Protein AF-A0A382A7J9-F1 (afdb_monomer_lite)

Organism: NCBI:txid408172

InterPro domains:
  IPR011042 Six-bladed beta-propeller, TolB-like [G3DSA:2.120.10.30] (11-165)
  IPR013078 Histidine phosphatase superfamily, clade-1 [PF00300] (293-360)
  IPR013078 Histidine phosphatase superfamily, clade-1 [SM00855] (292-394)
  IPR013078 Histidine phosphatase superfamily, clade-1 [cd07067] (293-408)
  IPR029033 Histidine phosphatase superfamily [G3DSA:3.40.50.1240] (292-417)
  IPR029033 Histidine phosphatase superfamily [SSF53254] (292-426)

Radius of gyration: 27.03 Å; chains: 1; bounding box: 68×44×75 Å

Foldseek 3Di:
DDDPPPPPPPPPPVPVPQDFWKFKWKWFWDADPNAIATDDIDGLQPATGDWDQWEAQQVLQKIWIWHDDPNEIFIWIAGNVVSDIDTQADDAFHWGNWADQDNDQKIWIWGQHPVRDIFIWIARSPPNDIDGQARPFRFDAWDDLHNFWIFTFTDDVWTFTWIAGRPVNDIDTLGTQFDREKADQAPDSWIWTWHPPDPPIFIWIANNVPSDIGTQGGDDPPWGAWEAANVRKIWTWFFQWIWIDRSVDDPDTDTNDGRVVVQFGGWHYKYAGNNRGMMITMGRHPQQAEQKEKEFEQFAFDDDPPDPAGAHDPVSLVLLLLVLVVCLPPQDDAAEEEPGNRRCSSPVNNCVSNVHDYDYDHLVCLVVVLVCRRPPRRHHYYYYYHHQVRVQVNCVVLVDPDRDGGDNPHHFWIWMWHDDPNRIDTDIDGGDD

pLDDT: mean 90.73, std 14.67, range [25.94, 98.81]

Sequence (433 aa):
MRSKFLLVLTLFLTAASAQSATDVYLFDLKAVDNLFTVSNPVNISDNRGYDNQPSFMKNGQEVLFTSTRNGQTDIVRYNIRRNRKTWLTDTEGSEYSPLQIGSTQTFSAILLEEDGTQLLYKYNMRSGKGEVLVPDLKIGYHSWVDRNRLLSFVLGDPPTLQLSYLKDGANRVLDSTIGRSLHPIPGKSLMSYVSKQKEPWSINSIHPETGEIDFIMNTLEGSEDYAWTPSGTIIMGQKTKLYKFDPDRDSKWVEIGDLSNSGLSSITRLAVSPKGDKIAVVAAEEACRPAAVYLFRHAEKMIIPGEDDPDLTSEGFKRAEALALAMSDIEAGAVYSSQYKRTRQTIAPLSKAWSVEAVIIPADDPEKQIDVLFKNHCGENVVIAGHSNTLPGLIDLLAIPEKITIEDNQYGDLYVVLWKDGIPTLRVDHVGN

Structure (mmCIF, N/CA/C/O backbone):
data_AF-A0A382A7J9-F1
#
_entry.id   AF-A0A382A7J9-F1
#
loop_
_atom_site.group_PDB
_atom_site.id
_atom_site.type_symbol
_atom_site.label_atom_id
_atom_site.label_alt_id
_atom_site.label_comp_id
_atom_site.label_asym_id
_atom_site.label_entity_id
_atom_site.label_seq_id
_atom_site.pdbx_PDB_ins_code
_atom_site.Cartn_x
_atom_site.Cartn_y
_atom_site.Cartn_z
_atom_site.occupancy
_atom_site.B_iso_or_equiv
_atom_site.auth_seq_id
_atom_site.auth_comp_id
_atom_site.auth_asym_id
_atom_site.auth_atom_id
_atom_site.pdbx_PDB_model_num
ATOM 1 N N . MET A 1 1 ? 44.133 6.140 31.727 1.00 37.47 1 MET A N 1
ATOM 2 C CA . MET A 1 1 ? 43.493 6.607 30.478 1.00 37.47 1 MET A CA 1
ATOM 3 C C . MET A 1 1 ? 42.196 5.835 30.291 1.00 37.47 1 MET A C 1
ATOM 5 O O . MET A 1 1 ? 42.243 4.647 30.014 1.00 37.47 1 MET A O 1
ATOM 9 N N . ARG A 1 2 ? 41.048 6.465 30.569 1.00 30.39 2 ARG A N 1
ATOM 10 C CA . ARG A 1 2 ? 39.722 5.864 30.358 1.00 30.39 2 ARG A CA 1
ATOM 11 C C . ARG A 1 2 ? 39.310 6.157 28.917 1.00 30.39 2 ARG A C 1
ATOM 13 O O . ARG A 1 2 ? 39.064 7.314 28.590 1.00 30.39 2 ARG A O 1
ATOM 20 N N . SER A 1 3 ? 39.302 5.131 28.070 1.00 29.88 3 SER A N 1
ATOM 21 C CA . SER A 1 3 ? 38.783 5.229 26.706 1.00 29.88 3 SER A CA 1
ATOM 22 C C . SER A 1 3 ? 37.266 5.399 26.777 1.00 29.88 3 SER A C 1
ATOM 24 O O . SER A 1 3 ? 36.562 4.516 27.266 1.00 29.88 3 SER A O 1
ATOM 26 N N . LYS A 1 4 ? 36.773 6.570 26.368 1.00 30.41 4 LYS A N 1
ATOM 27 C CA . LYS A 1 4 ? 35.351 6.807 26.124 1.00 30.41 4 LYS A CA 1
ATOM 28 C C . LYS A 1 4 ? 35.032 6.180 24.770 1.00 30.41 4 LYS A C 1
ATOM 30 O O . LYS A 1 4 ? 35.411 6.735 23.744 1.00 30.41 4 LYS A O 1
ATOM 35 N N . PHE A 1 5 ? 34.360 5.033 24.772 1.00 30.84 5 PHE A N 1
ATOM 36 C CA . PHE A 1 5 ? 33.685 4.542 23.577 1.00 30.84 5 PHE A CA 1
ATOM 37 C C . PHE A 1 5 ? 32.535 5.506 23.277 1.00 30.84 5 PHE A C 1
ATOM 39 O O . PHE A 1 5 ? 31.555 5.578 24.017 1.00 30.84 5 PHE A O 1
ATOM 46 N N . LEU A 1 6 ? 32.716 6.313 22.235 1.00 27.73 6 LEU A N 1
ATOM 47 C CA . LEU A 1 6 ? 31.672 7.139 21.655 1.00 27.73 6 LEU A CA 1
ATOM 48 C C . LEU A 1 6 ? 30.733 6.180 20.915 1.00 27.73 6 LEU A C 1
ATOM 50 O O . LEU A 1 6 ? 31.040 5.727 19.815 1.00 27.73 6 LEU A O 1
ATOM 54 N N . LEU A 1 7 ? 29.637 5.795 21.568 1.00 26.16 7 LEU A N 1
ATOM 55 C CA . LEU A 1 7 ? 28.551 5.063 20.931 1.00 26.16 7 LEU A CA 1
ATOM 56 C C . LEU A 1 7 ? 27.893 6.038 19.945 1.00 26.16 7 LEU A C 1
ATOM 58 O O . LEU A 1 7 ? 27.114 6.903 20.342 1.00 26.16 7 LEU A O 1
ATOM 62 N N . VAL A 1 8 ? 28.285 5.962 18.674 1.00 28.08 8 VAL A N 1
ATOM 63 C CA . VAL A 1 8 ? 27.578 6.642 17.589 1.00 28.08 8 VAL A CA 1
ATOM 64 C C . VAL A 1 8 ? 26.225 5.951 17.483 1.00 28.08 8 VAL A C 1
ATOM 66 O O . VAL A 1 8 ? 26.118 4.844 16.966 1.00 28.08 8 VAL A O 1
ATOM 69 N N . LEU A 1 9 ? 25.212 6.582 18.074 1.00 27.20 9 LEU A N 1
ATOM 70 C CA . LEU A 1 9 ? 23.815 6.213 17.933 1.00 27.20 9 LEU A CA 1
ATOM 71 C C . LEU A 1 9 ? 23.435 6.505 16.477 1.00 27.20 9 LEU A C 1
ATOM 73 O O . LEU A 1 9 ? 23.106 7.637 16.125 1.00 27.20 9 LEU 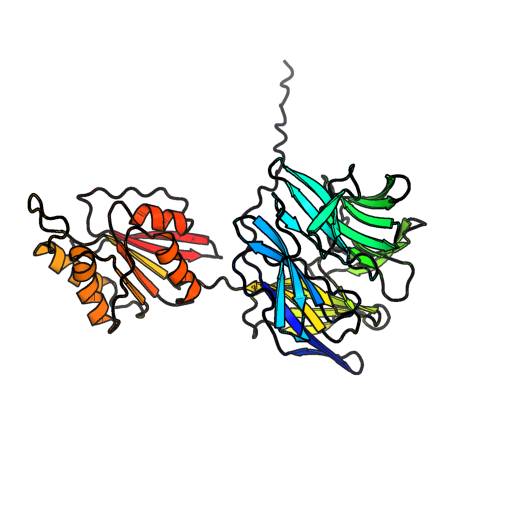A O 1
ATOM 77 N N . THR A 1 10 ? 23.561 5.505 15.608 1.00 28.58 10 THR A N 1
ATOM 78 C CA . THR A 1 10 ? 22.934 5.525 14.291 1.00 28.58 10 THR A CA 1
ATOM 79 C C . THR A 1 10 ? 21.433 5.604 14.521 1.00 28.58 10 THR A C 1
ATOM 81 O O . THR A 1 10 ? 20.786 4.608 14.835 1.00 28.58 10 THR A O 1
ATOM 84 N N . LEU A 1 11 ? 20.890 6.819 14.411 1.00 25.94 11 LEU A N 1
ATOM 85 C CA . LEU A 1 11 ? 19.471 7.027 14.185 1.00 25.94 11 LEU A CA 1
ATOM 86 C C . LEU A 1 11 ? 19.123 6.175 12.960 1.00 25.94 11 LEU A C 1
ATOM 88 O O . LEU A 1 11 ? 19.530 6.500 11.843 1.00 25.94 11 LEU A O 1
ATOM 92 N N . PHE A 1 12 ? 18.393 5.081 13.164 1.00 28.55 12 PHE A N 1
ATOM 93 C CA . PHE A 1 12 ? 17.582 4.511 12.102 1.00 28.55 12 PHE A CA 1
ATOM 94 C C . PHE A 1 12 ? 16.498 5.550 11.801 1.00 28.55 12 PHE A C 1
ATOM 96 O O . PHE A 1 12 ? 15.365 5.457 12.261 1.00 28.55 12 PHE A O 1
ATOM 103 N N . LEU A 1 13 ? 16.861 6.581 11.032 1.00 27.47 13 LEU A N 1
ATOM 104 C CA . LEU A 1 13 ? 15.936 7.084 10.040 1.00 27.47 13 LEU A CA 1
ATOM 105 C C . LEU A 1 13 ? 15.610 5.855 9.207 1.00 27.47 13 LEU A C 1
ATOM 107 O O . LEU A 1 13 ? 16.455 5.348 8.468 1.00 27.47 13 LEU A O 1
ATOM 111 N N . THR A 1 14 ? 14.402 5.337 9.375 1.00 30.11 14 THR A N 1
ATOM 112 C CA . THR A 1 14 ? 13.740 4.605 8.312 1.00 30.11 14 THR A CA 1
ATOM 113 C C . THR A 1 14 ? 13.632 5.582 7.148 1.00 30.11 14 THR A C 1
ATOM 115 O O . THR A 1 14 ? 12.604 6.208 6.918 1.00 30.11 14 THR A O 1
ATOM 118 N N . ALA A 1 15 ? 14.744 5.746 6.419 1.00 27.34 15 ALA A N 1
ATOM 119 C CA . ALA A 1 15 ? 14.700 6.092 5.020 1.00 27.34 15 ALA A CA 1
ATOM 120 C C . ALA A 1 15 ? 13.585 5.225 4.457 1.00 27.34 15 ALA A C 1
ATOM 122 O O . ALA A 1 15 ? 13.580 4.010 4.705 1.00 27.34 15 ALA A O 1
ATOM 123 N N . ALA A 1 16 ? 12.611 5.879 3.829 1.00 30.39 16 ALA A N 1
ATOM 124 C CA . ALA A 1 16 ? 11.555 5.264 3.059 1.00 30.39 16 ALA A CA 1
ATOM 125 C C . ALA A 1 16 ? 12.217 4.342 2.028 1.00 30.39 16 ALA A C 1
ATOM 127 O O . ALA A 1 16 ? 12.475 4.714 0.891 1.00 30.39 16 ALA A O 1
ATOM 128 N N . SER A 1 17 ? 12.596 3.149 2.479 1.00 26.73 17 SER A N 1
ATOM 129 C CA . SER A 1 17 ? 13.065 2.063 1.648 1.00 26.73 17 SER A CA 1
ATOM 130 C C . SER A 1 17 ? 11.884 1.796 0.758 1.00 26.73 17 SER A C 1
ATOM 132 O O . SER A 1 17 ? 10.824 1.493 1.305 1.00 26.73 17 SER A O 1
ATOM 134 N N . ALA A 1 18 ? 12.069 2.044 -0.543 1.00 34.03 18 ALA A N 1
ATOM 135 C CA . ALA A 1 18 ? 11.101 1.876 -1.615 1.00 34.03 18 ALA A CA 1
ATOM 136 C C . ALA A 1 18 ? 9.988 0.919 -1.179 1.00 34.03 18 ALA A C 1
ATOM 138 O O . ALA A 1 18 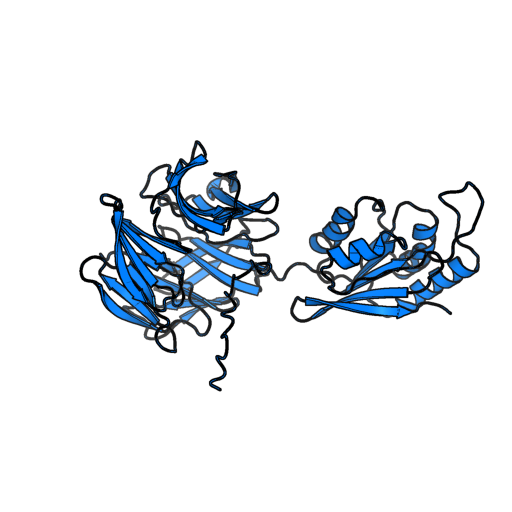? 10.168 -0.301 -1.196 1.00 34.03 18 ALA A O 1
ATOM 139 N N . GLN A 1 19 ? 8.896 1.482 -0.645 1.00 50.12 19 GLN A N 1
ATOM 140 C CA . GLN A 1 19 ? 7.795 0.659 -0.170 1.00 50.12 19 GLN A CA 1
ATOM 141 C C . GLN A 1 19 ? 7.293 -0.062 -1.415 1.00 50.12 19 GLN A C 1
ATOM 143 O O . GLN A 1 19 ? 7.082 0.577 -2.447 1.00 50.12 19 GLN A O 1
ATOM 148 N N . SER A 1 20 ? 7.230 -1.394 -1.348 1.00 59.12 20 SER A N 1
ATOM 149 C CA . SER A 1 20 ? 6.828 -2.232 -2.476 1.00 59.12 20 SER A CA 1
ATOM 150 C C . SER A 1 20 ? 5.561 -1.668 -3.101 1.00 59.12 20 SER A C 1
ATOM 152 O O . SER A 1 20 ? 4.671 -1.257 -2.355 1.00 59.12 20 SER A O 1
ATOM 154 N N . ALA A 1 21 ? 5.476 -1.662 -4.432 1.00 75.94 21 ALA A N 1
ATOM 155 C CA . ALA A 1 21 ? 4.247 -1.263 -5.093 1.00 75.94 21 ALA A CA 1
ATOM 156 C C . ALA A 1 21 ? 3.085 -2.112 -4.551 1.00 75.94 21 ALA A C 1
ATOM 158 O O . ALA A 1 21 ? 3.183 -3.342 -4.484 1.00 75.94 21 ALA A O 1
ATOM 159 N N . THR A 1 22 ? 2.034 -1.450 -4.087 1.00 87.25 22 THR A N 1
ATOM 160 C CA . THR A 1 22 ? 0.849 -2.092 -3.521 1.00 87.25 22 THR A CA 1
ATOM 161 C C . THR A 1 22 ? -0.380 -1.482 -4.136 1.00 87.25 22 THR A C 1
ATOM 163 O O . THR A 1 22 ? -0.414 -0.278 -4.347 1.00 87.25 22 THR A O 1
ATOM 166 N N . ASP A 1 23 ? -1.400 -2.310 -4.308 1.00 90.75 23 ASP A N 1
ATOM 167 C CA . ASP A 1 23 ? -2.712 -1.888 -4.760 1.00 90.75 23 ASP A CA 1
ATOM 168 C C . ASP A 1 23 ? -3.778 -2.182 -3.702 1.00 90.75 23 ASP A C 1
ATOM 170 O O . ASP A 1 23 ? -3.660 -3.081 -2.858 1.00 90.75 23 ASP A O 1
ATOM 174 N N . VAL A 1 24 ? -4.859 -1.411 -3.767 1.00 94.69 24 VAL A N 1
ATOM 175 C CA . VAL A 1 24 ? -6.064 -1.560 -2.965 1.00 94.69 24 VAL A CA 1
ATOM 176 C C . VAL A 1 24 ? -7.111 -2.291 -3.795 1.00 94.69 24 VAL A C 1
ATOM 178 O O . VAL A 1 24 ? -7.682 -1.754 -4.744 1.00 94.69 24 VAL A O 1
ATOM 181 N N . TYR A 1 25 ? -7.435 -3.503 -3.368 1.00 95.00 25 TYR A N 1
ATOM 182 C CA . TYR A 1 25 ? -8.469 -4.335 -3.963 1.00 95.00 25 TYR A CA 1
ATOM 183 C C . TYR A 1 25 ? -9.737 -4.315 -3.116 1.00 95.00 25 TYR A C 1
ATOM 185 O O . TYR A 1 25 ? -9.695 -4.461 -1.895 1.00 95.00 25 TYR A O 1
ATOM 193 N N . LEU A 1 26 ? -10.887 -4.161 -3.762 1.00 96.94 26 LEU A N 1
ATOM 194 C CA . LEU A 1 26 ? -12.204 -4.255 -3.148 1.00 96.94 26 LEU A CA 1
ATOM 195 C C . LEU A 1 26 ? -12.848 -5.592 -3.511 1.00 96.94 26 LEU A C 1
ATOM 197 O O . LEU A 1 26 ? -12.904 -5.958 -4.680 1.00 96.94 26 LEU A O 1
ATOM 201 N N . PHE A 1 27 ? -13.387 -6.278 -2.510 1.00 96.12 27 PHE A N 1
ATOM 202 C CA . PHE A 1 27 ? -14.099 -7.539 -2.672 1.00 96.12 27 PHE A CA 1
ATOM 203 C C . PHE A 1 27 ? -15.488 -7.463 -2.047 1.00 96.12 27 PHE A C 1
ATOM 205 O O . PHE A 1 27 ? -15.717 -6.738 -1.071 1.00 96.12 27 PHE A O 1
ATOM 212 N N . ASP A 1 28 ? -16.398 -8.283 -2.560 1.00 96.31 28 ASP A N 1
ATOM 213 C CA . ASP A 1 28 ? -17.619 -8.646 -1.853 1.00 96.31 28 ASP A CA 1
ATOM 214 C C . ASP A 1 28 ? -17.282 -9.573 -0.683 1.00 96.31 28 ASP A C 1
ATOM 216 O O . ASP A 1 28 ? -16.551 -10.551 -0.842 1.00 96.31 28 ASP A O 1
ATOM 220 N N . LEU A 1 29 ? -17.847 -9.272 0.486 1.00 96.25 29 LEU A N 1
ATOM 221 C CA . LEU A 1 29 ? -17.750 -10.100 1.683 1.00 96.25 29 LEU A CA 1
ATOM 222 C C . LEU A 1 29 ? -19.147 -10.612 2.021 1.00 96.25 29 LEU A C 1
ATOM 224 O O . LEU A 1 29 ? -20.063 -9.827 2.248 1.00 96.25 29 LEU A O 1
ATOM 228 N N . LYS A 1 30 ? -19.332 -11.928 2.064 1.00 94.69 30 LYS A N 1
ATOM 229 C CA . LYS A 1 30 ? -20.607 -12.529 2.468 1.00 94.69 30 LYS A CA 1
ATOM 230 C C . LYS A 1 30 ? -20.389 -13.386 3.700 1.00 94.69 30 LYS A C 1
ATOM 232 O O . LYS A 1 30 ? -19.483 -14.208 3.710 1.00 94.69 30 LYS A O 1
ATOM 237 N N . ALA A 1 31 ? -21.243 -13.204 4.702 1.00 91.50 31 ALA A N 1
ATOM 238 C CA . ALA A 1 31 ? -21.274 -14.015 5.910 1.00 91.50 31 ALA A CA 1
ATOM 239 C C . ALA A 1 31 ? -22.649 -14.686 6.041 1.00 91.50 31 ALA A C 1
ATOM 241 O O . ALA A 1 31 ? -23.672 -14.000 6.064 1.00 91.50 31 ALA A O 1
ATOM 242 N N . VAL A 1 32 ? -22.682 -16.017 6.107 1.00 86.19 32 VAL A N 1
ATOM 243 C CA . VAL A 1 32 ? -23.892 -16.815 6.371 1.00 86.19 32 VAL A CA 1
ATOM 244 C C . VAL A 1 32 ? -23.537 -17.846 7.430 1.00 86.19 32 VAL A C 1
ATOM 246 O O . VAL A 1 32 ? -22.576 -18.582 7.249 1.00 86.19 32 VAL A O 1
ATOM 249 N N . ASP A 1 33 ? -24.267 -17.880 8.545 1.00 83.25 33 ASP A N 1
ATOM 250 C CA . ASP A 1 33 ? -24.038 -18.836 9.640 1.00 83.25 33 ASP A CA 1
ATOM 251 C C . ASP A 1 33 ? -22.566 -18.928 10.101 1.00 83.25 33 ASP A C 1
ATOM 253 O O . ASP A 1 33 ? -22.039 -20.009 10.344 1.00 83.25 33 ASP A O 1
ATOM 257 N N . ASN A 1 34 ? -21.886 -17.775 10.228 1.00 78.19 34 ASN A N 1
ATOM 258 C CA . ASN A 1 34 ? -20.458 -17.652 10.587 1.00 78.19 34 ASN A CA 1
ATOM 259 C C . ASN A 1 34 ? -19.466 -18.196 9.530 1.00 78.19 34 ASN A C 1
ATOM 261 O O . ASN A 1 34 ? -18.257 -18.207 9.766 1.00 78.19 34 ASN A O 1
ATOM 265 N N . LEU A 1 35 ? -19.946 -18.610 8.357 1.00 84.06 35 LEU A N 1
ATOM 266 C CA . LEU A 1 35 ? -19.122 -18.926 7.194 1.00 84.06 35 LEU A CA 1
ATOM 267 C C . LEU A 1 35 ? -18.965 -17.679 6.331 1.00 84.06 35 LEU A C 1
ATOM 269 O O . LEU A 1 35 ? -19.952 -17.058 5.932 1.00 84.06 35 LEU A O 1
ATOM 273 N N . PHE A 1 36 ? -17.716 -17.329 6.047 1.00 92.06 36 PHE A N 1
ATOM 274 C CA . PHE A 1 36 ? -17.367 -16.177 5.229 1.00 92.06 36 PHE A CA 1
ATOM 275 C C . PHE A 1 36 ? -16.919 -16.627 3.843 1.00 92.06 36 PHE A C 1
ATOM 277 O O . PHE A 1 36 ? -16.248 -17.645 3.698 1.00 92.06 36 PHE A O 1
ATOM 284 N N . THR A 1 37 ? -17.270 -15.839 2.834 1.00 90.69 37 THR A N 1
ATOM 285 C CA . THR A 1 37 ? -16.752 -15.977 1.473 1.00 90.69 37 THR A CA 1
ATOM 286 C C . THR A 1 37 ? -16.365 -14.610 0.935 1.00 90.69 37 THR A C 1
ATOM 288 O O . THR A 1 37 ? -17.092 -13.634 1.154 1.00 90.69 37 THR A O 1
ATOM 291 N N . VAL A 1 38 ? -15.261 -14.566 0.195 1.00 92.75 38 VAL A N 1
ATOM 292 C CA . VAL A 1 38 ? -14.745 -13.368 -0.471 1.00 92.75 38 VAL A CA 1
ATOM 293 C C . VAL A 1 38 ? -14.778 -13.592 -1.979 1.00 92.75 38 VAL A C 1
ATOM 295 O O . VAL A 1 38 ? -14.386 -14.657 -2.452 1.00 92.75 38 VAL A O 1
ATOM 298 N N . SER A 1 39 ? -15.291 -12.625 -2.737 1.00 92.50 39 SER A N 1
ATOM 299 C CA . SER A 1 39 ? -15.476 -12.756 -4.189 1.00 92.50 39 SER A CA 1
ATOM 300 C C . SER A 1 39 ? -15.431 -11.406 -4.904 1.00 92.50 39 SER A C 1
ATOM 302 O O . SER A 1 39 ? -15.465 -10.363 -4.259 1.00 92.50 39 SER A O 1
ATOM 304 N N . ASN A 1 40 ? -15.431 -11.432 -6.240 1.00 92.19 40 ASN A N 1
ATOM 305 C CA . ASN A 1 40 ? -15.527 -10.249 -7.106 1.00 92.19 40 ASN A CA 1
ATOM 306 C C . ASN A 1 40 ? -14.422 -9.204 -6.840 1.00 92.19 40 ASN A C 1
ATOM 308 O O . ASN A 1 40 ? -14.745 -8.084 -6.440 1.00 92.19 40 ASN A O 1
ATOM 312 N N . PRO A 1 41 ? -13.134 -9.561 -7.034 1.00 92.00 41 PRO A N 1
ATOM 313 C CA . PRO A 1 41 ? -12.035 -8.609 -6.903 1.00 92.00 41 PRO A CA 1
ATOM 314 C C . PRO A 1 41 ? -12.190 -7.444 -7.882 1.00 92.00 41 PRO A C 1
ATOM 316 O O . PRO A 1 41 ? -12.423 -7.646 -9.074 1.00 92.00 41 PRO A O 1
ATOM 319 N N . VAL A 1 42 ? -12.003 -6.226 -7.382 1.00 92.56 42 VAL A N 1
ATOM 320 C CA . VAL A 1 42 ? -11.876 -5.004 -8.181 1.00 92.56 42 VAL A CA 1
ATOM 321 C C . VAL A 1 42 ? -10.652 -4.242 -7.684 1.00 92.56 42 VAL A C 1
ATOM 323 O O . VAL A 1 42 ? -10.639 -3.827 -6.527 1.00 92.56 42 VAL A O 1
ATOM 326 N N . ASN A 1 43 ? -9.644 -4.033 -8.534 1.00 92.75 43 ASN A N 1
ATOM 327 C CA . ASN A 1 43 ? -8.544 -3.118 -8.220 1.00 92.75 43 ASN A CA 1
ATOM 328 C C . ASN A 1 43 ? -9.094 -1.677 -8.252 1.00 92.75 43 ASN A C 1
ATOM 330 O O . ASN A 1 43 ? -9.519 -1.194 -9.303 1.00 92.75 43 ASN A O 1
ATOM 334 N N . ILE A 1 44 ? -9.199 -1.031 -7.085 1.00 95.31 44 ILE A N 1
ATOM 335 C CA . ILE A 1 44 ? -9.795 0.310 -6.952 1.00 95.31 44 ILE A CA 1
ATOM 336 C C . ILE A 1 44 ? -8.749 1.424 -6.909 1.00 95.31 44 ILE A C 1
ATOM 338 O O . ILE A 1 44 ? -9.117 2.587 -7.107 1.00 95.31 44 ILE A O 1
ATOM 342 N N . SER A 1 45 ? -7.482 1.091 -6.647 1.00 92.31 45 SER A N 1
ATOM 343 C CA . SER A 1 45 ? -6.363 2.020 -6.793 1.00 92.31 45 SER A CA 1
ATOM 344 C C . SER A 1 45 ? -5.903 2.080 -8.234 1.00 92.31 45 SER A C 1
ATOM 346 O O . SER A 1 45 ? -5.834 3.200 -8.723 1.00 92.31 45 SER A O 1
ATOM 348 N N . ASP A 1 46 ? -5.700 0.945 -8.916 1.00 87.00 46 ASP A N 1
ATOM 349 C CA . ASP A 1 46 ? -5.235 0.833 -10.311 1.00 87.00 46 ASP A CA 1
ATOM 350 C C . ASP A 1 46 ? -4.209 1.927 -10.627 1.00 87.00 46 ASP A C 1
ATOM 352 O O . ASP A 1 46 ? -4.480 2.897 -11.356 1.00 87.00 46 ASP A O 1
ATOM 356 N N . ASN A 1 47 ? -3.107 1.882 -9.881 1.00 82.19 47 ASN A N 1
ATOM 357 C CA . ASN A 1 47 ? -2.102 2.923 -9.864 1.00 82.19 47 ASN A CA 1
ATOM 358 C C . ASN A 1 47 ? -0.726 2.328 -9.557 1.00 82.19 47 ASN A C 1
ATOM 360 O O . ASN A 1 47 ? -0.580 1.333 -8.862 1.00 82.19 47 ASN A O 1
ATOM 364 N N . ARG A 1 48 ? 0.316 2.931 -10.131 1.00 76.69 48 ARG A N 1
ATOM 365 C CA . ARG A 1 48 ? 1.684 2.502 -9.853 1.00 76.69 48 ARG A CA 1
ATOM 366 C C . ARG A 1 48 ? 2.195 3.203 -8.609 1.00 76.69 48 ARG A C 1
ATOM 368 O O . ARG A 1 48 ? 2.217 4.430 -8.551 1.00 76.69 48 ARG A O 1
ATOM 375 N N . GLY A 1 49 ? 2.727 2.415 -7.685 1.00 81.62 49 GLY A N 1
ATOM 376 C CA . GLY A 1 49 ? 3.415 2.912 -6.506 1.00 81.62 49 GLY A CA 1
ATOM 377 C C . GLY A 1 49 ? 2.757 2.412 -5.234 1.00 81.62 49 GLY A C 1
ATOM 378 O O . GLY A 1 49 ? 2.342 1.262 -5.143 1.00 81.62 49 GLY A O 1
ATOM 379 N N . TYR A 1 50 ? 2.746 3.266 -4.225 1.00 86.94 50 TYR A N 1
ATOM 380 C CA . TYR A 1 50 ? 2.256 2.944 -2.902 1.00 86.94 50 TYR A CA 1
ATOM 381 C C . TYR A 1 50 ? 0.781 3.327 -2.765 1.00 86.94 50 TYR A C 1
ATOM 383 O O . TYR A 1 50 ? 0.454 4.465 -2.418 1.00 86.94 50 TYR A O 1
ATOM 391 N N . ASP A 1 51 ? -0.112 2.364 -2.991 1.00 92.75 51 ASP A N 1
ATOM 392 C CA . ASP A 1 51 ? -1.532 2.512 -2.687 1.00 92.75 51 ASP A CA 1
ATOM 393 C C . ASP A 1 51 ? -1.900 1.676 -1.459 1.00 92.75 51 ASP A C 1
ATOM 395 O O . ASP A 1 51 ? -1.703 0.458 -1.417 1.00 92.75 51 ASP A O 1
ATOM 399 N N . ASN A 1 52 ? -2.358 2.335 -0.390 1.00 94.31 52 ASN A N 1
ATOM 400 C CA . ASN A 1 52 ? -2.391 1.713 0.934 1.00 94.31 52 ASN A CA 1
ATOM 401 C C . ASN A 1 52 ? -3.427 2.329 1.895 1.00 94.31 52 ASN A C 1
ATOM 403 O O . ASN A 1 52 ? -4.149 3.271 1.578 1.00 94.31 52 ASN A O 1
ATOM 407 N N . GLN A 1 53 ? -3.486 1.762 3.103 1.00 96.12 53 GLN A N 1
ATOM 408 C CA . GLN A 1 53 ? -4.288 2.180 4.257 1.00 96.12 53 GLN A CA 1
ATOM 409 C C . GLN A 1 53 ? -5.759 2.503 3.925 1.00 96.12 53 GLN A C 1
ATOM 411 O O . GLN A 1 53 ? -6.237 3.598 4.239 1.00 96.12 53 GLN A O 1
ATOM 416 N N . PRO A 1 54 ? -6.505 1.568 3.307 1.00 98.19 54 PRO A N 1
ATOM 417 C CA . PRO A 1 54 ? -7.893 1.802 2.967 1.00 98.19 54 PRO A CA 1
ATOM 418 C C . PRO A 1 54 ? -8.753 1.943 4.221 1.00 98.19 54 PRO A C 1
ATOM 420 O O . PRO A 1 54 ? -8.591 1.217 5.202 1.00 98.19 54 PRO A O 1
ATOM 423 N N . SER A 1 55 ? -9.745 2.823 4.158 1.00 98.56 55 SER A N 1
ATOM 424 C CA . SER A 1 55 ? -10.802 2.922 5.154 1.00 98.56 55 SER A CA 1
ATOM 425 C C . SER A 1 55 ? -12.145 3.202 4.494 1.00 98.56 55 SER A C 1
ATOM 427 O O . SER A 1 55 ? -12.263 3.977 3.546 1.00 98.56 55 SER A O 1
ATOM 429 N N . PHE A 1 56 ? -13.203 2.565 4.988 1.00 98.56 56 PHE A N 1
ATOM 430 C CA . PHE A 1 56 ? -14.546 2.860 4.504 1.00 98.56 56 PHE A CA 1
ATOM 431 C C . PHE A 1 56 ? -15.092 4.121 5.169 1.00 98.56 56 PHE A C 1
ATOM 433 O O . PHE A 1 56 ? -15.046 4.282 6.393 1.00 98.56 56 PHE A O 1
ATOM 440 N N . MET A 1 57 ? -15.713 4.982 4.366 1.00 97.88 57 MET A N 1
ATOM 441 C CA . MET A 1 57 ? -16.559 6.049 4.889 1.00 97.88 57 MET A CA 1
ATOM 442 C C . MET A 1 57 ? -17.791 5.453 5.584 1.00 97.88 57 MET A C 1
ATOM 444 O O . MET A 1 57 ? -18.274 4.376 5.233 1.00 97.88 57 MET A O 1
ATOM 448 N N . LYS A 1 58 ? -18.357 6.176 6.556 1.00 95.62 58 LYS A N 1
ATOM 449 C CA . LYS A 1 58 ? -19.492 5.719 7.380 1.00 95.62 58 LYS A CA 1
ATOM 450 C C . LYS A 1 58 ? -20.747 5.377 6.577 1.00 95.62 58 LYS A C 1
ATOM 452 O O . LYS A 1 58 ? -21.573 4.610 7.054 1.00 95.62 58 LYS A O 1
ATOM 457 N N . ASN A 1 59 ? -20.897 5.930 5.372 1.00 95.19 59 ASN A N 1
ATOM 458 C CA . ASN A 1 59 ? -22.004 5.606 4.468 1.00 95.19 59 ASN A CA 1
ATOM 459 C C . ASN A 1 59 ? -21.853 4.230 3.782 1.00 95.19 59 ASN A C 1
ATOM 461 O O . ASN A 1 59 ? -22.806 3.774 3.154 1.00 95.19 59 ASN A O 1
ATOM 465 N N . GLY A 1 60 ? -20.673 3.601 3.862 1.00 96.50 60 GLY A N 1
ATOM 466 C CA . GLY A 1 60 ? -20.341 2.325 3.223 1.00 96.50 60 GLY A CA 1
ATOM 467 C C . GLY A 1 60 ? -20.279 2.355 1.692 1.00 96.50 60 GLY A C 1
ATOM 468 O O . GLY A 1 60 ? -20.148 1.306 1.075 1.00 96.50 60 GLY A O 1
ATOM 469 N N . GLN A 1 61 ? -20.388 3.529 1.067 1.00 97.06 61 GLN A N 1
ATOM 470 C CA . GLN A 1 61 ? -20.432 3.696 -0.393 1.00 97.06 61 GLN A CA 1
ATOM 471 C C . GLN A 1 61 ? -19.108 4.192 -0.976 1.00 97.06 61 GLN A C 1
ATOM 473 O O . GLN A 1 61 ? -18.960 4.268 -2.200 1.00 97.06 61 GLN A O 1
ATOM 478 N N . GLU A 1 62 ? -18.179 4.587 -0.112 1.00 98.19 62 GLU A N 1
ATOM 479 C CA . GLU A 1 62 ? -16.934 5.237 -0.485 1.00 98.19 62 GLU A CA 1
ATOM 480 C C . GLU A 1 62 ? -15.779 4.681 0.350 1.00 98.19 62 GLU A C 1
ATOM 482 O O . GLU A 1 62 ? -15.946 4.392 1.539 1.00 98.19 62 GLU A O 1
ATOM 487 N N . VAL A 1 63 ? -14.617 4.549 -0.285 1.00 98.69 63 VAL A N 1
ATOM 488 C CA . VAL A 1 63 ? -13.357 4.127 0.335 1.00 98.69 63 VAL A CA 1
ATOM 489 C C . VAL A 1 63 ? -12.382 5.295 0.249 1.00 98.69 63 VAL A C 1
ATOM 491 O O . VAL A 1 63 ? -12.248 5.902 -0.813 1.00 98.69 63 VAL A O 1
ATOM 494 N N . LEU A 1 64 ? -11.741 5.636 1.361 1.00 98.81 64 LEU A N 1
ATOM 495 C CA . LEU A 1 64 ? -10.575 6.511 1.393 1.00 98.81 64 LEU A CA 1
ATOM 496 C C . LEU A 1 64 ? -9.323 5.639 1.377 1.00 98.81 64 LEU A C 1
ATOM 498 O O . LEU A 1 64 ? -9.318 4.600 2.029 1.00 98.81 64 LEU A O 1
ATOM 502 N N . PHE A 1 65 ? -8.282 6.048 0.669 1.00 98.62 65 PHE A N 1
ATOM 503 C CA . PHE A 1 65 ? -6.978 5.388 0.716 1.00 98.62 65 PHE A CA 1
ATOM 504 C C . PHE A 1 65 ? -5.870 6.366 0.333 1.00 98.62 65 PHE A C 1
ATOM 506 O O . PHE A 1 65 ? -6.128 7.410 -0.269 1.00 98.62 65 PHE A O 1
ATOM 513 N N . THR A 1 66 ? -4.651 6.024 0.718 1.00 97.75 66 THR A N 1
ATOM 514 C CA . THR A 1 66 ? -3.425 6.697 0.289 1.00 97.75 66 THR A CA 1
ATOM 515 C C . THR A 1 66 ? -3.057 6.216 -1.103 1.00 97.75 66 THR A C 1
ATOM 517 O O . THR A 1 66 ? -3.129 5.011 -1.333 1.00 97.75 66 THR A O 1
ATOM 520 N N . SER A 1 67 ? -2.651 7.109 -2.004 1.00 95.62 67 SER A N 1
ATOM 521 C CA . SER A 1 67 ? -2.265 6.736 -3.365 1.00 95.62 67 SER A CA 1
ATOM 522 C C . SER A 1 67 ? -1.103 7.567 -3.892 1.00 95.62 67 SER A C 1
ATOM 524 O O . SER A 1 67 ? -1.023 8.765 -3.617 1.00 95.62 67 SER A O 1
ATOM 526 N N . THR A 1 68 ? -0.200 6.944 -4.652 1.00 91.00 68 THR A N 1
ATOM 527 C CA . THR A 1 68 ? 0.970 7.627 -5.223 1.00 91.00 68 THR A CA 1
ATOM 528 C C . THR A 1 68 ? 0.612 8.441 -6.461 1.00 91.00 68 THR A C 1
ATOM 530 O O . THR A 1 68 ? -0.027 7.943 -7.383 1.00 91.00 68 THR A O 1
ATOM 533 N N . ARG A 1 69 ? 1.112 9.675 -6.534 1.00 89.00 69 ARG A N 1
ATOM 534 C CA . ARG A 1 69 ? 1.219 10.452 -7.776 1.00 89.00 69 ARG A CA 1
ATOM 535 C C . ARG A 1 69 ? 2.296 11.524 -7.628 1.00 89.00 69 ARG A C 1
ATOM 537 O O . ARG A 1 69 ? 2.584 11.958 -6.521 1.00 89.00 69 ARG A O 1
ATOM 544 N N . ASN A 1 70 ? 2.875 11.971 -8.740 1.00 85.06 70 ASN A N 1
ATOM 545 C CA . ASN A 1 70 ? 3.839 13.083 -8.765 1.00 85.06 70 ASN A CA 1
ATOM 546 C C . ASN A 1 70 ? 5.025 12.929 -7.784 1.00 85.06 70 ASN A C 1
ATOM 548 O O . ASN A 1 70 ? 5.524 13.917 -7.264 1.00 85.06 70 ASN A O 1
ATOM 552 N N . GLY A 1 71 ? 5.467 11.695 -7.512 1.00 82.19 71 GLY A N 1
ATOM 553 C CA . GLY A 1 71 ? 6.580 11.426 -6.591 1.00 82.19 71 GLY A CA 1
ATOM 554 C C . GLY A 1 71 ? 6.233 11.472 -5.094 1.00 82.19 71 GLY A C 1
ATOM 555 O O . GLY A 1 71 ? 7.122 11.253 -4.279 1.00 82.19 71 GLY A O 1
ATOM 556 N N . GLN A 1 72 ? 4.965 11.689 -4.730 1.00 87.62 72 GLN A N 1
ATOM 557 C CA . GLN A 1 72 ? 4.467 11.708 -3.348 1.00 87.62 72 GLN A CA 1
ATOM 558 C C . GLN A 1 72 ? 3.199 10.853 -3.190 1.00 87.62 72 GLN A C 1
ATOM 560 O O . GLN A 1 72 ? 2.716 10.251 -4.155 1.00 87.62 72 GLN A O 1
ATOM 565 N N . THR A 1 73 ? 2.650 10.779 -1.975 1.00 94.56 73 THR A N 1
ATOM 566 C CA . THR A 1 73 ? 1.330 10.182 -1.729 1.00 94.56 73 THR A CA 1
ATOM 567 C C . THR A 1 73 ? 0.296 11.228 -1.336 1.00 94.56 73 THR A C 1
ATOM 569 O O . THR A 1 73 ? 0.554 12.078 -0.493 1.00 94.56 73 THR A O 1
ATOM 572 N N . ASP A 1 74 ? -0.903 11.117 -1.900 1.00 96.88 74 ASP A N 1
ATOM 573 C CA . ASP A 1 74 ? -2.061 11.952 -1.574 1.00 96.88 74 ASP A CA 1
ATOM 574 C C . ASP A 1 74 ? -3.264 11.072 -1.205 1.00 96.88 74 ASP A C 1
ATOM 576 O O . ASP A 1 74 ? -3.303 9.866 -1.478 1.00 96.88 74 ASP A O 1
ATOM 580 N N . ILE A 1 75 ? -4.294 11.674 -0.609 1.00 98.38 75 ILE A N 1
ATOM 581 C CA . ILE A 1 75 ? -5.513 10.961 -0.230 1.00 98.38 75 ILE A CA 1
ATOM 582 C C . ILE A 1 75 ? -6.509 10.913 -1.388 1.00 98.38 75 ILE A C 1
ATOM 584 O O . ILE A 1 75 ? -6.983 11.929 -1.904 1.00 98.38 75 ILE A O 1
ATOM 588 N N . VAL A 1 76 ? -6.921 9.697 -1.738 1.00 98.12 76 VAL A N 1
ATOM 589 C CA . VAL A 1 76 ? -7.956 9.408 -2.731 1.00 98.12 76 VAL A CA 1
ATOM 590 C C . VAL A 1 76 ? -9.251 9.010 -2.042 1.00 98.12 76 VAL A C 1
ATOM 592 O O . VAL A 1 76 ? -9.277 8.260 -1.070 1.00 98.12 76 VAL A O 1
ATOM 595 N N . ARG A 1 77 ? -10.367 9.474 -2.605 1.00 98.31 77 ARG A N 1
ATOM 596 C CA . ARG A 1 77 ? -11.705 8.936 -2.361 1.00 98.31 77 ARG A CA 1
ATOM 597 C C . ARG A 1 77 ? -12.192 8.179 -3.584 1.00 98.31 77 ARG A C 1
ATOM 599 O O . ARG A 1 77 ? -12.326 8.758 -4.662 1.00 98.31 77 ARG A O 1
ATOM 606 N N . TYR A 1 78 ? -12.569 6.926 -3.394 1.00 98.56 78 TYR A N 1
ATOM 607 C CA . TYR A 1 78 ? -13.202 6.094 -4.407 1.00 98.56 78 TYR A CA 1
ATOM 608 C C . TYR A 1 78 ? -14.686 5.892 -4.111 1.00 98.56 78 TYR A C 1
ATOM 610 O O . TYR A 1 78 ? -15.064 5.490 -3.013 1.00 98.56 78 TYR A O 1
ATOM 618 N N . ASN A 1 79 ? -15.541 6.166 -5.096 1.00 98.38 79 ASN A N 1
ATOM 619 C CA . ASN A 1 79 ? -16.975 5.905 -5.018 1.00 98.38 79 ASN A CA 1
ATOM 620 C C . ASN A 1 79 ? -17.305 4.546 -5.644 1.00 98.38 79 ASN A C 1
ATOM 622 O O . ASN A 1 79 ? -17.219 4.399 -6.864 1.00 98.38 79 ASN A O 1
ATOM 626 N N . ILE A 1 80 ? -17.765 3.603 -4.818 1.00 97.88 80 ILE A N 1
ATOM 627 C CA . ILE A 1 80 ? -17.973 2.199 -5.200 1.00 97.88 80 ILE A CA 1
ATOM 628 C C . ILE A 1 80 ? -19.020 2.077 -6.310 1.00 97.88 80 ILE A C 1
ATOM 630 O O . ILE A 1 80 ? -18.791 1.438 -7.329 1.00 97.88 80 ILE A O 1
ATOM 634 N N . ARG A 1 81 ? -20.173 2.740 -6.157 1.00 96.25 81 ARG A N 1
ATOM 635 C CA . ARG A 1 81 ? -21.279 2.627 -7.124 1.00 96.25 81 ARG A CA 1
ATOM 636 C C . ARG A 1 81 ? -20.944 3.251 -8.479 1.00 96.25 81 ARG A C 1
ATOM 638 O O . ARG A 1 81 ? -21.439 2.795 -9.502 1.00 96.25 81 ARG A O 1
ATOM 645 N N . ARG A 1 82 ? -20.196 4.357 -8.479 1.00 96.56 82 ARG A N 1
ATOM 646 C CA . ARG A 1 82 ? -19.859 5.106 -9.700 1.00 96.56 82 ARG A CA 1
ATOM 647 C C . ARG A 1 82 ? -18.554 4.650 -10.348 1.00 96.56 82 ARG A C 1
ATOM 649 O O . ARG A 1 82 ? -18.233 5.196 -11.395 1.00 96.56 82 ARG A O 1
ATOM 656 N N . ASN A 1 83 ? -17.816 3.732 -9.721 1.00 95.44 83 ASN A N 1
ATOM 657 C CA . ASN A 1 83 ? -16.465 3.342 -10.114 1.00 95.44 83 ASN A CA 1
ATOM 658 C C . ASN A 1 83 ? -15.569 4.560 -10.417 1.00 95.44 83 ASN A C 1
ATOM 660 O O . ASN A 1 83 ? -15.090 4.739 -11.534 1.00 95.44 83 ASN A O 1
ATOM 664 N N . ARG A 1 84 ? -15.431 5.476 -9.447 1.00 96.62 84 ARG A N 1
ATOM 665 C CA . ARG A 1 84 ? -14.753 6.764 -9.677 1.00 96.62 84 ARG A CA 1
ATOM 666 C C . ARG A 1 84 ? -13.825 7.155 -8.535 1.00 96.62 84 ARG A C 1
ATOM 668 O O . ARG A 1 84 ? -14.302 7.349 -7.416 1.00 96.62 84 ARG A O 1
ATOM 675 N N . LYS A 1 85 ? -12.545 7.373 -8.861 1.00 96.06 85 LYS A N 1
ATOM 676 C CA . LYS A 1 85 ? -11.525 7.993 -7.998 1.00 96.06 85 LYS A CA 1
ATOM 677 C C . LYS A 1 85 ? -11.647 9.523 -7.997 1.00 96.06 85 LYS A C 1
ATOM 679 O O . LYS A 1 85 ? -12.051 10.143 -8.982 1.00 96.06 85 LYS A O 1
ATOM 684 N N . THR A 1 86 ? -11.333 10.156 -6.877 1.00 97.12 86 THR A N 1
ATOM 685 C CA . THR A 1 86 ? -11.233 11.612 -6.733 1.00 97.12 86 THR A CA 1
ATOM 686 C C . THR A 1 86 ? -10.154 11.914 -5.706 1.00 97.12 86 THR A C 1
ATOM 688 O O . THR A 1 86 ? -10.301 11.525 -4.550 1.00 97.12 86 THR A O 1
ATOM 691 N N . TRP A 1 87 ? -9.102 12.609 -6.122 1.00 97.12 87 TRP A N 1
ATOM 692 C CA . TRP A 1 87 ? -8.070 13.127 -5.227 1.00 97.12 87 TRP A CA 1
ATOM 693 C C . TRP A 1 87 ? -8.671 14.191 -4.304 1.00 97.12 87 TRP A C 1
ATOM 695 O O . TRP A 1 87 ? -9.408 15.065 -4.768 1.00 97.12 87 TRP A O 1
ATOM 705 N N . LEU A 1 88 ? -8.434 14.066 -3.000 1.00 97.94 88 LEU A N 1
ATOM 706 C CA . LEU A 1 88 ? -8.941 14.990 -1.981 1.00 97.94 88 LEU A CA 1
ATOM 707 C C . LEU A 1 88 ? -7.907 16.038 -1.571 1.00 97.94 88 LEU A C 1
ATOM 709 O O . LEU A 1 88 ? -8.290 17.109 -1.099 1.00 97.94 88 LEU A O 1
ATOM 713 N N . THR A 1 89 ? -6.635 15.718 -1.748 1.00 97.06 89 THR A N 1
ATOM 714 C CA . THR A 1 89 ? -5.476 16.528 -1.375 1.00 97.06 89 THR A CA 1
ATOM 715 C C . THR A 1 89 ? -4.499 16.607 -2.536 1.00 97.06 89 THR A C 1
ATOM 717 O O . THR A 1 89 ? -4.661 15.891 -3.527 1.00 97.06 89 THR A O 1
ATOM 720 N N . ASP A 1 90 ? -3.603 17.584 -2.446 1.00 93.94 90 ASP A N 1
ATOM 721 C CA . ASP A 1 90 ? -2.488 17.894 -3.352 1.00 93.94 90 ASP A CA 1
ATOM 722 C C . ASP A 1 90 ? -1.519 18.805 -2.580 1.00 93.94 90 ASP A C 1
ATOM 724 O O . ASP A 1 90 ? -1.273 19.956 -2.941 1.00 93.94 90 ASP A O 1
ATOM 728 N N . THR A 1 91 ? -1.158 18.368 -1.374 1.00 91.19 91 THR A N 1
ATOM 729 C CA . THR A 1 91 ? -0.323 19.143 -0.449 1.00 91.19 91 THR A CA 1
ATOM 730 C C . THR A 1 91 ? 1.125 18.741 -0.625 1.00 91.19 91 THR A C 1
ATOM 732 O O . THR A 1 91 ? 1.398 17.566 -0.813 1.00 91.19 91 THR A O 1
ATOM 735 N N . GLU A 1 92 ? 2.056 19.681 -0.511 1.00 93.31 92 GLU A N 1
ATOM 736 C CA . GLU A 1 92 ? 3.482 19.352 -0.479 1.00 93.31 92 GLU A CA 1
ATOM 737 C C . GLU A 1 92 ? 3.783 18.402 0.694 1.00 93.31 92 GLU A C 1
ATOM 739 O O . GLU A 1 92 ? 3.394 18.672 1.834 1.00 93.31 92 GLU A O 1
ATOM 744 N N . GLY A 1 93 ? 4.429 17.272 0.398 1.00 92.56 93 GLY A N 1
ATOM 745 C CA . GLY A 1 93 ? 4.630 16.170 1.339 1.00 92.56 93 GLY A CA 1
ATOM 746 C C . GLY A 1 93 ? 3.776 14.940 1.019 1.00 92.56 93 GLY A C 1
ATOM 747 O O . GLY A 1 93 ? 3.004 14.908 0.068 1.00 92.56 93 GLY A O 1
ATOM 748 N N . SER A 1 94 ? 3.958 13.878 1.801 1.00 96.12 94 SER A N 1
ATOM 749 C CA . SER A 1 94 ? 3.266 12.600 1.604 1.00 96.12 94 SER A CA 1
ATOM 750 C C . SER A 1 94 ? 2.251 12.340 2.707 1.00 96.12 94 SER A C 1
ATOM 752 O O . SER A 1 94 ? 2.577 12.403 3.894 1.00 96.12 94 SER A O 1
ATOM 754 N N . GLU A 1 95 ? 1.023 12.018 2.320 1.00 97.19 95 GLU A N 1
ATOM 755 C CA . GLU A 1 95 ? -0.085 11.790 3.239 1.00 97.19 95 GLU A CA 1
ATOM 756 C C . GLU A 1 95 ? -0.432 10.310 3.406 1.00 97.19 95 GLU A C 1
ATOM 758 O O . GLU A 1 95 ? -0.324 9.534 2.458 1.00 97.19 95 GLU A O 1
ATOM 763 N N . TYR A 1 96 ? -0.881 9.919 4.606 1.00 97.75 96 TYR A N 1
ATOM 764 C CA . TYR A 1 96 ? -1.112 8.521 4.981 1.00 97.75 96 TYR A CA 1
ATOM 765 C C . TYR A 1 96 ? -2.328 8.309 5.897 1.00 97.75 96 TYR A C 1
ATOM 767 O O . TYR A 1 96 ? -2.756 9.201 6.636 1.00 97.75 96 TYR A O 1
ATOM 775 N N . SER A 1 97 ? -2.823 7.067 5.926 1.00 97.56 97 SER A N 1
ATOM 776 C CA . SER A 1 97 ? -3.806 6.557 6.901 1.00 97.56 97 SER A CA 1
ATOM 777 C C . SER A 1 97 ? -5.102 7.386 7.016 1.00 97.56 97 SER A C 1
ATOM 779 O O . SER A 1 97 ? -5.480 7.788 8.121 1.00 97.56 97 SER A O 1
ATOM 781 N N . PRO A 1 98 ? -5.818 7.661 5.908 1.00 98.50 98 PRO A N 1
ATOM 782 C CA . PRO A 1 98 ? -6.996 8.520 5.940 1.00 98.50 98 PRO A CA 1
ATOM 783 C C . PRO A 1 98 ? -8.168 7.876 6.693 1.00 98.50 98 PRO A C 1
ATOM 785 O O . PRO A 1 98 ? -8.557 6.747 6.401 1.00 98.50 98 PRO A O 1
ATOM 788 N N . LEU A 1 99 ? -8.811 8.616 7.602 1.00 98.38 99 LEU A N 1
ATOM 789 C CA . LEU A 1 99 ? -10.023 8.197 8.319 1.00 98.38 99 LEU A CA 1
ATOM 790 C C . LEU A 1 99 ? -11.095 9.289 8.310 1.00 98.38 99 LEU A C 1
ATOM 792 O O . LEU A 1 99 ? -10.837 10.434 8.679 1.00 98.38 99 LEU A O 1
ATOM 796 N N . GLN A 1 100 ? -12.340 8.942 7.968 1.00 97.62 100 GLN A N 1
ATOM 797 C CA . GLN A 1 100 ? -13.451 9.890 8.088 1.00 97.62 100 GLN A CA 1
ATOM 798 C C . GLN A 1 100 ? -13.688 10.278 9.556 1.00 97.62 100 GLN A C 1
ATOM 800 O O . GLN A 1 100 ? -13.836 9.417 10.427 1.00 97.62 100 GLN A O 1
ATOM 805 N N . ILE A 1 101 ? -13.817 11.581 9.812 1.00 96.31 101 ILE A N 1
ATOM 806 C CA . ILE A 1 101 ? -14.153 12.106 11.139 1.00 96.31 101 ILE A CA 1
ATOM 807 C C . ILE A 1 101 ? -15.676 12.107 11.284 1.00 96.31 101 ILE A C 1
ATOM 809 O O . ILE A 1 101 ? -16.379 12.824 10.574 1.00 96.31 101 ILE A O 1
ATOM 813 N N . GLY A 1 102 ? -16.219 11.298 12.197 1.00 90.69 102 GLY A N 1
ATOM 814 C CA . GLY A 1 102 ? -17.671 11.180 12.373 1.00 90.69 102 GLY A CA 1
ATOM 815 C C . GLY A 1 102 ? -18.395 10.858 11.056 1.00 90.69 102 GLY A C 1
ATOM 816 O O . GLY A 1 102 ? -17.990 9.955 10.331 1.00 90.69 102 GLY A O 1
ATOM 817 N N . SER A 1 103 ? -19.462 11.599 10.743 1.00 89.50 103 SER A N 1
ATOM 818 C CA . SER A 1 103 ? -20.207 11.497 9.471 1.00 89.50 103 SER A CA 1
ATOM 819 C C . SER A 1 103 ? -20.136 12.788 8.642 1.00 89.50 103 SER A C 1
ATOM 821 O O . SER A 1 103 ? -21.017 13.061 7.827 1.00 89.50 103 SER A O 1
ATOM 823 N N . THR A 1 104 ? -19.121 13.622 8.878 1.00 89.50 104 THR A N 1
ATOM 824 C CA . THR A 1 104 ? -18.958 14.928 8.223 1.00 89.50 104 THR A CA 1
ATOM 825 C C . THR A 1 104 ? -18.191 14.804 6.902 1.00 89.50 104 THR A C 1
ATOM 827 O O . THR A 1 104 ? -17.664 13.747 6.555 1.00 89.50 104 THR A O 1
ATOM 830 N N . GLN A 1 105 ? -18.116 15.905 6.146 1.00 94.62 105 GLN A N 1
ATOM 831 C CA . GLN A 1 105 ? -17.268 16.038 4.950 1.00 94.62 105 GLN A CA 1
ATOM 832 C C . GLN A 1 105 ? -15.824 16.401 5.334 1.00 94.62 105 GLN A C 1
ATOM 834 O O . GLN A 1 105 ? -15.231 17.327 4.781 1.00 94.62 105 GLN A O 1
ATOM 839 N N . THR A 1 106 ? -15.281 15.707 6.332 1.00 97.44 106 THR A N 1
ATOM 840 C CA . THR A 1 106 ? -13.910 15.891 6.813 1.00 97.44 106 THR A CA 1
ATOM 841 C C . THR A 1 106 ? -13.272 14.542 7.098 1.00 97.44 106 THR A C 1
ATOM 843 O O . THR A 1 106 ? -13.948 13.617 7.556 1.00 97.44 106 THR A O 1
ATOM 846 N N . PHE A 1 107 ? -11.972 14.441 6.869 1.00 98.44 107 PHE A N 1
ATOM 847 C CA . PHE A 1 107 ? -11.172 13.269 7.211 1.00 98.44 107 PHE A CA 1
ATOM 848 C C . PHE A 1 107 ? -9.921 13.707 7.963 1.00 98.44 107 PHE A C 1
ATOM 850 O O . PHE A 1 107 ? -9.555 14.879 7.912 1.00 98.44 107 PHE A O 1
ATOM 857 N N . SER A 1 108 ? -9.302 12.788 8.689 1.00 98.56 108 SER A N 1
ATOM 858 C CA . SER A 1 108 ? -7.957 12.969 9.212 1.00 98.56 108 SER A CA 1
ATOM 859 C C . SER A 1 108 ? -6.974 12.100 8.449 1.00 98.56 108 SER A C 1
ATOM 861 O O . SER A 1 108 ? -7.327 10.989 8.065 1.00 98.56 108 SER A O 1
ATOM 863 N N . ALA A 1 109 ? -5.771 12.612 8.232 1.00 98.62 109 ALA A N 1
ATOM 864 C CA . ALA A 1 109 ? -4.657 11.906 7.611 1.00 98.62 109 ALA A CA 1
ATOM 865 C C . ALA A 1 109 ? -3.351 12.431 8.212 1.00 98.62 109 ALA A C 1
ATOM 867 O O . ALA A 1 109 ? -3.306 13.541 8.748 1.00 98.62 109 ALA A O 1
ATOM 868 N N . ILE A 1 110 ? -2.315 11.608 8.175 1.00 98.56 110 ILE A N 1
ATOM 869 C CA . ILE A 1 110 ? -0.971 11.985 8.609 1.00 98.56 110 ILE A CA 1
ATOM 870 C C . ILE A 1 110 ? -0.285 12.641 7.425 1.00 98.56 110 ILE A C 1
ATOM 872 O O . ILE A 1 110 ? -0.319 12.052 6.355 1.00 98.56 110 ILE A O 1
ATOM 876 N N . LEU A 1 111 ? 0.340 13.796 7.619 1.00 97.94 111 LEU A N 1
ATOM 877 C CA . LEU A 1 111 ? 1.199 14.432 6.622 1.00 97.94 111 LEU A CA 1
ATOM 878 C C . LEU A 1 111 ? 2.651 14.297 7.077 1.00 97.94 111 LEU A C 1
ATOM 880 O O . LEU A 1 111 ? 2.965 14.636 8.220 1.00 97.94 111 LEU A O 1
ATOM 884 N N . LEU A 1 112 ? 3.498 13.780 6.190 1.00 96.12 112 LEU A N 1
ATOM 885 C CA . LEU A 1 112 ? 4.952 13.775 6.302 1.00 96.12 112 LEU A CA 1
ATOM 886 C C . LEU A 1 112 ? 5.513 14.815 5.331 1.00 96.12 112 LEU A C 1
ATOM 888 O O . LEU A 1 112 ? 5.459 14.628 4.115 1.00 96.12 112 LEU A O 1
ATOM 892 N N . GLU A 1 113 ? 6.041 15.895 5.882 1.00 93.69 113 GLU A N 1
ATOM 893 C CA . GLU A 1 113 ? 6.661 16.992 5.144 1.00 93.69 113 GLU A CA 1
ATOM 894 C C . GLU A 1 113 ? 8.106 16.630 4.754 1.00 93.69 113 GLU A C 1
ATOM 896 O O . GLU A 1 113 ? 8.725 15.736 5.343 1.00 93.69 113 GLU A O 1
ATOM 901 N N . GLU A 1 114 ? 8.665 17.321 3.755 1.00 89.94 114 GLU A N 1
ATOM 902 C CA . GLU A 1 114 ? 10.016 17.037 3.242 1.00 89.94 114 GLU A CA 1
ATOM 903 C C . GLU A 1 114 ? 11.120 17.226 4.294 1.00 89.94 114 GLU A C 1
ATOM 905 O O . GLU A 1 114 ? 12.149 16.551 4.254 1.00 89.94 114 GLU A O 1
ATOM 910 N N . ASP A 1 115 ? 10.899 18.110 5.270 1.00 91.44 115 ASP A N 1
ATOM 911 C CA . ASP A 1 115 ? 11.826 18.346 6.379 1.00 91.44 115 ASP A CA 1
ATOM 912 C C . ASP A 1 115 ? 11.787 17.237 7.457 1.00 91.44 115 ASP A C 1
ATOM 914 O O . ASP A 1 115 ? 12.549 17.271 8.429 1.00 91.44 115 ASP A O 1
ATOM 918 N N . GLY A 1 116 ? 10.920 16.233 7.278 1.00 90.19 116 GLY A N 1
ATOM 919 C CA . GLY A 1 116 ? 10.710 15.119 8.197 1.00 90.19 116 GLY A CA 1
ATOM 920 C C . GLY A 1 116 ? 9.703 15.403 9.315 1.00 90.19 116 GLY A C 1
ATOM 921 O O . GLY A 1 116 ? 9.534 14.563 10.212 1.00 90.19 116 GLY A O 1
ATOM 922 N N . THR A 1 117 ? 9.033 16.557 9.301 1.00 93.69 117 THR A N 1
ATOM 923 C CA . THR A 1 117 ? 7.902 16.847 10.184 1.00 93.69 117 THR A CA 1
ATOM 924 C C . THR A 1 117 ? 6.751 15.907 9.851 1.00 93.69 117 THR A C 1
ATOM 926 O O . THR A 1 117 ? 6.338 15.779 8.704 1.00 93.69 117 THR A O 1
ATOM 929 N N . GLN A 1 118 ? 6.227 15.222 10.869 1.00 96.38 118 GLN A N 1
ATOM 930 C CA . GLN A 1 118 ? 5.123 14.281 10.715 1.00 96.38 118 GLN A CA 1
ATOM 931 C C . GLN A 1 118 ? 4.047 14.574 11.750 1.00 96.38 118 GLN A C 1
ATOM 933 O O . GLN A 1 118 ? 4.272 14.370 12.946 1.00 96.38 118 GLN A O 1
ATOM 938 N N . LEU A 1 119 ? 2.880 15.017 11.290 1.00 96.94 119 LEU A N 1
ATOM 939 C CA . LEU A 1 119 ? 1.767 15.411 12.152 1.00 96.94 119 LEU A CA 1
ATOM 940 C C . LEU A 1 119 ? 0.444 14.844 11.644 1.00 96.94 119 LEU A C 1
ATOM 942 O O . LEU A 1 119 ? 0.277 14.521 10.469 1.00 96.94 119 LEU A O 1
ATOM 946 N N . LEU A 1 120 ? -0.523 14.736 12.555 1.00 98.44 120 LEU A N 1
ATOM 947 C CA . LEU A 1 120 ? -1.890 14.372 12.210 1.00 98.44 120 LEU A CA 1
ATOM 948 C C . LEU A 1 120 ? -2.694 15.628 11.869 1.00 98.44 120 LEU A C 1
ATOM 950 O O . LEU A 1 120 ? -2.832 16.526 12.701 1.00 98.44 120 LEU A O 1
ATOM 954 N N . TYR A 1 121 ? -3.294 15.645 10.685 1.00 98.19 121 TYR A N 1
ATOM 955 C CA . TYR A 1 121 ? -4.110 16.743 10.183 1.00 98.19 121 TYR A CA 1
ATOM 956 C C . TYR A 1 121 ? -5.583 16.347 10.069 1.00 98.19 121 TYR A C 1
ATOM 958 O O . TYR A 1 121 ? -5.942 15.174 9.941 1.00 98.19 121 TYR A O 1
ATOM 966 N N . LYS A 1 122 ? -6.455 17.355 10.093 1.00 97.88 122 LYS A N 1
ATOM 967 C CA . LYS A 1 122 ? -7.864 17.295 9.705 1.00 97.88 122 LYS A CA 1
ATOM 968 C C . LYS A 1 122 ? -8.054 18.094 8.430 1.00 97.88 122 LYS A C 1
ATOM 970 O O . LYS A 1 122 ? -7.759 19.281 8.394 1.00 97.88 122 LYS A O 1
ATOM 975 N N . TYR A 1 123 ? -8.662 17.469 7.436 1.00 98.31 123 TYR A N 1
ATOM 976 C CA . TYR A 1 123 ? -8.910 18.051 6.128 1.00 98.31 123 TYR A CA 1
ATOM 977 C C . TYR A 1 123 ? -10.396 18.222 5.852 1.00 98.31 123 TYR A C 1
ATOM 979 O O . TYR A 1 123 ? -11.232 17.380 6.204 1.00 98.31 123 TYR A O 1
ATOM 987 N N . ASN A 1 124 ? -10.735 19.298 5.148 1.00 97.38 124 ASN A N 1
ATOM 988 C CA . ASN A 1 124 ? -12.034 19.450 4.509 1.00 97.38 124 ASN A CA 1
ATOM 989 C C . ASN A 1 124 ? -12.059 18.714 3.158 1.00 97.38 124 ASN A C 1
ATOM 991 O O . ASN A 1 124 ? -11.318 19.071 2.249 1.00 97.38 124 ASN A O 1
ATOM 995 N N . MET A 1 125 ? -12.973 17.753 2.980 1.00 96.06 125 MET A N 1
ATOM 996 C CA . MET A 1 125 ? -13.062 16.932 1.757 1.00 96.06 125 MET A CA 1
ATOM 997 C C . MET A 1 125 ? -13.408 17.716 0.482 1.00 96.06 125 MET A C 1
ATOM 999 O O . MET A 1 125 ? -13.307 17.166 -0.611 1.00 96.06 125 MET A O 1
ATOM 1003 N N . ARG A 1 126 ? -13.917 18.950 0.597 1.00 92.69 126 ARG A N 1
ATOM 1004 C CA . ARG A 1 126 ? -14.279 19.782 -0.561 1.00 92.69 126 ARG A CA 1
ATOM 1005 C C . ARG A 1 126 ? -13.181 20.762 -0.931 1.00 92.69 126 ARG A C 1
ATOM 1007 O O . ARG A 1 126 ? -12.958 20.975 -2.113 1.00 92.69 126 ARG A O 1
ATOM 1014 N N . SER A 1 127 ? -12.572 21.405 0.063 1.00 93.75 127 SER A N 1
ATOM 1015 C CA . SER A 1 127 ? -11.580 22.453 -0.182 1.00 93.75 127 SER A CA 1
ATOM 1016 C C . SER A 1 127 ? -10.135 21.972 -0.101 1.00 93.75 127 SER A C 1
ATOM 1018 O O . SER A 1 127 ? -9.256 22.778 -0.373 1.00 93.75 127 SER A O 1
ATOM 1020 N N . GLY A 1 128 ? -9.880 20.744 0.367 1.00 92.50 128 GLY A N 1
ATOM 1021 C CA . GLY A 1 128 ? -8.530 20.205 0.585 1.00 92.50 128 GLY A CA 1
ATOM 1022 C C . GLY A 1 128 ? -7.743 20.894 1.707 1.00 92.50 128 GLY A C 1
ATOM 1023 O O . GLY A 1 128 ? -6.595 20.561 1.953 1.00 92.50 128 GLY A O 1
ATOM 1024 N N . LYS A 1 129 ? -8.346 21.860 2.413 1.00 95.06 129 LYS A N 1
ATOM 1025 C CA . LYS A 1 129 ? -7.659 22.630 3.461 1.00 95.06 129 LYS A CA 1
ATOM 1026 C C . LYS A 1 129 ? -7.476 21.774 4.710 1.00 95.06 129 LYS A C 1
ATOM 1028 O O . LYS A 1 129 ? -8.479 21.274 5.232 1.00 95.06 129 LYS A O 1
ATOM 1033 N N . GLY A 1 130 ? -6.228 21.658 5.158 1.00 96.19 130 GLY A N 1
ATOM 1034 C CA . GLY A 1 130 ? -5.812 20.964 6.373 1.00 96.19 130 GLY A CA 1
ATOM 1035 C C . GLY A 1 130 ? -5.620 21.903 7.568 1.00 96.19 130 GLY A C 1
ATOM 1036 O O . GLY A 1 130 ? -5.246 23.063 7.404 1.00 96.19 130 GLY A O 1
ATOM 1037 N N . GLU A 1 131 ? -5.866 21.393 8.772 1.00 96.81 131 GLU A N 1
ATOM 1038 C CA . GLU A 1 131 ? -5.459 21.987 10.050 1.00 96.81 131 GLU A CA 1
ATOM 1039 C C . GLU A 1 131 ? -4.854 20.900 10.949 1.00 96.81 131 GLU A C 1
ATOM 1041 O O . GLU A 1 131 ? -5.329 19.761 10.946 1.00 96.81 131 GLU A O 1
ATOM 1046 N N . VAL A 1 132 ? -3.810 21.228 11.710 1.00 97.38 132 VAL A N 1
ATOM 1047 C CA . VAL A 1 132 ? -3.157 20.275 12.622 1.00 97.38 132 VAL A CA 1
ATOM 1048 C C . VAL A 1 132 ? -4.124 19.883 13.744 1.00 97.38 132 VAL A C 1
ATOM 1050 O O . VAL A 1 132 ? -4.724 20.746 14.383 1.00 97.38 132 VAL A O 1
ATOM 1053 N N . LEU A 1 133 ? -4.273 18.579 13.995 1.00 96.12 133 LEU A N 1
ATOM 1054 C CA . LEU A 1 133 ? -5.099 18.043 15.085 1.00 96.12 133 LEU A CA 1
ATOM 1055 C C . LEU A 1 133 ? -4.317 17.855 16.383 1.00 96.12 133 LEU A C 1
ATOM 1057 O O . LEU A 1 133 ? -4.859 18.100 17.458 1.00 96.12 133 LEU A O 1
ATOM 1061 N N . VAL A 1 134 ? -3.079 17.365 16.289 1.00 95.56 134 VAL A N 1
ATOM 1062 C CA . VAL A 1 134 ? -2.250 17.018 17.450 1.00 95.56 134 VAL A CA 1
ATOM 1063 C C . VAL A 1 134 ? -0.818 17.501 17.188 1.00 95.56 134 VAL A C 1
ATOM 1065 O O . VAL A 1 134 ? -0.040 16.764 16.587 1.00 95.56 134 VAL A O 1
ATOM 1068 N N . PRO A 1 135 ? -0.473 18.744 17.572 1.00 93.94 135 PRO A N 1
ATOM 1069 C CA . PRO A 1 135 ? 0.791 19.375 17.177 1.00 93.94 135 PRO A CA 1
ATOM 1070 C C . PRO A 1 135 ? 2.032 18.780 17.856 1.00 93.94 135 PRO A C 1
ATOM 1072 O O . PRO A 1 135 ? 3.127 18.881 17.316 1.00 93.94 135 PRO A O 1
ATOM 1075 N N . ASP A 1 136 ? 1.873 18.140 19.015 1.00 90.81 136 ASP A N 1
ATOM 1076 C CA . ASP A 1 136 ? 3.008 17.725 19.851 1.00 90.81 136 ASP A CA 1
ATOM 1077 C C . ASP A 1 136 ? 3.441 16.265 19.642 1.00 90.81 136 ASP A C 1
ATOM 1079 O O . ASP A 1 136 ? 4.379 15.799 20.291 1.00 90.81 136 ASP A O 1
ATOM 1083 N N . LEU A 1 137 ? 2.758 15.511 18.770 1.00 96.00 137 LEU A N 1
ATOM 1084 C CA . LEU A 1 137 ? 2.982 14.073 18.610 1.00 96.00 137 LEU A CA 1
ATOM 1085 C C . LEU A 1 137 ? 3.284 13.682 17.164 1.00 96.00 137 LEU A C 1
ATOM 1087 O O . LEU A 1 137 ? 2.496 13.928 16.252 1.00 96.00 137 LEU A O 1
ATOM 1091 N N . LYS A 1 138 ? 4.378 12.932 16.989 1.00 97.31 138 LYS A N 1
ATOM 1092 C CA . LYS A 1 138 ? 4.692 12.219 15.746 1.00 97.31 138 LYS A CA 1
ATOM 1093 C C . LYS A 1 138 ? 3.822 10.966 15.641 1.00 97.31 138 LYS A C 1
ATOM 1095 O O . LYS A 1 138 ? 4.187 9.901 16.138 1.00 97.31 138 LYS A O 1
ATOM 1100 N N . ILE A 1 139 ? 2.639 11.102 15.051 1.00 97.69 139 ILE A N 1
ATOM 1101 C CA . ILE A 1 139 ? 1.643 10.025 14.946 1.00 97.69 139 ILE A CA 1
ATOM 1102 C C . ILE A 1 139 ? 1.849 9.241 13.650 1.00 97.69 139 ILE A C 1
ATOM 1104 O O . ILE A 1 139 ? 1.892 9.833 12.577 1.00 97.69 139 ILE A O 1
ATOM 1108 N N . GLY A 1 140 ? 1.950 7.913 13.747 1.00 95.12 140 GLY A N 1
ATOM 1109 C CA . GLY A 1 140 ? 2.077 7.010 12.594 1.00 95.12 140 GLY A CA 1
ATOM 1110 C C . GLY A 1 140 ? 0.771 6.338 12.180 1.00 95.12 140 GLY A C 1
ATOM 1111 O O . GLY A 1 140 ? 0.577 6.055 11.001 1.00 95.12 140 GLY A O 1
ATOM 1112 N N . TYR A 1 141 ? -0.125 6.095 13.138 1.00 98.12 141 TYR A N 1
ATOM 1113 C CA . TYR A 1 141 ? -1.473 5.565 12.916 1.00 98.12 141 TYR A CA 1
ATOM 1114 C C . TYR A 1 141 ? -2.402 6.097 14.005 1.00 98.12 141 TYR A C 1
ATOM 1116 O O . TYR A 1 141 ? -1.969 6.334 15.133 1.00 98.12 141 TYR A O 1
ATOM 1124 N N . HIS A 1 142 ? -3.683 6.267 13.695 1.00 98.44 142 HIS A N 1
ATOM 1125 C CA . HIS A 1 142 ? -4.680 6.770 14.638 1.00 98.44 142 HIS A CA 1
ATOM 1126 C C . HIS A 1 142 ? -6.017 6.070 14.450 1.00 98.44 142 HIS A C 1
ATOM 1128 O O . HIS A 1 142 ? -6.342 5.585 13.373 1.00 98.44 142 HIS A O 1
ATOM 1134 N N . SER A 1 143 ? -6.822 6.065 15.507 1.00 98.25 143 SER A N 1
ATOM 1135 C CA . SER A 1 143 ? -8.221 5.673 15.470 1.00 98.25 143 SER A CA 1
ATOM 1136 C C . SER A 1 143 ? -9.046 6.586 16.369 1.00 98.25 143 SER A C 1
ATOM 1138 O O . SER A 1 143 ? -8.672 6.905 17.499 1.00 98.25 143 SER A O 1
ATOM 1140 N N . TRP A 1 144 ? -10.210 6.995 15.875 1.00 97.81 144 TRP A N 1
ATOM 1141 C CA . TRP A 1 144 ? -11.149 7.825 16.624 1.00 97.81 144 TRP A CA 1
ATOM 1142 C C . TRP A 1 144 ? -11.824 7.012 17.727 1.00 97.81 144 TRP A C 1
ATOM 1144 O O . TRP A 1 144 ? -12.476 6.008 17.441 1.00 97.81 144 TRP A O 1
ATOM 1154 N N . VAL A 1 145 ? -11.693 7.474 18.973 1.00 97.25 145 VAL A N 1
ATOM 1155 C CA . VAL A 1 145 ? -12.479 6.970 20.111 1.00 97.25 145 VAL A CA 1
ATOM 1156 C C . VAL A 1 145 ? -13.860 7.624 20.084 1.00 97.25 145 VAL A C 1
ATOM 1158 O O . VAL A 1 145 ? -14.886 6.955 20.153 1.00 97.25 145 VAL A O 1
ATOM 1161 N N . ASP A 1 146 ? -13.887 8.949 19.926 1.00 94.81 146 ASP A N 1
ATOM 1162 C CA . ASP A 1 146 ? -15.093 9.757 19.742 1.00 94.81 146 ASP A CA 1
ATOM 1163 C C . ASP A 1 146 ? -14.738 11.113 19.104 1.00 94.81 146 ASP A C 1
ATOM 1165 O O . ASP A 1 146 ? -13.635 11.300 18.610 1.00 94.81 146 ASP A O 1
ATOM 1169 N N . ARG A 1 147 ? -15.659 12.087 19.094 1.00 92.62 147 ARG A N 1
ATOM 1170 C CA . ARG A 1 147 ? -15.444 13.401 18.453 1.00 92.62 147 ARG A CA 1
ATOM 1171 C C . ARG A 1 147 ? -14.307 14.240 19.054 1.00 92.62 147 ARG A C 1
ATOM 1173 O O . ARG A 1 147 ? -13.887 15.189 18.404 1.00 92.62 147 ARG A O 1
ATOM 1180 N N . ASN A 1 148 ? -13.863 13.946 20.274 1.00 94.62 148 ASN A N 1
ATOM 1181 C CA . ASN A 1 148 ? -12.875 14.740 21.007 1.00 94.62 148 ASN A CA 1
ATOM 1182 C C . ASN A 1 148 ? -11.631 13.939 21.400 1.00 94.62 148 ASN A C 1
ATOM 1184 O O . ASN A 1 148 ? -10.752 14.506 22.047 1.00 94.62 148 ASN A O 1
ATOM 1188 N N . ARG A 1 149 ? -11.564 12.643 21.077 1.00 97.06 149 ARG A N 1
ATOM 1189 C CA . ARG A 1 149 ? -10.481 11.767 21.528 1.00 97.06 149 ARG A CA 1
ATOM 1190 C C . ARG A 1 149 ? -9.983 10.831 20.441 1.00 97.06 149 ARG A C 1
ATOM 1192 O O . ARG A 1 149 ? -10.773 10.234 19.703 1.00 97.06 149 ARG A O 1
ATOM 1199 N N . LEU A 1 150 ? -8.667 10.666 20.408 1.00 97.44 150 LEU A N 1
ATOM 1200 C CA . LEU A 1 150 ? -7.943 9.819 19.466 1.00 97.44 150 LEU A CA 1
ATOM 1201 C C . LEU A 1 150 ? -7.048 8.846 20.217 1.00 97.44 150 LEU A C 1
ATOM 1203 O O . LEU A 1 150 ? -6.332 9.249 21.127 1.00 97.44 150 LEU A O 1
ATOM 1207 N N . LEU A 1 151 ? -7.073 7.588 19.797 1.00 98.38 151 LEU A N 1
ATOM 1208 C CA . LEU A 1 151 ? -6.075 6.600 20.173 1.00 98.38 151 LEU A CA 1
ATOM 1209 C C . LEU A 1 151 ? -5.035 6.530 19.052 1.00 98.38 151 LEU A C 1
ATOM 1211 O O . LEU A 1 151 ? -5.408 6.351 17.893 1.00 98.38 151 LEU A O 1
ATOM 1215 N N . SER A 1 152 ? -3.758 6.667 19.386 1.00 98.62 152 SER A N 1
ATOM 1216 C CA . SER A 1 152 ? -2.689 6.868 18.408 1.00 98.62 152 SER A CA 1
ATOM 1217 C C . SER A 1 152 ? -1.497 5.953 18.661 1.00 98.62 152 SER A C 1
ATOM 1219 O O . SER A 1 152 ? -1.084 5.751 19.802 1.00 98.62 152 SER A O 1
ATOM 1221 N N . PHE A 1 153 ? -0.919 5.455 17.570 1.00 98.50 153 PHE A N 1
ATOM 1222 C CA . PHE A 1 153 ? 0.429 4.911 17.508 1.00 98.50 153 PHE A CA 1
ATOM 1223 C C . PHE A 1 153 ? 1.372 6.096 17.348 1.00 98.50 153 PHE A C 1
ATOM 1225 O O . PHE A 1 153 ? 1.382 6.757 16.305 1.00 98.50 153 PHE A O 1
ATOM 1232 N N . VAL A 1 154 ? 2.135 6.387 18.394 1.00 98.50 154 VAL A N 1
ATOM 1233 C CA . VAL A 1 154 ? 3.103 7.483 18.403 1.00 98.50 154 VAL A CA 1
ATOM 1234 C C . VAL A 1 154 ? 4.495 6.908 18.192 1.00 98.50 154 VAL A C 1
ATOM 1236 O O . VAL A 1 154 ? 4.910 5.992 18.910 1.00 98.50 154 VAL A O 1
ATOM 1239 N N . LEU A 1 155 ? 5.200 7.445 17.194 1.00 95.81 155 LEU A N 1
ATOM 1240 C CA . LEU A 1 155 ? 6.558 7.043 16.847 1.00 95.81 155 LEU A CA 1
ATOM 1241 C C . LEU A 1 155 ? 7.519 7.339 18.002 1.00 95.81 155 LEU A C 1
ATOM 1243 O O . LEU A 1 155 ? 7.426 8.360 18.681 1.00 95.81 155 LEU A O 1
ATOM 1247 N N . GLY A 1 156 ? 8.473 6.436 18.178 1.00 93.56 156 GLY A N 1
ATOM 1248 C CA . GLY A 1 156 ? 9.493 6.461 19.214 1.00 93.56 156 GLY A CA 1
ATOM 1249 C C . GLY A 1 156 ? 10.209 5.116 19.245 1.00 93.56 156 GLY A C 1
ATOM 1250 O O . GLY A 1 156 ? 9.834 4.197 18.515 1.00 93.56 156 GLY A O 1
ATOM 1251 N N . ASP A 1 157 ? 11.220 5.001 20.097 1.00 93.56 157 ASP A N 1
ATOM 1252 C CA . ASP A 1 157 ? 11.909 3.739 20.357 1.00 93.56 157 ASP A CA 1
ATOM 1253 C C . ASP A 1 157 ? 11.849 3.435 21.868 1.00 93.56 157 ASP A C 1
ATOM 1255 O O . ASP A 1 157 ? 12.616 4.028 22.635 1.00 93.56 157 ASP A O 1
ATOM 1259 N N . PRO A 1 158 ? 10.893 2.598 22.332 1.00 95.69 158 PRO A N 1
ATOM 1260 C CA . PRO A 1 158 ? 9.839 1.923 21.559 1.00 95.69 158 PRO A CA 1
ATOM 1261 C C . PRO A 1 158 ? 8.652 2.850 21.205 1.00 95.69 158 PRO A C 1
ATOM 1263 O O . PRO A 1 158 ? 8.457 3.887 21.847 1.00 95.69 158 PRO A O 1
ATOM 1266 N N . PRO A 1 159 ? 7.796 2.478 20.230 1.00 97.69 159 PRO A N 1
ATOM 1267 C CA . PRO A 1 159 ? 6.562 3.211 19.952 1.00 97.69 159 PRO A CA 1
ATOM 1268 C C . PRO A 1 159 ? 5.560 3.079 21.105 1.00 97.69 159 PRO A C 1
ATOM 1270 O O . PRO A 1 159 ? 5.574 2.098 21.855 1.00 97.69 159 PRO A O 1
ATOM 1273 N N . THR A 1 160 ? 4.652 4.049 21.231 1.00 98.62 160 THR A N 1
ATOM 1274 C CA . THR A 1 160 ? 3.680 4.106 22.337 1.00 98.62 160 THR A CA 1
ATOM 1275 C C . THR A 1 160 ? 2.237 4.190 21.857 1.00 98.62 160 THR A C 1
ATOM 1277 O O . THR A 1 160 ? 1.945 4.783 20.818 1.00 98.62 160 THR A O 1
ATOM 1280 N N . LEU A 1 161 ? 1.332 3.607 22.646 1.00 98.69 161 LEU A N 1
ATOM 1281 C CA . LEU A 1 161 ? -0.106 3.812 22.537 1.00 98.69 161 LEU A CA 1
ATOM 1282 C C . LEU A 1 161 ? -0.469 5.056 23.342 1.00 98.69 161 LEU A C 1
ATOM 1284 O O . LEU A 1 161 ? -0.290 5.062 24.561 1.00 98.69 161 LEU A O 1
ATOM 1288 N N . GLN A 1 162 ? -0.986 6.095 22.696 1.00 98.44 162 GLN A N 1
ATOM 1289 C CA . GLN A 1 162 ? -1.373 7.324 23.388 1.00 98.44 162 GLN A CA 1
ATOM 1290 C C . GLN A 1 162 ? -2.824 7.700 23.121 1.00 98.44 162 GLN A C 1
ATOM 1292 O O . GLN A 1 162 ? -3.323 7.555 22.009 1.00 98.44 162 GLN A O 1
ATOM 1297 N N . LEU A 1 163 ? -3.491 8.201 24.156 1.00 98.12 163 LEU A N 1
ATOM 1298 C CA . LEU A 1 163 ? -4.802 8.824 24.071 1.00 98.12 163 LEU A CA 1
ATOM 1299 C C . LEU A 1 163 ? -4.639 10.342 24.077 1.00 98.12 163 LEU A C 1
ATOM 1301 O O . LEU A 1 163 ? -4.159 10.906 25.061 1.00 98.12 163 LEU A O 1
ATOM 1305 N N . SER A 1 164 ? -5.073 10.988 23.002 1.00 98.00 164 SER A N 1
ATOM 1306 C CA . SER A 1 164 ? -5.078 12.443 22.854 1.00 98.00 164 SER A CA 1
ATOM 1307 C C . SER A 1 164 ? -6.472 13.009 23.105 1.00 98.00 164 SER A C 1
ATOM 1309 O O . SER A 1 164 ? -7.460 12.499 22.567 1.00 98.00 164 SER A O 1
ATOM 1311 N N . TYR A 1 165 ? -6.547 14.091 23.876 1.00 96.94 165 TYR A N 1
ATOM 1312 C CA . TYR A 1 165 ? -7.752 14.869 24.153 1.00 96.94 165 TYR A CA 1
ATOM 1313 C C . TYR A 1 165 ? -7.704 16.171 23.344 1.00 96.94 165 TYR A C 1
ATOM 1315 O O . TYR A 1 165 ? -6.944 17.088 23.628 1.00 96.94 165 TYR A O 1
ATOM 1323 N N . LEU A 1 166 ? -8.536 16.269 22.306 1.00 95.19 166 LEU A N 1
ATOM 1324 C CA . LEU A 1 166 ? -8.457 17.356 21.320 1.00 95.19 166 LEU A CA 1
ATOM 1325 C C . LEU A 1 166 ? -8.914 18.722 21.844 1.00 95.19 166 LEU A C 1
ATOM 1327 O O . LEU A 1 166 ? -8.635 19.742 21.224 1.00 95.19 166 LEU A O 1
ATOM 1331 N N . LYS A 1 167 ? -9.675 18.756 22.942 1.00 93.25 167 LYS A N 1
ATOM 1332 C CA . LYS A 1 167 ? -10.227 20.007 23.481 1.00 93.25 167 LYS A CA 1
ATOM 1333 C C . LYS A 1 167 ? -9.207 20.818 24.273 1.00 93.25 167 LYS A C 1
ATOM 1335 O O . LYS A 1 167 ? -9.256 22.040 24.221 1.00 93.25 167 LYS A O 1
ATOM 1340 N N . ASP A 1 168 ? -8.357 20.145 25.037 1.00 93.12 168 ASP A N 1
ATOM 1341 C CA . ASP A 1 168 ? -7.367 20.759 25.925 1.00 93.12 168 ASP A CA 1
ATOM 1342 C C . ASP A 1 168 ? -5.920 20.459 25.501 1.00 93.12 168 ASP A C 1
ATOM 1344 O O . ASP A 1 168 ? -4.999 21.063 26.044 1.00 93.12 168 ASP A O 1
ATOM 1348 N N . GLY A 1 169 ? -5.717 19.577 24.515 1.00 94.06 169 GLY A N 1
ATOM 1349 C CA . GLY A 1 169 ? -4.403 19.212 23.986 1.00 94.06 169 GLY A CA 1
ATOM 1350 C C . GLY A 1 169 ? -3.654 18.186 24.839 1.00 94.06 169 GLY A C 1
ATOM 1351 O O . GLY A 1 169 ? -2.489 17.907 24.566 1.00 94.06 169 GLY A O 1
ATOM 1352 N N . ALA A 1 170 ? -4.285 17.613 25.871 1.00 95.69 170 ALA A N 1
ATOM 1353 C CA . ALA A 1 170 ? -3.624 16.650 26.742 1.00 95.69 170 ALA A CA 1
ATOM 1354 C C . ALA A 1 170 ? -3.377 15.309 26.031 1.00 95.69 170 ALA A C 1
ATOM 1356 O O . ALA A 1 170 ? -4.228 14.807 25.296 1.00 95.69 170 ALA A O 1
ATOM 1357 N N . ASN A 1 171 ? -2.230 14.683 26.310 1.00 97.00 171 ASN A N 1
ATOM 1358 C CA . ASN A 1 171 ? -1.866 13.360 25.802 1.00 97.00 171 ASN A CA 1
ATOM 1359 C C . ASN A 1 171 ? -1.512 12.434 26.967 1.00 97.00 171 ASN A C 1
ATOM 1361 O O . ASN A 1 171 ? -0.770 12.818 27.872 1.00 97.00 171 ASN A O 1
ATOM 1365 N N . ARG A 1 172 ? -2.034 11.206 26.949 1.00 97.19 172 ARG A N 1
ATOM 1366 C CA . ARG A 1 172 ? -1.771 10.187 27.971 1.00 97.19 172 ARG A CA 1
ATOM 1367 C C . ARG A 1 172 ? -1.241 8.915 27.326 1.00 97.19 172 ARG A C 1
ATOM 1369 O O . ARG A 1 172 ? -1.925 8.321 26.499 1.00 97.19 172 ARG A O 1
ATOM 1376 N N . VAL A 1 173 ? -0.065 8.464 27.753 1.00 98.06 173 VAL A N 1
ATOM 1377 C CA . VAL A 1 173 ? 0.472 7.149 27.376 1.00 98.06 173 VAL A CA 1
ATOM 1378 C C . VAL A 1 173 ? -0.332 6.059 28.084 1.00 98.06 173 VAL A C 1
ATOM 1380 O O . VAL A 1 173 ? -0.536 6.128 29.294 1.00 98.06 173 VAL A O 1
ATOM 1383 N N . LEU A 1 174 ? -0.807 5.079 27.319 1.00 98.06 174 LEU A N 1
ATOM 1384 C CA . LEU A 1 174 ? -1.590 3.941 27.801 1.00 98.06 174 LEU A CA 1
ATOM 1385 C C . LEU A 1 174 ? -0.804 2.631 27.759 1.00 98.06 174 LEU A C 1
ATOM 1387 O O . LEU A 1 174 ? -0.986 1.788 28.628 1.00 98.06 174 LEU A O 1
ATOM 1391 N N . ASP A 1 175 ? 0.058 2.467 26.756 1.00 97.81 175 ASP A N 1
ATOM 1392 C CA . ASP A 1 175 ? 0.919 1.295 26.614 1.00 97.81 175 ASP A CA 1
ATOM 1393 C C . ASP A 1 175 ? 2.168 1.625 25.773 1.00 97.81 175 ASP A C 1
ATOM 1395 O O . ASP A 1 175 ? 2.270 2.700 25.173 1.00 97.81 175 ASP A O 1
ATOM 1399 N N . SER A 1 176 ? 3.125 0.701 25.709 1.00 97.69 176 SER A N 1
ATOM 1400 C CA . SER A 1 176 ? 4.348 0.803 24.907 1.00 97.69 176 SER A CA 1
ATOM 1401 C C . SER A 1 176 ? 4.627 -0.483 24.131 1.00 97.69 176 SER A C 1
ATOM 1403 O O . SER A 1 176 ? 4.076 -1.537 24.439 1.00 97.69 176 SER A O 1
ATOM 1405 N N . THR A 1 177 ? 5.509 -0.405 23.132 1.00 97.69 177 THR A N 1
ATOM 1406 C CA . THR A 1 177 ? 5.894 -1.545 22.282 1.00 97.69 177 THR A CA 1
ATOM 1407 C C . THR A 1 177 ? 4.672 -2.157 21.595 1.00 97.69 177 THR A C 1
ATOM 1409 O O . THR A 1 177 ? 4.332 -3.328 21.767 1.00 97.69 177 THR A O 1
ATOM 1412 N N . ILE A 1 178 ? 3.961 -1.321 20.842 1.00 98.00 178 ILE A N 1
ATOM 1413 C CA . ILE A 1 178 ? 2.714 -1.686 20.165 1.00 98.00 178 ILE A CA 1
ATOM 1414 C C . ILE A 1 178 ? 2.907 -1.866 18.656 1.00 98.00 178 ILE A C 1
ATOM 1416 O O . ILE A 1 178 ? 3.866 -1.367 18.069 1.00 98.00 178 ILE A O 1
ATOM 1420 N N . GLY A 1 179 ? 1.976 -2.575 18.023 1.00 96.81 179 GLY A N 1
ATOM 1421 C CA . GLY A 1 179 ? 1.789 -2.569 16.576 1.00 96.81 179 GLY A CA 1
ATOM 1422 C C . GLY A 1 179 ? 0.916 -1.402 16.116 1.00 96.81 179 GLY A C 1
ATOM 1423 O O . GLY A 1 179 ? 0.338 -0.667 16.916 1.00 96.81 179 GLY A O 1
ATOM 1424 N N . ARG A 1 180 ? 0.809 -1.239 14.799 1.00 95.06 180 ARG A N 1
ATOM 1425 C CA . ARG A 1 180 ? 0.124 -0.096 14.165 1.00 95.06 180 ARG A CA 1
ATOM 1426 C C . ARG A 1 180 ? -1.396 -0.212 14.042 1.00 95.06 180 ARG A C 1
ATOM 1428 O O . ARG A 1 180 ? -2.052 0.782 13.747 1.00 95.06 180 ARG A O 1
ATOM 1435 N N . SER A 1 181 ? -1.959 -1.398 14.246 1.00 96.38 181 SER A N 1
ATOM 1436 C CA . SER A 1 181 ? -3.398 -1.611 14.081 1.00 96.38 181 SER A CA 1
ATOM 1437 C C . SER A 1 181 ? -4.175 -1.254 15.338 1.00 96.38 181 SER A C 1
ATOM 1439 O O . SER A 1 181 ? -4.003 -1.890 16.379 1.00 96.38 181 SER A O 1
ATOM 1441 N N . LEU A 1 182 ? -5.033 -0.238 15.214 1.00 97.88 182 LEU A N 1
ATOM 1442 C CA . LEU A 1 182 ? -5.842 0.368 16.272 1.00 97.88 182 LEU A CA 1
ATOM 1443 C C . LEU A 1 182 ? -7.288 0.480 15.786 1.00 97.88 182 LEU A C 1
ATOM 1445 O O . LEU A 1 182 ? -7.538 1.103 14.755 1.00 97.88 182 LEU A O 1
ATOM 1449 N N . HIS A 1 183 ? -8.250 -0.081 16.518 1.00 98.25 183 HIS A N 1
ATOM 1450 C CA . HIS A 1 183 ? -9.642 -0.112 16.061 1.00 98.25 183 HIS A CA 1
ATOM 1451 C C . HIS A 1 183 ? -10.636 0.055 17.213 1.00 98.25 183 HIS A C 1
ATOM 1453 O O . HIS A 1 183 ? -10.369 -0.404 18.319 1.00 98.25 183 HIS A O 1
ATOM 1459 N N . PRO A 1 184 ? -11.807 0.674 16.995 1.00 97.81 184 PRO A N 1
ATOM 1460 C CA . PRO A 1 184 ? -12.919 0.542 17.929 1.00 97.81 184 PRO A CA 1
ATOM 1461 C C . PRO A 1 184 ? -13.473 -0.887 17.881 1.00 97.81 184 PRO A C 1
ATOM 1463 O O . PRO A 1 184 ? -13.595 -1.464 16.798 1.00 97.81 184 PRO A O 1
ATOM 1466 N N . ILE A 1 185 ? -13.859 -1.438 19.034 1.00 98.38 185 ILE A N 1
ATOM 1467 C CA . ILE A 1 185 ? -14.534 -2.739 19.090 1.00 98.38 185 ILE A CA 1
ATOM 1468 C C . ILE A 1 185 ? -16.038 -2.526 18.838 1.00 98.38 185 ILE A C 1
ATOM 1470 O O . ILE A 1 185 ? -16.679 -1.779 19.587 1.00 98.38 185 ILE A O 1
ATOM 1474 N N . PRO A 1 186 ? -16.634 -3.158 17.808 1.00 97.25 186 PRO A N 1
ATOM 1475 C CA . PRO A 1 186 ? -18.046 -2.987 17.474 1.00 97.25 186 PRO A CA 1
ATOM 1476 C C . PRO A 1 186 ? -18.972 -3.229 18.669 1.00 97.25 186 PRO A C 1
ATOM 1478 O O . PRO A 1 186 ? -18.860 -4.230 19.373 1.00 97.25 186 PRO A O 1
ATOM 1481 N N . GLY A 1 187 ? -19.901 -2.298 18.897 1.00 95.75 187 GLY A N 1
ATOM 1482 C CA . GLY A 1 187 ? -20.905 -2.405 19.959 1.00 95.75 187 GLY A CA 1
ATOM 1483 C C . GLY A 1 187 ? -20.382 -2.220 21.389 1.00 95.75 187 GLY A C 1
ATOM 1484 O O . GLY A 1 187 ? -21.175 -2.329 22.321 1.00 95.75 187 GLY A O 1
ATOM 1485 N N . LYS A 1 188 ? -19.091 -1.920 21.588 1.00 96.19 188 LYS A N 1
ATOM 1486 C CA . LYS A 1 188 ? -18.480 -1.734 22.914 1.00 96.19 188 LYS A CA 1
ATOM 1487 C C . LYS A 1 188 ? -17.870 -0.335 23.052 1.00 96.19 188 LYS A C 1
ATOM 1489 O O . LYS A 1 188 ? -17.512 0.303 22.068 1.00 96.19 188 LYS A O 1
ATOM 1494 N N . SER A 1 189 ? -17.704 0.135 24.288 1.00 96.38 189 SER A N 1
ATOM 1495 C CA . SER A 1 189 ? -16.950 1.357 24.621 1.00 96.38 189 SER A CA 1
ATOM 1496 C C . SER A 1 189 ? -15.440 1.102 24.743 1.00 96.38 189 SER A C 1
ATOM 1498 O O . SER A 1 189 ? -14.753 1.769 25.514 1.00 96.38 189 SER A O 1
ATOM 1500 N N . LEU A 1 190 ? -14.934 0.106 24.014 1.00 98.38 190 LEU A N 1
ATOM 1501 C CA . LEU A 1 190 ? -13.557 -0.371 24.067 1.00 98.38 190 LEU A CA 1
ATOM 1502 C C . LEU A 1 190 ? -12.880 -0.153 22.716 1.00 98.38 190 LEU A C 1
ATOM 1504 O O . LEU A 1 190 ? -13.519 -0.219 21.663 1.00 98.38 190 LEU A O 1
ATOM 1508 N N . MET A 1 191 ? -11.571 0.051 22.762 1.00 98.69 191 MET A N 1
ATOM 1509 C CA . MET A 1 191 ? -10.700 -0.004 21.593 1.00 98.69 191 MET A CA 1
ATOM 1510 C C . MET A 1 191 ? -9.937 -1.327 21.607 1.00 98.69 191 MET A C 1
ATOM 1512 O O . MET A 1 191 ? -9.869 -1.991 22.637 1.00 98.69 191 MET A O 1
ATOM 1516 N N . SER A 1 192 ? -9.343 -1.707 20.488 1.00 98.75 192 SER A N 1
ATOM 1517 C CA . SER A 1 192 ? -8.403 -2.812 20.391 1.00 98.75 192 SER A CA 1
ATOM 1518 C C . SER A 1 192 ? -7.126 -2.371 19.691 1.00 98.75 192 SER A C 1
ATOM 1520 O O . SER A 1 192 ? -7.150 -1.487 18.831 1.00 98.75 192 SER A O 1
ATOM 1522 N N . TYR A 1 193 ? -6.011 -3.000 20.047 1.00 98.81 193 TYR A N 1
ATOM 1523 C CA . TYR A 1 193 ? -4.705 -2.746 19.449 1.00 98.81 193 TYR A CA 1
ATOM 1524 C C . TYR A 1 193 ? -3.829 -4.000 19.463 1.00 98.81 193 TYR A C 1
ATOM 1526 O O . TYR A 1 193 ? -4.113 -4.944 20.198 1.00 98.81 193 TYR A O 1
ATOM 1534 N N . VAL A 1 194 ? -2.763 -4.008 18.657 1.00 98.62 194 VAL A N 1
ATOM 1535 C CA . VAL A 1 194 ? -1.725 -5.045 18.756 1.00 98.62 194 VAL A CA 1
ATOM 1536 C C . VAL A 1 194 ? -0.686 -4.652 19.802 1.00 98.62 194 VAL A C 1
ATOM 1538 O O . VAL A 1 194 ? -0.040 -3.614 19.670 1.00 98.62 194 VAL A O 1
ATOM 1541 N N . SER A 1 195 ? -0.469 -5.500 20.803 1.00 98.19 195 SER A N 1
ATOM 1542 C CA . SER A 1 195 ? 0.669 -5.420 21.716 1.00 98.19 195 SER A CA 1
ATOM 1543 C C . SER A 1 195 ? 1.793 -6.341 21.243 1.00 98.19 195 SER A C 1
ATOM 1545 O O . SER A 1 195 ? 1.569 -7.525 20.973 1.00 98.19 195 SER A O 1
ATOM 1547 N N . LYS A 1 196 ? 3.010 -5.792 21.172 1.00 97.94 196 LYS A N 1
ATOM 1548 C CA . LYS A 1 196 ? 4.253 -6.501 20.823 1.00 97.94 196 LYS A CA 1
ATOM 1549 C C . LYS A 1 196 ? 5.202 -6.628 22.013 1.00 97.94 196 LYS A C 1
ATOM 1551 O O . LYS A 1 196 ? 6.384 -6.905 21.848 1.00 97.94 196 LYS A O 1
ATOM 1556 N N . GLN A 1 197 ? 4.698 -6.426 23.229 1.00 96.88 197 GLN A N 1
ATOM 1557 C CA . GLN A 1 197 ? 5.495 -6.579 24.448 1.00 96.88 197 GLN A CA 1
ATOM 1558 C C . GLN A 1 197 ? 5.960 -8.023 24.683 1.00 96.88 197 GLN A C 1
ATOM 1560 O O . GLN A 1 197 ? 6.908 -8.258 25.431 1.00 96.88 197 GLN A O 1
ATOM 1565 N N . LYS A 1 198 ? 5.261 -8.999 24.094 1.00 96.44 198 LYS A N 1
ATOM 1566 C CA . LYS A 1 198 ? 5.555 -10.428 24.197 1.00 96.44 198 LYS A CA 1
ATOM 1567 C C . LYS A 1 198 ? 5.390 -11.088 22.835 1.00 96.44 198 LYS A C 1
ATOM 1569 O O . LYS A 1 198 ? 4.617 -10.609 22.009 1.00 96.44 198 LYS A O 1
ATOM 1574 N N . GLU A 1 199 ? 6.091 -12.203 22.661 1.00 95.25 199 GLU A N 1
ATOM 1575 C CA . GLU A 1 199 ? 5.891 -13.129 21.550 1.00 95.25 199 GLU A CA 1
ATOM 1576 C C . GLU A 1 199 ? 5.111 -14.368 22.030 1.00 95.25 199 GLU A C 1
ATOM 1578 O O . GLU A 1 199 ? 5.433 -14.901 23.101 1.00 95.25 199 GLU A O 1
ATOM 1583 N N . PRO A 1 200 ? 4.114 -14.851 21.266 1.00 96.50 200 PRO A N 1
ATOM 1584 C CA . PRO A 1 200 ? 3.576 -14.228 20.049 1.00 96.50 200 PRO A CA 1
ATOM 1585 C C . PRO A 1 200 ? 2.867 -12.891 20.344 1.00 96.50 200 PRO A C 1
ATOM 1587 O O . PRO A 1 200 ? 2.354 -12.696 21.449 1.00 96.50 200 PRO A O 1
ATOM 1590 N N . TRP A 1 201 ? 2.824 -11.981 19.361 1.00 98.38 201 TRP A N 1
ATOM 1591 C CA . TRP A 1 201 ? 2.063 -10.728 19.474 1.00 98.38 201 TRP A CA 1
ATOM 1592 C C . TRP A 1 201 ? 0.584 -10.992 19.765 1.00 98.38 201 TRP A C 1
ATOM 1594 O O . TRP A 1 201 ? 0.020 -12.020 19.383 1.00 98.38 201 TRP A O 1
ATOM 1604 N N . SER A 1 202 ? -0.065 -10.032 20.419 1.00 98.50 202 SER A N 1
ATOM 1605 C CA . SER A 1 202 ? -1.448 -10.167 20.886 1.00 98.50 202 SER A CA 1
ATOM 1606 C C . SER A 1 202 ? -2.319 -9.006 20.440 1.00 98.50 202 SER A C 1
ATOM 1608 O O . SER A 1 202 ? -1.872 -7.866 20.391 1.00 98.50 202 SER A O 1
ATOM 1610 N N . ILE A 1 203 ? -3.577 -9.298 20.127 1.00 98.75 203 ILE A N 1
ATOM 1611 C CA . ILE A 1 203 ? -4.647 -8.313 20.040 1.00 98.75 203 ILE A CA 1
ATOM 1612 C C . ILE A 1 203 ? -5.228 -8.177 21.444 1.00 98.75 203 ILE A C 1
ATOM 1614 O O . ILE A 1 203 ? -5.731 -9.151 22.008 1.00 98.75 203 ILE A O 1
ATOM 1618 N N . ASN A 1 204 ? -5.186 -6.964 21.983 1.00 98.69 204 ASN A N 1
ATOM 1619 C CA . ASN A 1 204 ? -5.739 -6.637 23.290 1.00 98.69 204 ASN A CA 1
ATOM 1620 C C . ASN A 1 204 ? -6.877 -5.630 23.137 1.00 98.69 204 ASN A C 1
ATOM 1622 O O . ASN A 1 204 ? -6.813 -4.753 22.271 1.00 98.69 204 ASN A O 1
ATOM 1626 N N . SER A 1 205 ? -7.898 -5.721 23.988 1.00 98.69 205 SER A N 1
ATOM 1627 C CA . SER A 1 205 ? -8.832 -4.620 24.210 1.00 98.69 205 SER A CA 1
ATOM 1628 C C . SER A 1 205 ? -8.264 -3.638 25.220 1.00 98.69 205 SER A C 1
ATOM 1630 O O . SER A 1 205 ? -7.512 -4.021 26.109 1.00 98.69 205 SER A O 1
ATOM 1632 N N . ILE A 1 206 ? -8.664 -2.377 25.103 1.00 98.69 206 ILE A N 1
ATOM 1633 C CA . ILE A 1 206 ? -8.352 -1.329 26.063 1.00 98.69 206 ILE A CA 1
ATOM 1634 C C . ILE A 1 206 ? -9.559 -0.425 26.297 1.00 98.69 206 ILE A C 1
ATOM 1636 O O . ILE A 1 206 ? -10.209 0.038 25.351 1.00 98.69 206 ILE A O 1
ATOM 1640 N N . HIS A 1 207 ? -9.852 -0.144 27.563 1.00 98.31 207 HIS A N 1
ATOM 1641 C CA . HIS A 1 207 ? -10.848 0.849 27.930 1.00 98.31 207 HIS A CA 1
ATOM 1642 C C . HIS A 1 207 ? -10.215 2.251 27.893 1.00 98.31 207 HIS A C 1
ATOM 1644 O O . HIS A 1 207 ? -9.345 2.553 28.712 1.00 98.31 207 HIS A O 1
ATOM 1650 N N . PRO A 1 208 ? -10.657 3.163 27.004 1.00 95.81 208 PRO A N 1
ATOM 1651 C CA . PRO A 1 208 ? -9.971 4.434 26.781 1.00 95.81 208 PRO A CA 1
ATOM 1652 C C . PRO A 1 208 ? -9.939 5.335 28.023 1.00 95.81 208 PRO A C 1
ATOM 1654 O O . PRO A 1 208 ? -8.966 6.051 28.210 1.00 95.81 208 PRO A O 1
ATOM 1657 N N . GLU A 1 209 ? -10.949 5.294 28.903 1.00 92.62 209 GLU A N 1
ATOM 1658 C CA . GLU A 1 209 ? -10.925 6.085 30.151 1.00 92.62 209 GLU A CA 1
ATOM 1659 C C . GLU A 1 209 ? -10.027 5.497 31.246 1.00 92.62 209 GLU A C 1
ATOM 1661 O O . GLU A 1 209 ? -9.156 6.198 31.765 1.00 92.62 209 GLU A O 1
ATOM 1666 N N . THR A 1 210 ? -10.227 4.227 31.611 1.00 96.69 210 THR A N 1
ATOM 1667 C CA . THR A 1 210 ? -9.545 3.597 32.751 1.00 96.69 210 THR A CA 1
ATOM 1668 C C . THR A 1 210 ? -8.138 3.113 32.409 1.00 96.69 210 THR A C 1
ATOM 1670 O O . THR A 1 210 ? -7.312 3.006 33.308 1.00 96.69 210 THR A O 1
ATOM 1673 N N . GLY A 1 211 ? -7.849 2.851 31.129 1.00 96.62 211 GLY A N 1
ATOM 1674 C CA . GLY A 1 211 ? -6.605 2.213 30.694 1.00 96.62 211 GLY A CA 1
ATOM 1675 C C . GLY A 1 211 ? -6.551 0.712 30.993 1.00 96.62 211 GLY A C 1
ATOM 1676 O O . GLY A 1 211 ? -5.487 0.120 30.871 1.00 96.62 211 GLY A O 1
ATOM 1677 N N . GLU A 1 212 ? -7.669 0.100 31.396 1.00 98.31 212 GLU A N 1
ATOM 1678 C CA . GLU A 1 212 ? -7.768 -1.347 31.611 1.00 98.31 212 GLU A CA 1
ATOM 1679 C C . GLU A 1 212 ? -7.561 -2.092 30.290 1.00 98.31 212 GLU A C 1
ATOM 1681 O O . GLU A 1 212 ? -8.169 -1.724 29.282 1.00 98.31 212 GLU A O 1
ATOM 1686 N N . ILE A 1 213 ? -6.684 -3.100 30.304 1.00 98.50 213 ILE A N 1
ATOM 1687 C CA . ILE A 1 213 ? -6.262 -3.868 29.130 1.00 98.50 213 ILE A CA 1
ATOM 1688 C C . ILE A 1 213 ? -6.579 -5.342 29.363 1.00 98.50 213 ILE A C 1
ATOM 1690 O O . ILE A 1 213 ? -6.107 -5.920 30.340 1.00 98.50 213 ILE A O 1
ATOM 1694 N N . ASP A 1 214 ? -7.280 -5.952 28.410 1.00 98.44 214 ASP A N 1
ATOM 1695 C CA . ASP A 1 214 ? -7.579 -7.385 28.410 1.00 98.44 214 ASP A CA 1
ATOM 1696 C C . ASP A 1 214 ? -7.077 -8.048 27.129 1.00 98.44 214 ASP A C 1
ATOM 1698 O O . ASP A 1 214 ? -7.113 -7.470 26.041 1.00 98.44 214 ASP A O 1
ATOM 1702 N N . PHE A 1 215 ? -6.626 -9.292 27.256 1.00 98.44 215 PHE A N 1
ATOM 1703 C CA . PHE A 1 215 ? -6.217 -10.116 26.125 1.00 98.44 215 PHE A CA 1
ATOM 1704 C C . PHE A 1 215 ? -7.434 -10.606 25.324 1.00 98.44 215 PHE A C 1
ATOM 1706 O O . PHE A 1 215 ? -8.399 -11.090 25.914 1.00 98.44 215 PHE A O 1
ATOM 1713 N N . ILE A 1 216 ? -7.365 -10.544 23.988 1.00 98.44 216 ILE A N 1
ATOM 1714 C CA . ILE A 1 216 ? -8.382 -11.122 23.091 1.00 98.44 216 ILE A CA 1
ATOM 1715 C C . ILE A 1 216 ? -7.855 -12.404 22.437 1.00 98.44 216 ILE A C 1
ATOM 1717 O O . ILE A 1 216 ? -8.446 -13.468 22.602 1.00 98.44 216 ILE A O 1
ATOM 1721 N N . MET A 1 217 ? -6.769 -12.306 21.664 1.00 98.31 217 MET A N 1
ATOM 1722 C CA . MET A 1 217 ? -6.201 -13.419 20.891 1.00 98.31 217 MET A CA 1
ATOM 1723 C C . MET A 1 217 ? -4.786 -13.071 20.414 1.00 98.31 217 MET A C 1
ATOM 1725 O O . MET A 1 217 ? -4.481 -11.908 20.167 1.00 98.31 217 MET A O 1
ATOM 1729 N N . ASN A 1 218 ? -3.928 -14.071 20.218 1.00 98.56 218 ASN A N 1
ATOM 1730 C CA . ASN A 1 218 ? -2.639 -13.892 19.547 1.00 98.56 218 ASN A CA 1
ATOM 1731 C C . ASN A 1 218 ? -2.839 -13.599 18.056 1.00 98.56 218 ASN A C 1
ATOM 1733 O O . ASN A 1 218 ? -3.726 -14.176 17.422 1.00 98.56 218 ASN A O 1
ATOM 1737 N N . THR A 1 219 ? -2.003 -12.742 17.478 1.00 98.50 219 THR A N 1
ATOM 1738 C CA . THR A 1 219 ? -2.030 -12.494 16.034 1.00 98.50 219 THR A CA 1
ATOM 1739 C C . THR A 1 219 ? -1.575 -13.734 15.259 1.00 98.50 219 THR A C 1
ATOM 1741 O O . THR A 1 219 ? -0.992 -14.670 15.816 1.00 98.50 219 THR A O 1
ATOM 1744 N N . LEU A 1 220 ? -1.845 -13.759 13.952 1.00 97.38 220 LEU A N 1
ATOM 1745 C CA . LEU A 1 220 ? -1.143 -14.679 13.060 1.00 97.38 220 LEU A CA 1
ATOM 1746 C C . LEU A 1 220 ? 0.347 -14.308 13.033 1.00 97.38 220 LEU A C 1
ATOM 1748 O O . LEU A 1 220 ? 0.702 -13.129 13.088 1.00 97.38 220 LEU A O 1
ATOM 1752 N N . GLU A 1 221 ? 1.218 -15.311 12.943 1.00 93.25 221 GLU A N 1
ATOM 1753 C CA . GLU A 1 221 ? 2.670 -15.107 12.927 1.00 93.25 221 GLU A CA 1
ATOM 1754 C C . GLU A 1 221 ? 3.080 -14.141 11.803 1.00 93.25 221 GLU A C 1
ATOM 1756 O O . GLU A 1 221 ? 2.686 -14.317 10.646 1.00 93.25 221 GLU A O 1
ATOM 1761 N N . GLY A 1 222 ? 3.847 -13.104 12.154 1.00 89.00 222 GLY A N 1
ATOM 1762 C CA . GLY A 1 222 ? 4.308 -12.071 11.219 1.00 89.00 222 GLY A CA 1
ATOM 1763 C C . GLY A 1 222 ? 3.236 -11.074 10.755 1.00 89.00 222 GLY A C 1
ATOM 1764 O O . GLY A 1 222 ? 3.563 -10.152 10.011 1.00 89.00 222 GLY A O 1
ATOM 1765 N N . SER A 1 223 ? 1.984 -11.214 11.202 1.00 93.75 223 SER A N 1
ATOM 1766 C CA . SER A 1 223 ? 0.872 -10.327 10.849 1.00 93.75 223 SER A CA 1
ATOM 1767 C C . SER A 1 223 ? 0.450 -9.478 12.047 1.00 93.75 223 SER A C 1
ATOM 1769 O O . SER A 1 223 ? 0.342 -9.964 13.170 1.00 93.75 223 SER A O 1
ATOM 1771 N N . GLU A 1 224 ? 0.156 -8.202 11.807 1.00 94.62 224 GLU A N 1
ATOM 1772 C CA . GLU A 1 224 ? -0.372 -7.293 12.836 1.00 94.62 224 GLU A CA 1
ATOM 1773 C C . GLU A 1 224 ? -1.650 -6.567 12.407 1.00 94.62 224 GLU A C 1
ATOM 1775 O O . GLU A 1 224 ? -2.340 -6.008 13.254 1.00 94.62 224 GLU A O 1
ATOM 1780 N N . ASP A 1 225 ? -1.977 -6.565 11.113 1.00 95.56 225 ASP A N 1
ATOM 1781 C CA . ASP A 1 225 ? -3.089 -5.783 10.594 1.00 95.56 225 ASP A CA 1
ATOM 1782 C C . ASP A 1 225 ? -4.386 -6.576 10.529 1.00 95.56 225 ASP A C 1
ATOM 1784 O O . ASP A 1 225 ? -4.435 -7.674 9.976 1.00 95.56 225 ASP A O 1
ATOM 1788 N N . TYR A 1 226 ? -5.446 -6.013 11.106 1.00 98.25 226 TYR A N 1
ATOM 1789 C CA . TYR A 1 226 ? -6.751 -6.656 11.205 1.00 98.25 226 TYR A CA 1
ATOM 1790 C C . TYR A 1 226 ? -7.888 -5.653 11.029 1.00 98.25 226 TYR A C 1
ATOM 1792 O O . TYR A 1 226 ? -7.698 -4.443 11.072 1.00 98.25 226 TYR A O 1
ATOM 1800 N N . ALA A 1 227 ? -9.097 -6.165 10.836 1.00 98.38 227 ALA A N 1
ATOM 1801 C CA . ALA A 1 227 ? -10.308 -5.363 10.790 1.00 98.38 227 ALA A CA 1
ATOM 1802 C C . ALA A 1 227 ? -11.428 -6.051 11.566 1.00 98.38 227 ALA A C 1
ATOM 1804 O O . ALA A 1 227 ? -11.550 -7.274 11.548 1.00 98.38 227 ALA A O 1
ATOM 1805 N N . TRP A 1 228 ? -12.282 -5.260 12.210 1.00 98.38 228 TRP A N 1
ATOM 1806 C CA . TRP A 1 228 ? -13.519 -5.765 12.795 1.00 98.38 228 TRP A CA 1
ATOM 1807 C C . TRP A 1 228 ? -14.655 -5.731 11.776 1.00 98.38 228 TRP A C 1
ATOM 1809 O O . TRP A 1 228 ? -14.885 -4.714 11.117 1.00 98.38 228 TRP A O 1
ATOM 1819 N N . THR A 1 229 ? -15.423 -6.812 11.699 1.00 97.81 229 THR A N 1
ATOM 1820 C CA . THR A 1 229 ? -16.748 -6.804 11.081 1.00 97.81 229 THR A CA 1
ATOM 1821 C C . THR A 1 229 ? -17.755 -6.125 12.014 1.00 97.81 229 THR A C 1
ATOM 1823 O O . THR A 1 229 ? -17.570 -6.128 13.231 1.00 97.81 229 THR A O 1
ATOM 1826 N N . PRO A 1 230 ? -18.889 -5.611 11.504 1.00 96.69 230 PRO A N 1
ATOM 1827 C CA . PRO A 1 230 ? -19.942 -5.054 12.359 1.00 96.69 230 PRO A CA 1
ATOM 1828 C C . PRO A 1 230 ? -20.531 -6.052 13.368 1.00 96.69 230 PRO A C 1
ATOM 1830 O O . PRO A 1 230 ? -21.107 -5.631 14.367 1.00 96.69 230 PRO A O 1
ATOM 1833 N N . SER A 1 231 ? -20.392 -7.359 13.114 1.00 94.75 231 SER A N 1
ATOM 1834 C CA . SER A 1 231 ? -20.848 -8.428 14.008 1.00 94.75 231 SER A CA 1
ATOM 1835 C C . SER A 1 231 ? -19.888 -8.725 15.162 1.00 94.75 231 SER A C 1
ATOM 1837 O O . SER A 1 231 ? -20.210 -9.577 15.979 1.00 94.75 231 SER A O 1
ATOM 1839 N N . GLY A 1 232 ? -18.728 -8.063 15.233 1.00 96.75 232 GLY A N 1
ATOM 1840 C CA . GLY A 1 232 ? -17.721 -8.346 16.258 1.00 96.75 232 GLY A CA 1
ATOM 1841 C C . GLY A 1 232 ? -16.799 -9.517 15.912 1.00 96.75 232 GLY A C 1
ATOM 1842 O O . GLY A 1 232 ? -16.201 -10.102 16.803 1.00 96.75 232 GLY A O 1
ATOM 1843 N N . THR A 1 233 ? -16.652 -9.863 14.633 1.00 97.56 233 THR A N 1
ATOM 1844 C CA . THR A 1 233 ? -15.657 -10.843 14.173 1.00 97.56 233 THR A CA 1
ATOM 1845 C C . THR A 1 233 ? -14.402 -10.105 13.714 1.00 97.56 233 THR A C 1
ATOM 1847 O O . THR A 1 233 ? -14.494 -9.102 13.010 1.00 97.56 233 THR A O 1
ATOM 1850 N N . ILE A 1 234 ? -13.223 -10.593 14.082 1.00 98.44 234 ILE A N 1
ATOM 1851 C CA . ILE A 1 234 ? -11.939 -10.080 13.600 1.00 98.44 234 ILE A CA 1
ATOM 1852 C C . ILE A 1 234 ? -11.591 -10.788 12.293 1.00 98.44 234 ILE A C 1
ATOM 1854 O O . ILE A 1 234 ? -11.698 -12.008 12.216 1.00 98.44 234 ILE A O 1
ATOM 1858 N N . ILE A 1 235 ? -11.147 -10.044 11.282 1.00 98.44 235 ILE A N 1
ATOM 1859 C CA . ILE A 1 235 ? -10.533 -10.578 10.062 1.00 98.44 235 ILE A CA 1
ATOM 1860 C C . ILE A 1 235 ? -9.065 -10.147 10.035 1.00 98.44 235 ILE A C 1
ATOM 1862 O O . ILE A 1 235 ? -8.765 -8.993 10.333 1.00 98.44 235 ILE A O 1
ATOM 1866 N N . MET A 1 236 ? -8.162 -11.055 9.668 1.00 97.69 236 MET A N 1
ATOM 1867 C CA . MET A 1 236 ? -6.727 -10.803 9.501 1.00 97.69 236 MET A CA 1
ATOM 1868 C C . MET A 1 236 ? -6.217 -11.475 8.221 1.00 97.69 236 MET A C 1
ATOM 1870 O O . MET A 1 236 ? -6.702 -12.541 7.838 1.00 97.69 236 MET A O 1
ATOM 1874 N N . GLY A 1 237 ? -5.244 -10.851 7.556 1.00 95.31 237 GLY A N 1
ATOM 1875 C CA . GLY A 1 237 ? -4.549 -11.428 6.405 1.00 95.31 237 GLY A CA 1
ATOM 1876 C C . GLY A 1 237 ? -3.181 -12.002 6.775 1.00 95.31 237 GLY A C 1
ATOM 1877 O O . GLY A 1 237 ? -2.463 -11.442 7.606 1.00 95.31 237 GLY A O 1
ATOM 1878 N N . GLN A 1 238 ? -2.802 -13.111 6.145 1.00 92.44 238 GLN A N 1
ATOM 1879 C CA . GLN A 1 238 ? -1.444 -13.652 6.195 1.00 92.44 238 GLN A CA 1
ATOM 1880 C C . GLN A 1 238 ? -1.092 -14.255 4.835 1.00 92.44 238 GLN A C 1
ATOM 1882 O O . GLN A 1 238 ? -1.776 -15.164 4.355 1.00 92.44 238 GLN A O 1
ATOM 1887 N N . LYS A 1 239 ? -0.008 -13.762 4.219 1.00 89.56 239 LYS A N 1
ATOM 1888 C CA . LYS A 1 239 ? 0.328 -14.059 2.814 1.00 89.56 239 LYS A CA 1
ATOM 1889 C C . LYS A 1 239 ? -0.889 -13.750 1.933 1.00 89.56 239 LYS A C 1
ATOM 1891 O O . LYS A 1 239 ? -1.406 -12.646 2.021 1.00 89.56 239 LYS A O 1
ATOM 1896 N N . THR A 1 240 ? -1.387 -14.693 1.145 1.00 90.31 240 THR A N 1
ATOM 1897 C CA . THR A 1 240 ? -2.566 -14.511 0.284 1.00 90.31 240 THR A CA 1
ATOM 1898 C C . THR A 1 240 ? -3.886 -14.867 0.965 1.00 90.31 240 THR A C 1
ATOM 1900 O O . THR A 1 240 ? -4.945 -14.728 0.359 1.00 90.31 240 THR A O 1
ATOM 1903 N N . LYS A 1 241 ? -3.856 -15.345 2.213 1.00 94.06 241 LYS A N 1
ATOM 1904 C CA . LYS A 1 241 ? -5.021 -15.926 2.882 1.00 94.06 241 LYS A CA 1
ATOM 1905 C C . LYS A 1 241 ? -5.652 -14.973 3.882 1.00 94.06 241 LYS A C 1
ATOM 1907 O O . LYS A 1 241 ? -4.962 -14.237 4.587 1.00 94.06 241 LYS A O 1
ATOM 1912 N N . LEU A 1 242 ? -6.973 -15.046 3.976 1.00 96.38 242 LEU A N 1
ATOM 1913 C CA . LEU A 1 242 ? -7.777 -14.361 4.977 1.00 96.38 242 LEU A CA 1
ATOM 1914 C C . LEU A 1 242 ? -8.239 -15.348 6.044 1.00 96.38 242 LEU A C 1
ATOM 1916 O O . LEU A 1 242 ? -8.670 -16.462 5.743 1.00 96.38 242 LEU A O 1
ATOM 1920 N N . TYR A 1 243 ? -8.213 -14.895 7.290 1.00 97.62 243 TYR A N 1
ATOM 1921 C CA . TYR A 1 243 ? -8.650 -15.647 8.456 1.00 97.62 243 TYR A CA 1
ATOM 1922 C C . TYR A 1 243 ? -9.636 -14.820 9.267 1.00 97.62 243 TYR A C 1
ATOM 1924 O O . TYR A 1 243 ? -9.523 -13.596 9.324 1.00 97.62 243 TYR A O 1
ATOM 1932 N N . LYS A 1 244 ? -10.573 -15.494 9.932 1.00 97.38 244 LYS A N 1
ATOM 1933 C CA . LYS A 1 244 ? -11.472 -14.903 10.919 1.00 97.38 244 LYS A CA 1
ATOM 1934 C C . LYS A 1 244 ? -11.175 -15.402 12.330 1.00 97.38 244 LYS A C 1
ATOM 1936 O O . LYS A 1 244 ? -10.680 -16.517 12.508 1.00 97.38 244 LYS A O 1
ATOM 1941 N N . PHE A 1 245 ? -11.594 -14.614 13.308 1.00 97.94 245 PHE A N 1
ATOM 1942 C CA . PHE A 1 245 ? -11.733 -15.011 14.700 1.00 97.94 245 PHE A CA 1
ATOM 1943 C C . PHE A 1 245 ? -12.922 -14.274 15.327 1.00 97.94 245 PHE A C 1
ATOM 1945 O O . PHE A 1 245 ? -12.942 -13.046 15.381 1.00 97.94 245 PHE A O 1
ATOM 1952 N N . ASP A 1 246 ? -13.930 -15.015 15.768 1.00 96.50 246 ASP A N 1
ATOM 1953 C CA . ASP A 1 246 ? -15.042 -14.515 16.576 1.00 96.50 246 ASP A CA 1
ATOM 1954 C C . ASP A 1 246 ? -14.724 -14.753 18.066 1.00 96.50 246 ASP A C 1
ATOM 1956 O O . ASP A 1 246 ? -14.717 -15.914 18.485 1.00 96.50 246 ASP A O 1
ATOM 1960 N N . PRO A 1 247 ? -14.477 -13.699 18.873 1.00 95.94 247 PRO A N 1
ATOM 1961 C CA . PRO A 1 247 ? -14.114 -13.844 20.285 1.00 95.94 247 PRO A CA 1
ATOM 1962 C C . PRO A 1 247 ? -15.142 -14.592 21.141 1.00 95.94 247 PRO A C 1
ATOM 1964 O O . PRO A 1 247 ? -14.780 -15.123 22.187 1.00 95.94 247 PRO A O 1
ATOM 1967 N N . ASP A 1 248 ? -16.405 -14.645 20.709 1.00 93.38 248 ASP A N 1
ATOM 1968 C CA . ASP A 1 248 ? -17.481 -15.297 21.455 1.00 93.38 248 ASP A CA 1
ATOM 1969 C C . ASP A 1 248 ? -17.704 -16.757 21.010 1.00 93.38 248 ASP A C 1
ATOM 1971 O O . ASP A 1 248 ? -18.471 -17.486 21.647 1.00 93.38 248 ASP A O 1
ATOM 1975 N N . ARG A 1 249 ? -17.086 -17.203 19.902 1.00 92.88 249 ARG A N 1
ATOM 1976 C CA . ARG A 1 249 ? -17.400 -18.503 19.267 1.00 92.88 249 ARG A CA 1
ATOM 1977 C C . ARG A 1 249 ? -16.196 -19.346 18.875 1.00 92.88 249 ARG A C 1
ATOM 1979 O O . ARG A 1 249 ? -16.292 -20.572 18.899 1.00 92.88 249 ARG A O 1
ATOM 1986 N N . ASP A 1 250 ? -15.100 -18.721 18.467 1.00 95.50 250 ASP A N 1
ATOM 1987 C CA . ASP A 1 250 ? -13.931 -19.419 17.952 1.00 95.50 250 ASP A CA 1
ATOM 1988 C C . ASP A 1 250 ? -12.863 -19.563 19.045 1.00 95.50 250 ASP A C 1
ATOM 1990 O O . ASP A 1 250 ? -12.644 -18.674 19.860 1.00 95.50 250 ASP A O 1
ATOM 1994 N N . SER A 1 251 ? -12.144 -20.685 19.040 1.00 95.25 251 SER A N 1
ATOM 1995 C CA . SER A 1 251 ? -10.974 -20.905 19.906 1.00 95.25 251 SER A CA 1
ATOM 1996 C C . SER A 1 251 ? -9.638 -20.720 19.180 1.00 95.25 251 SER A C 1
ATOM 1998 O O . SER A 1 251 ? -8.577 -20.820 19.794 1.00 95.25 251 SER A O 1
ATOM 2000 N N . LYS A 1 252 ? -9.677 -20.498 17.861 1.00 97.00 252 LYS A N 1
ATOM 2001 C CA . LYS A 1 252 ? -8.513 -20.328 16.983 1.00 97.00 252 LYS A CA 1
ATOM 2002 C C . LYS A 1 252 ? -8.899 -19.581 15.708 1.00 97.00 252 LYS A C 1
ATOM 2004 O O . LYS A 1 252 ? -10.074 -19.546 15.350 1.00 97.00 252 LYS A O 1
ATOM 2009 N N . TRP A 1 253 ? -7.901 -19.070 14.990 1.00 98.00 253 TRP A N 1
ATOM 2010 C CA . TRP A 1 253 ? -8.080 -18.525 13.645 1.00 98.00 253 TRP A CA 1
ATOM 2011 C C . TRP A 1 253 ? -8.665 -19.573 12.687 1.00 98.00 253 TRP A C 1
ATOM 2013 O O . TRP A 1 253 ? -8.216 -20.722 12.648 1.00 98.00 253 TRP A O 1
ATOM 2023 N N . VAL A 1 254 ? -9.662 -19.164 11.904 1.00 96.62 254 VAL A N 1
ATOM 2024 C CA . VAL A 1 254 ? -10.328 -19.991 10.889 1.00 96.62 254 VAL A CA 1
ATOM 2025 C C . VAL A 1 254 ? -10.101 -19.359 9.522 1.00 96.62 254 VAL A C 1
ATOM 2027 O O . VAL A 1 254 ? -10.439 -18.198 9.327 1.00 96.62 254 VAL A O 1
ATOM 2030 N N . GLU A 1 255 ? -9.531 -20.102 8.576 1.00 95.88 255 GLU A N 1
ATOM 2031 C CA . GLU A 1 255 ? -9.344 -19.634 7.196 1.00 95.88 255 GLU A CA 1
ATOM 2032 C C . GLU A 1 255 ? -10.705 -19.399 6.517 1.00 95.88 255 GLU A C 1
ATOM 2034 O O . GLU A 1 255 ? -11.612 -20.225 6.635 1.00 95.88 255 GLU A O 1
ATOM 2039 N N . ILE A 1 256 ? -10.851 -18.268 5.821 1.00 94.62 256 ILE A N 1
ATOM 2040 C CA . ILE A 1 256 ? -12.097 -17.855 5.149 1.00 94.62 256 ILE A CA 1
ATOM 2041 C C . ILE A 1 256 ? -11.928 -17.545 3.656 1.00 94.62 256 ILE A C 1
ATOM 2043 O O . ILE A 1 256 ? -12.907 -17.247 2.973 1.00 94.62 256 ILE A O 1
ATOM 2047 N N . GLY A 1 257 ? -10.703 -17.592 3.136 1.00 90.06 257 GLY A N 1
ATOM 2048 C CA . GLY A 1 257 ? -10.445 -17.398 1.714 1.00 90.06 257 GLY A CA 1
ATOM 2049 C C . GLY A 1 257 ? -8.962 -17.320 1.378 1.00 90.06 257 GLY A C 1
ATOM 2050 O O . GLY A 1 257 ? -8.143 -16.961 2.223 1.00 90.06 257 GLY A O 1
ATOM 2051 N N . ASP A 1 258 ? -8.644 -17.620 0.122 1.00 90.19 258 ASP A N 1
ATOM 2052 C CA . ASP A 1 258 ? -7.317 -17.475 -0.474 1.00 90.19 258 ASP A CA 1
ATOM 2053 C C . ASP A 1 258 ? -7.433 -16.578 -1.711 1.00 90.19 258 ASP A C 1
ATOM 2055 O O . ASP A 1 258 ? -8.217 -16.852 -2.623 1.00 90.19 258 ASP A O 1
ATOM 2059 N N . LEU A 1 259 ? -6.688 -15.477 -1.708 1.00 86.31 259 LEU A N 1
ATOM 2060 C CA . LEU A 1 259 ? -6.715 -14.452 -2.746 1.00 86.31 259 LEU A CA 1
ATOM 2061 C C . LEU A 1 259 ? -5.612 -14.637 -3.799 1.00 86.31 259 LEU A C 1
ATOM 2063 O O . LEU A 1 259 ? -5.477 -13.788 -4.675 1.00 86.31 259 LEU A O 1
ATOM 2067 N N . SER A 1 260 ? -4.851 -15.736 -3.756 1.00 80.19 260 SER A N 1
ATOM 2068 C CA . SER A 1 260 ? -3.789 -16.043 -4.734 1.00 80.19 260 SER A CA 1
ATOM 2069 C C . SER A 1 260 ? -4.286 -16.008 -6.184 1.00 80.19 260 SER A C 1
ATOM 2071 O O . SER A 1 260 ? -3.631 -15.444 -7.056 1.00 80.19 260 SER A O 1
ATOM 2073 N N . ASN A 1 261 ? -5.504 -16.495 -6.438 1.00 70.38 261 ASN A N 1
ATOM 2074 C CA . ASN A 1 261 ? -6.132 -16.463 -7.767 1.00 70.38 261 ASN A CA 1
ATOM 2075 C C . ASN A 1 261 ? -6.494 -15.048 -8.263 1.00 70.38 261 ASN A C 1
ATOM 2077 O O . ASN A 1 261 ? -6.960 -14.902 -9.389 1.00 70.38 261 ASN A O 1
ATOM 2081 N N . SER A 1 262 ? -6.329 -14.014 -7.432 1.00 67.06 262 SER A N 1
ATOM 2082 C CA . SER A 1 262 ? -6.565 -12.610 -7.799 1.00 67.06 262 SER A CA 1
ATOM 2083 C C . SER A 1 262 ? -5.277 -11.873 -8.196 1.00 67.06 262 SER A C 1
ATOM 2085 O O . SER A 1 262 ? -5.306 -10.653 -8.292 1.00 67.06 262 SER A O 1
ATOM 2087 N N . GLY A 1 263 ? -4.154 -12.582 -8.394 1.00 62.22 263 GLY A N 1
ATOM 2088 C CA . GLY A 1 263 ? -2.855 -11.972 -8.733 1.00 62.22 263 GLY A CA 1
ATOM 2089 C C . GLY A 1 263 ? -2.150 -11.303 -7.547 1.00 62.22 263 GLY A C 1
ATOM 2090 O O . GLY A 1 263 ? -1.216 -10.526 -7.725 1.00 62.22 263 GLY A O 1
ATOM 2091 N N . LEU A 1 264 ? -2.607 -11.588 -6.324 1.00 71.31 264 LEU A N 1
ATOM 2092 C CA . LEU A 1 264 ? -2.128 -10.957 -5.096 1.00 71.31 264 LEU A CA 1
ATOM 2093 C C . LEU A 1 264 ? -1.065 -11.821 -4.421 1.00 71.31 264 LEU A C 1
ATOM 2095 O O . LEU A 1 264 ? -1.295 -13.009 -4.199 1.00 71.31 264 LEU A O 1
ATOM 2099 N N . SER A 1 265 ? 0.065 -11.222 -4.034 1.00 72.88 265 SER A N 1
ATOM 2100 C CA . SER A 1 265 ? 1.198 -11.952 -3.439 1.00 72.88 265 SER A CA 1
ATOM 2101 C C . SER A 1 265 ? 1.208 -11.919 -1.906 1.00 72.88 265 SER A C 1
ATOM 2103 O O . SER A 1 265 ? 1.510 -12.918 -1.247 1.00 72.88 265 SER A O 1
ATOM 2105 N N . SER A 1 266 ? 0.851 -10.781 -1.302 1.00 83.06 266 SER A N 1
ATOM 2106 C CA . SER A 1 266 ? 0.807 -10.639 0.155 1.00 83.06 266 SER A CA 1
ATOM 2107 C C . SER A 1 266 ? -0.173 -9.567 0.611 1.00 83.06 266 SER A C 1
ATOM 2109 O O . SER A 1 266 ? -0.108 -8.419 0.181 1.00 83.06 266 SER A O 1
ATOM 2111 N N . ILE A 1 267 ? -1.075 -9.945 1.514 1.00 90.44 267 ILE A N 1
ATOM 2112 C CA . ILE A 1 267 ? -2.013 -9.054 2.185 1.00 90.44 267 ILE A CA 1
ATOM 2113 C C . ILE A 1 267 ? -1.266 -8.317 3.287 1.00 90.44 267 ILE A C 1
ATOM 2115 O O . ILE A 1 267 ? -0.746 -8.937 4.215 1.00 90.44 267 ILE A O 1
ATOM 2119 N N . THR A 1 268 ? -1.249 -6.992 3.203 1.00 88.75 268 THR A N 1
ATOM 2120 C CA . THR A 1 268 ? -0.571 -6.142 4.188 1.00 88.75 268 THR A CA 1
ATOM 2121 C C . THR A 1 268 ? -1.543 -5.319 5.019 1.00 88.75 268 THR A C 1
ATOM 2123 O O . THR A 1 268 ? -1.230 -5.002 6.162 1.00 88.75 268 THR A O 1
ATOM 2126 N N . ARG A 1 269 ? -2.727 -4.974 4.498 1.00 93.81 269 ARG A N 1
ATOM 2127 C CA . ARG A 1 269 ? -3.786 -4.255 5.228 1.00 93.81 269 ARG A CA 1
ATOM 2128 C C . ARG A 1 269 ? -5.157 -4.719 4.795 1.00 93.81 269 ARG A C 1
ATOM 2130 O O . ARG A 1 269 ? -5.329 -5.245 3.699 1.00 93.81 269 ARG A O 1
ATOM 2137 N N . LEU A 1 270 ? -6.144 -4.438 5.635 1.00 97.12 270 LEU A N 1
ATOM 2138 C CA . LEU A 1 270 ? -7.536 -4.651 5.302 1.00 97.12 270 LEU A CA 1
ATOM 2139 C C . LEU A 1 270 ? -8.461 -3.707 6.066 1.00 97.12 270 LEU A C 1
ATOM 2141 O O . LEU A 1 270 ? -8.145 -3.243 7.158 1.00 97.12 270 LEU A O 1
ATOM 2145 N N . ALA A 1 271 ? -9.633 -3.470 5.492 1.00 98.31 271 ALA A N 1
ATOM 2146 C CA . ALA A 1 271 ? -10.743 -2.784 6.129 1.00 98.31 271 ALA A CA 1
ATOM 2147 C C . ALA A 1 271 ? -12.055 -3.460 5.730 1.00 98.31 271 ALA A C 1
ATOM 2149 O O . ALA A 1 271 ? -12.205 -3.917 4.601 1.00 98.31 271 ALA A O 1
ATOM 2150 N N . VAL A 1 272 ? -13.028 -3.495 6.637 1.00 98.50 272 VAL A N 1
ATOM 2151 C CA . VAL A 1 272 ? -14.366 -4.049 6.380 1.00 98.50 272 VAL A CA 1
ATOM 2152 C C . VAL A 1 272 ? -15.380 -2.908 6.316 1.00 98.50 272 VAL A C 1
ATOM 2154 O O . VAL A 1 272 ? -15.283 -1.941 7.077 1.00 98.50 272 VAL A O 1
ATOM 2157 N N . SER A 1 273 ? -16.348 -2.990 5.398 1.00 98.44 273 SER A N 1
ATOM 2158 C CA . SER A 1 273 ? -17.379 -1.956 5.272 1.00 98.44 273 SER A CA 1
ATOM 2159 C C . SER A 1 273 ? -18.260 -1.874 6.524 1.00 98.44 273 SER A C 1
ATOM 2161 O O . SER A 1 273 ? -18.479 -2.884 7.194 1.00 98.44 273 SER A O 1
ATOM 2163 N N . PRO A 1 274 ? -18.870 -0.710 6.823 1.00 97.25 274 PRO A N 1
ATOM 2164 C CA . PRO A 1 274 ? -19.797 -0.566 7.947 1.00 97.25 274 PRO A CA 1
ATOM 2165 C C . PRO A 1 274 ? -20.986 -1.535 7.926 1.00 97.25 274 PRO A C 1
ATOM 2167 O O . PRO A 1 274 ? -21.589 -1.779 8.965 1.00 97.25 274 PRO A O 1
ATOM 2170 N N . LYS A 1 275 ? -21.339 -2.073 6.752 1.00 96.94 275 LYS A N 1
ATOM 2171 C CA . LYS A 1 275 ? -22.394 -3.080 6.587 1.00 96.94 275 LYS A CA 1
ATOM 2172 C C . LYS A 1 275 ? -21.863 -4.519 6.655 1.00 96.94 275 LYS A C 1
ATOM 2174 O O . LYS A 1 275 ? -22.654 -5.445 6.796 1.00 96.94 275 LYS A O 1
ATOM 2179 N N . GLY A 1 276 ? -20.546 -4.715 6.587 1.00 97.06 276 GLY A N 1
ATOM 2180 C CA . GLY A 1 276 ? -19.914 -6.034 6.604 1.00 97.06 276 GLY A CA 1
ATOM 2181 C C . GLY A 1 276 ? -20.070 -6.804 5.294 1.00 97.06 276 GLY A C 1
ATOM 2182 O O . GLY A 1 276 ? -19.912 -8.018 5.290 1.00 97.06 276 GLY A O 1
ATOM 2183 N N . ASP A 1 277 ? -20.408 -6.115 4.201 1.00 97.06 277 ASP A N 1
ATOM 2184 C CA . ASP A 1 277 ? -20.680 -6.707 2.885 1.00 97.06 277 ASP A CA 1
ATOM 2185 C C . ASP A 1 277 ? -19.573 -6.462 1.846 1.00 97.06 277 ASP A C 1
ATOM 2187 O O . ASP A 1 277 ? -19.674 -6.894 0.694 1.00 97.06 277 ASP A O 1
ATOM 2191 N N . LYS A 1 278 ? -18.518 -5.744 2.241 1.00 98.25 278 LYS A N 1
ATOM 2192 C CA . LYS A 1 278 ? -17.311 -5.513 1.447 1.00 98.25 278 LYS A CA 1
ATOM 2193 C C . LYS A 1 278 ? -16.082 -5.597 2.340 1.00 98.25 278 LYS A C 1
ATOM 2195 O O . LYS A 1 278 ? -16.137 -5.214 3.512 1.00 98.25 278 LYS A O 1
ATOM 2200 N N . ILE A 1 279 ? -14.969 -6.003 1.750 1.00 97.94 279 ILE A N 1
ATOM 2201 C CA . ILE A 1 279 ? -13.639 -5.906 2.347 1.00 97.94 279 ILE A CA 1
ATOM 2202 C C . ILE A 1 279 ? -12.702 -5.235 1.343 1.00 97.94 279 ILE A C 1
ATOM 2204 O O . ILE A 1 279 ? -12.681 -5.597 0.170 1.00 97.94 279 ILE A O 1
ATOM 2208 N N . ALA A 1 280 ? -11.980 -4.215 1.794 1.00 98.00 280 ALA A N 1
ATOM 2209 C CA . ALA A 1 280 ? -10.864 -3.637 1.062 1.00 98.00 280 ALA A CA 1
ATOM 2210 C C . ALA A 1 280 ? -9.584 -4.280 1.590 1.00 98.00 280 ALA A C 1
ATOM 2212 O O . ALA A 1 280 ? -9.423 -4.391 2.804 1.00 98.00 280 ALA A O 1
ATOM 2213 N N . VAL A 1 281 ? -8.700 -4.709 0.703 1.00 95.88 281 VAL A N 1
ATOM 2214 C CA . VAL A 1 281 ? -7.456 -5.405 1.021 1.00 95.88 281 VAL A CA 1
ATOM 2215 C C . VAL A 1 281 ? -6.330 -4.695 0.290 1.00 95.88 281 VAL A C 1
ATOM 2217 O O . VAL A 1 281 ? -6.441 -4.444 -0.905 1.00 95.88 281 VAL A O 1
ATOM 2220 N N . VAL A 1 282 ? -5.257 -4.369 1.002 1.00 93.31 282 VAL A N 1
ATOM 2221 C CA . VAL A 1 282 ? -4.009 -3.950 0.364 1.00 93.31 282 VAL A CA 1
ATOM 2222 C C . VAL A 1 282 ? -3.202 -5.191 0.103 1.00 93.31 282 VAL A C 1
ATOM 2224 O O . VAL A 1 282 ? -2.911 -5.948 1.037 1.00 93.31 282 VAL A O 1
ATOM 2227 N N . ALA A 1 283 ? -2.818 -5.364 -1.147 1.00 84.31 283 ALA A N 1
ATOM 2228 C CA . ALA A 1 283 ? -1.931 -6.428 -1.533 1.00 84.31 283 ALA A CA 1
ATOM 2229 C C . ALA A 1 283 ? -0.733 -5.873 -2.288 1.00 84.31 283 ALA A C 1
ATOM 2231 O O . ALA A 1 283 ? -0.863 -4.958 -3.098 1.00 84.31 283 ALA A O 1
ATOM 2232 N N . ALA A 1 284 ? 0.440 -6.440 -2.015 1.00 73.75 284 ALA A N 1
ATOM 2233 C CA . ALA A 1 284 ? 1.525 -6.331 -2.972 1.00 73.75 284 ALA A CA 1
ATOM 2234 C C . ALA A 1 284 ? 1.107 -7.123 -4.212 1.00 73.75 284 ALA A C 1
ATOM 2236 O O . ALA A 1 284 ? 0.802 -8.321 -4.119 1.00 73.75 284 ALA A O 1
ATOM 2237 N N . GLU A 1 285 ? 1.075 -6.464 -5.361 1.00 62.16 285 GLU A N 1
ATOM 2238 C CA . GLU A 1 285 ? 1.060 -7.198 -6.618 1.00 62.16 285 GLU A CA 1
ATOM 2239 C C . GLU A 1 285 ? 2.399 -7.930 -6.738 1.00 62.16 285 GLU A C 1
ATOM 2241 O O . GLU A 1 285 ? 3.432 -7.439 -6.263 1.00 62.16 285 GLU A O 1
ATOM 2246 N N . GLU A 1 286 ? 2.415 -9.114 -7.354 1.00 57.22 286 GLU A N 1
ATOM 2247 C CA . GLU A 1 286 ? 3.672 -9.533 -7.969 1.00 57.22 286 GLU A CA 1
ATOM 2248 C C . GLU A 1 286 ? 3.992 -8.457 -8.995 1.00 57.22 286 GLU A C 1
ATOM 2250 O O . GLU A 1 286 ? 3.332 -8.376 -10.026 1.00 57.22 286 GLU A O 1
ATOM 2255 N N . ALA A 1 287 ? 4.914 -7.553 -8.647 1.00 59.97 287 ALA A N 1
ATOM 2256 C CA . ALA A 1 287 ? 5.256 -6.427 -9.495 1.00 59.97 287 ALA A CA 1
ATOM 2257 C C . ALA A 1 287 ? 5.500 -6.972 -10.903 1.00 59.97 287 ALA A C 1
ATOM 2259 O O . ALA A 1 287 ? 6.439 -7.750 -11.084 1.00 59.97 287 ALA A O 1
ATOM 2260 N N . CYS A 1 288 ? 4.621 -6.612 -11.849 1.00 70.25 288 CYS A N 1
ATOM 2261 C CA . CYS A 1 288 ? 4.722 -7.047 -13.235 1.00 70.25 288 CYS A CA 1
ATOM 2262 C C . CYS A 1 288 ? 6.139 -6.751 -13.707 1.00 70.25 288 CYS A C 1
ATOM 2264 O O . CYS A 1 288 ? 6.557 -5.593 -13.737 1.00 70.25 288 CYS A O 1
ATOM 2266 N N . ARG A 1 289 ? 6.888 -7.808 -14.010 1.00 82.81 289 ARG A N 1
ATOM 2267 C CA . ARG A 1 289 ? 8.286 -7.738 -14.425 1.00 82.81 289 ARG A CA 1
ATOM 2268 C C . ARG A 1 289 ? 8.506 -8.679 -15.592 1.00 82.81 289 ARG A C 1
ATOM 2270 O O . ARG A 1 289 ? 7.941 -9.774 -15.573 1.00 82.81 289 ARG A O 1
ATOM 2277 N N . PRO A 1 290 ? 9.350 -8.296 -16.556 1.00 89.69 290 PRO A N 1
ATOM 2278 C CA . PRO A 1 290 ? 9.901 -9.239 -17.515 1.00 89.69 290 PRO A CA 1
ATOM 2279 C C . PRO A 1 290 ? 10.557 -10.431 -16.815 1.00 89.69 290 PRO A C 1
ATOM 2281 O O . PRO A 1 290 ? 11.111 -10.286 -15.723 1.00 89.69 290 PRO A O 1
ATOM 2284 N N . ALA A 1 291 ? 10.536 -11.597 -17.460 1.00 91.50 291 ALA A N 1
ATOM 2285 C CA . ALA A 1 291 ? 11.342 -12.736 -17.020 1.00 91.50 291 ALA A CA 1
ATOM 2286 C C . ALA A 1 291 ? 12.838 -12.392 -17.082 1.00 91.50 291 ALA A C 1
ATOM 2288 O O . ALA A 1 291 ? 13.601 -12.716 -16.169 1.00 91.50 291 ALA A O 1
ATOM 2289 N N . ALA A 1 292 ? 13.233 -11.675 -18.135 1.00 95.50 292 ALA A N 1
ATOM 2290 C CA . ALA A 1 292 ? 14.564 -11.123 -18.311 1.00 95.50 292 ALA A CA 1
ATOM 2291 C C . ALA A 1 292 ? 14.517 -9.878 -19.207 1.00 95.50 292 ALA A C 1
ATOM 2293 O O . ALA A 1 292 ? 13.693 -9.783 -20.120 1.00 95.50 292 ALA A O 1
ATOM 2294 N N . VAL A 1 293 ? 15.435 -8.939 -18.969 1.00 97.44 293 VAL A N 1
ATOM 2295 C CA . VAL A 1 293 ? 15.693 -7.816 -19.881 1.00 97.44 293 VAL A CA 1
ATOM 2296 C C . VAL A 1 293 ? 17.108 -7.932 -20.421 1.00 97.44 293 VAL A C 1
ATOM 2298 O O . VAL A 1 293 ? 18.073 -7.989 -19.663 1.00 97.44 293 VAL A O 1
ATOM 2301 N N . TYR A 1 294 ? 17.224 -7.940 -21.741 1.00 97.88 294 TYR A N 1
ATOM 2302 C CA . TYR A 1 294 ? 18.474 -8.012 -22.477 1.00 97.88 294 TYR A CA 1
ATOM 2303 C C . TYR A 1 294 ? 18.735 -6.657 -23.119 1.00 97.88 294 TYR A C 1
ATOM 2305 O O . TYR A 1 294 ? 18.003 -6.222 -24.007 1.00 97.88 294 TYR A O 1
ATOM 2313 N N . LEU A 1 295 ? 19.778 -5.970 -22.680 1.00 98.00 295 LEU A N 1
ATOM 2314 C CA . LEU A 1 295 ? 20.177 -4.700 -23.262 1.00 98.00 295 LEU A CA 1
ATOM 2315 C C . LEU A 1 295 ? 21.404 -4.924 -24.136 1.00 98.00 295 LEU A C 1
ATOM 2317 O O . LEU A 1 295 ? 22.396 -5.507 -23.697 1.00 98.00 295 LEU A O 1
ATOM 2321 N N . PHE A 1 296 ? 21.335 -4.451 -25.376 1.00 97.81 296 PHE A N 1
ATOM 2322 C CA . PHE A 1 296 ? 22.412 -4.616 -26.342 1.00 97.81 296 PHE A CA 1
ATOM 2323 C C . PHE A 1 296 ? 22.709 -3.290 -27.028 1.00 97.81 296 PHE A C 1
ATOM 2325 O O . PHE A 1 296 ? 21.813 -2.596 -27.514 1.00 97.81 296 PHE A O 1
ATOM 2332 N N . ARG A 1 297 ? 23.980 -2.898 -27.079 1.00 96.75 297 ARG A N 1
ATOM 2333 C CA . ARG A 1 297 ? 24.377 -1.738 -27.882 1.00 96.75 297 ARG A CA 1
ATOM 2334 C C . ARG A 1 297 ? 24.268 -2.117 -29.356 1.00 96.75 297 ARG A C 1
ATOM 2336 O O . ARG A 1 297 ? 24.570 -3.249 -29.710 1.00 96.75 297 ARG A O 1
ATOM 2343 N N . HIS A 1 298 ? 23.892 -1.185 -30.234 1.00 97.25 298 HIS A N 1
ATOM 2344 C CA . HIS A 1 298 ? 24.059 -1.424 -31.672 1.00 97.25 298 HIS A CA 1
ATOM 2345 C C . HIS A 1 298 ? 25.459 -1.975 -32.000 1.00 97.25 298 HIS A C 1
ATOM 2347 O O . HIS A 1 298 ? 26.452 -1.585 -31.383 1.00 97.25 298 HIS A O 1
ATOM 2353 N N . ALA A 1 299 ? 25.538 -2.832 -33.013 1.00 97.31 299 ALA A N 1
ATOM 2354 C CA . ALA A 1 299 ? 26.787 -3.385 -33.510 1.00 97.31 299 ALA A CA 1
ATOM 2355 C C . ALA A 1 299 ? 27.638 -2.329 -34.250 1.00 97.31 299 ALA A C 1
ATOM 2357 O O . ALA A 1 299 ? 27.257 -1.160 -34.386 1.00 97.31 299 ALA A O 1
ATOM 2358 N N . GLU A 1 300 ? 28.814 -2.733 -34.724 1.00 97.06 300 GLU A N 1
ATOM 2359 C CA . GLU A 1 300 ? 29.815 -1.875 -35.351 1.00 97.06 300 GLU A CA 1
ATOM 2360 C C . GLU A 1 300 ? 29.237 -1.096 -36.535 1.00 97.06 300 GLU A C 1
ATOM 2362 O O . GLU A 1 300 ? 28.868 -1.673 -37.562 1.00 97.06 300 GLU A O 1
ATOM 2367 N N . LYS A 1 301 ? 29.210 0.235 -36.414 1.00 95.44 301 LYS A N 1
ATOM 2368 C CA . LYS A 1 301 ? 28.690 1.152 -37.436 1.00 95.44 301 LYS A CA 1
ATOM 2369 C C . LYS A 1 301 ? 29.789 1.680 -38.355 1.00 95.44 301 LYS A C 1
ATOM 2371 O O . LYS A 1 301 ? 30.936 1.832 -37.937 1.00 95.44 301 LYS A O 1
ATOM 2376 N N . MET A 1 302 ? 29.430 2.022 -39.589 1.00 95.31 302 MET A N 1
ATOM 2377 C CA . MET A 1 302 ? 30.316 2.754 -40.491 1.00 95.31 302 MET A CA 1
ATOM 2378 C C . MET A 1 302 ? 30.662 4.127 -39.891 1.00 95.31 302 MET A C 1
ATOM 2380 O O . MET A 1 302 ? 29.846 4.767 -39.220 1.00 95.31 302 MET A O 1
ATOM 2384 N N . ILE A 1 303 ? 31.889 4.592 -40.130 1.00 91.75 303 ILE A N 1
ATOM 2385 C CA . ILE A 1 303 ? 32.344 5.927 -39.725 1.00 91.75 303 ILE A CA 1
ATOM 2386 C C . ILE A 1 303 ? 32.464 6.766 -40.992 1.00 91.75 303 ILE A C 1
ATOM 2388 O O . ILE A 1 303 ? 33.434 6.649 -41.737 1.00 91.75 303 ILE A O 1
ATOM 2392 N N . ILE A 1 304 ? 31.444 7.583 -41.244 1.00 91.50 304 ILE A N 1
ATOM 2393 C CA . ILE A 1 304 ? 31.367 8.475 -42.401 1.00 91.50 304 ILE A CA 1
ATOM 2394 C C . ILE A 1 304 ? 31.270 9.910 -41.860 1.00 91.50 304 ILE A C 1
ATOM 2396 O O . ILE A 1 304 ? 30.342 10.201 -41.105 1.00 91.50 304 ILE A O 1
ATOM 2400 N N . PRO A 1 305 ? 32.223 10.807 -42.180 1.00 90.75 305 PRO A N 1
ATOM 2401 C CA . PRO A 1 305 ? 32.176 12.187 -41.706 1.00 90.75 305 PRO A CA 1
ATOM 2402 C C . PRO A 1 305 ? 30.882 12.898 -42.132 1.00 90.75 305 PRO A C 1
ATOM 2404 O O . PRO A 1 305 ? 30.575 12.949 -43.320 1.00 90.75 305 PRO A O 1
ATOM 2407 N N . GLY A 1 306 ? 30.153 13.466 -41.167 1.00 88.56 306 GLY A N 1
ATOM 2408 C CA . GLY A 1 306 ? 28.905 14.206 -41.404 1.00 88.56 306 GLY A CA 1
ATOM 2409 C C . GLY A 1 306 ? 27.644 13.347 -41.558 1.00 88.56 306 GLY A C 1
ATOM 2410 O O . GLY A 1 306 ? 26.599 13.894 -41.891 1.00 88.56 306 GLY A O 1
ATOM 2411 N N . GLU A 1 307 ? 27.730 12.033 -41.333 1.00 92.81 307 GLU A N 1
ATOM 2412 C CA . GLU A 1 307 ? 26.578 11.124 -41.326 1.00 92.81 307 GLU A CA 1
ATOM 2413 C C . GLU A 1 307 ? 26.237 10.699 -39.888 1.00 92.81 307 GLU A C 1
ATOM 2415 O O . GLU A 1 307 ? 27.028 10.025 -39.219 1.00 92.81 307 GLU A O 1
ATOM 2420 N N . ASP A 1 308 ? 25.041 11.071 -39.431 1.00 86.19 308 ASP A N 1
ATOM 2421 C CA . ASP A 1 308 ? 24.565 10.840 -38.060 1.00 86.19 308 ASP A CA 1
ATOM 2422 C C . ASP A 1 308 ? 23.818 9.502 -37.902 1.00 86.19 308 ASP A C 1
ATOM 2424 O O . ASP A 1 308 ? 23.682 8.974 -36.787 1.00 86.19 308 ASP A O 1
ATOM 2428 N N . ASP A 1 309 ? 23.369 8.905 -39.012 1.00 92.75 309 ASP A N 1
ATOM 2429 C CA . ASP A 1 309 ? 22.698 7.607 -39.036 1.00 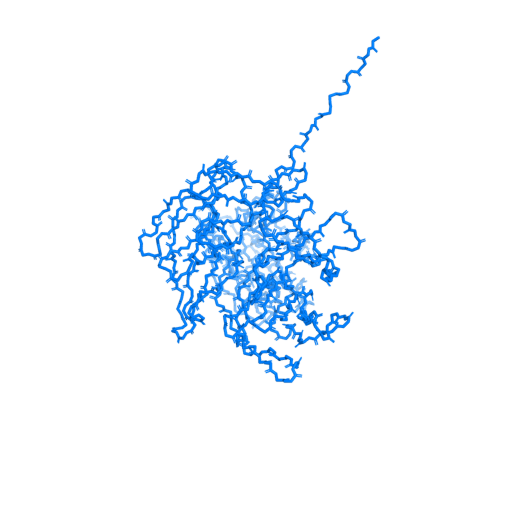92.75 309 ASP A CA 1
ATOM 2430 C C . ASP A 1 309 ? 23.308 6.633 -40.065 1.00 92.75 309 ASP A C 1
ATOM 2432 O O . ASP A 1 309 ? 22.641 6.215 -41.026 1.00 92.75 309 ASP A O 1
ATOM 2436 N N . PRO A 1 310 ? 24.592 6.259 -39.876 1.00 95.19 310 PRO A N 1
ATOM 2437 C CA . PRO A 1 310 ? 25.285 5.347 -40.773 1.00 95.19 310 PRO A CA 1
ATOM 2438 C C . PRO A 1 310 ? 24.777 3.909 -40.624 1.00 95.19 310 PRO A C 1
ATOM 2440 O O . PRO A 1 310 ? 24.308 3.494 -39.559 1.00 95.19 310 PRO A O 1
ATOM 2443 N N . ASP A 1 311 ? 24.948 3.132 -41.691 1.00 97.38 311 ASP A N 1
ATOM 2444 C CA . ASP A 1 311 ? 24.717 1.687 -41.686 1.00 97.38 311 ASP A CA 1
ATOM 2445 C C . ASP A 1 311 ? 25.746 0.938 -40.823 1.00 97.38 311 ASP A C 1
ATOM 2447 O O . ASP A 1 311 ? 26.811 1.462 -40.471 1.00 97.38 311 ASP A O 1
ATOM 2451 N N . LEU A 1 312 ? 25.445 -0.321 -40.504 1.00 97.88 312 LEU A N 1
ATOM 2452 C CA . LEU A 1 312 ? 26.416 -1.250 -39.935 1.00 97.88 312 LEU A CA 1
ATOM 2453 C C . LEU A 1 312 ? 27.548 -1.572 -40.922 1.00 97.88 312 LEU A C 1
ATOM 2455 O O . LEU A 1 312 ? 27.370 -1.626 -42.139 1.00 97.88 312 LEU A O 1
ATOM 2459 N N . THR A 1 313 ? 28.733 -1.825 -40.373 1.00 97.81 313 THR A N 1
ATOM 2460 C CA . THR A 1 313 ? 29.850 -2.442 -41.099 1.00 97.81 313 THR A CA 1
ATOM 2461 C C . THR A 1 313 ? 29.551 -3.919 -41.387 1.00 97.81 313 THR A C 1
ATOM 2463 O O . THR A 1 313 ? 28.643 -4.509 -40.800 1.00 97.81 313 THR A O 1
ATOM 2466 N N . SER A 1 314 ? 30.361 -4.571 -42.229 1.00 97.19 314 SER A N 1
ATOM 2467 C CA . SER A 1 314 ? 30.264 -6.026 -42.423 1.00 97.19 314 SER A CA 1
ATOM 2468 C C . SER A 1 314 ? 30.467 -6.820 -41.126 1.00 97.19 314 SER A C 1
ATOM 2470 O O . SER A 1 314 ? 29.802 -7.835 -40.940 1.00 97.19 314 SER A O 1
ATOM 2472 N N . GLU A 1 315 ? 31.337 -6.360 -40.220 1.00 97.31 315 GLU A N 1
ATOM 2473 C CA . GLU A 1 315 ? 31.492 -6.981 -38.895 1.00 97.31 315 GLU A CA 1
ATOM 2474 C C . GLU A 1 315 ? 30.260 -6.733 -38.019 1.00 97.31 315 GLU A C 1
ATOM 2476 O O . GLU A 1 315 ? 29.776 -7.655 -37.368 1.00 97.31 315 GLU A O 1
ATOM 2481 N N . GLY A 1 316 ? 29.666 -5.539 -38.104 1.00 97.94 316 GLY A N 1
ATOM 2482 C CA . GLY A 1 316 ? 28.432 -5.214 -37.395 1.00 97.94 316 GLY A CA 1
ATOM 2483 C C . GLY A 1 316 ? 27.265 -6.117 -37.796 1.00 97.94 316 GLY A C 1
ATOM 2484 O O . GLY A 1 316 ? 26.539 -6.609 -36.935 1.00 97.94 316 GLY A O 1
ATOM 2485 N N . PHE A 1 317 ? 27.118 -6.418 -39.091 1.00 98.38 317 PHE A N 1
ATOM 2486 C CA . PHE A 1 317 ? 26.125 -7.393 -39.557 1.00 98.38 317 PHE A CA 1
ATOM 2487 C C . PHE A 1 317 ? 26.411 -8.815 -39.056 1.00 98.38 317 PHE A C 1
ATOM 2489 O O . PHE A 1 317 ? 25.480 -9.515 -38.667 1.00 98.38 317 PHE A O 1
ATOM 2496 N N . LYS A 1 318 ? 27.679 -9.250 -38.999 1.00 98.25 318 LYS A N 1
ATOM 2497 C CA . LYS A 1 318 ? 28.025 -10.557 -38.408 1.00 98.25 318 LYS A CA 1
ATOM 2498 C C . LYS A 1 318 ? 27.677 -10.616 -36.924 1.00 98.25 318 LYS A C 1
ATOM 2500 O O . LYS A 1 318 ? 27.185 -11.640 -36.459 1.00 98.25 318 LYS A O 1
ATOM 2505 N N . ARG A 1 319 ? 27.902 -9.530 -36.182 1.00 98.12 319 ARG A N 1
ATOM 2506 C CA . ARG A 1 319 ? 27.554 -9.451 -34.760 1.00 98.12 319 ARG A CA 1
ATOM 2507 C C . ARG A 1 319 ? 26.042 -9.436 -34.537 1.00 98.12 319 ARG A C 1
ATOM 2509 O O . ARG A 1 319 ? 25.567 -10.073 -33.605 1.00 98.12 319 ARG A O 1
ATOM 2516 N N . ALA A 1 320 ? 25.284 -8.784 -35.417 1.00 98.44 320 ALA A N 1
ATOM 2517 C CA . ALA A 1 320 ? 23.823 -8.833 -35.410 1.00 98.44 320 ALA A CA 1
ATOM 2518 C C . ALA A 1 320 ? 23.288 -10.272 -35.580 1.00 98.44 320 ALA A C 1
ATOM 2520 O O . ALA A 1 320 ? 22.391 -10.696 -34.854 1.00 98.44 320 ALA A O 1
ATOM 2521 N N . GLU A 1 321 ? 23.877 -11.054 -36.489 1.00 98.38 321 GLU A N 1
ATOM 2522 C CA . GLU A 1 321 ? 23.561 -12.483 -36.644 1.00 98.38 321 GLU A CA 1
ATOM 2523 C C . GLU A 1 321 ? 24.006 -13.305 -35.422 1.00 98.38 321 GLU A C 1
ATOM 2525 O O . GLU A 1 321 ? 23.278 -14.180 -34.954 1.00 98.38 321 GLU A O 1
ATOM 2530 N N . ALA A 1 322 ? 25.174 -12.993 -34.849 1.00 98.12 322 ALA A N 1
ATOM 2531 C CA . ALA A 1 322 ? 25.654 -13.640 -33.629 1.00 98.12 322 ALA A CA 1
ATOM 2532 C C . ALA A 1 322 ? 24.726 -13.383 -32.430 1.00 98.12 322 ALA A C 1
ATOM 2534 O O . ALA A 1 322 ? 24.534 -14.286 -31.621 1.00 98.12 322 ALA A O 1
ATOM 2535 N N . LEU A 1 323 ? 24.115 -12.196 -32.334 1.00 98.25 323 LEU A N 1
ATOM 2536 C CA . LEU A 1 323 ? 23.100 -11.893 -31.322 1.00 98.25 323 LEU A CA 1
ATOM 2537 C C . LEU A 1 323 ? 21.880 -12.796 -31.483 1.00 98.25 323 LEU A C 1
ATOM 2539 O O . LEU A 1 323 ? 21.441 -13.401 -30.510 1.00 98.25 323 LEU A O 1
ATOM 2543 N N . ALA A 1 324 ? 21.362 -12.937 -32.705 1.00 97.94 324 ALA A N 1
ATOM 2544 C CA . ALA A 1 324 ? 20.240 -13.835 -32.972 1.00 97.94 324 ALA A CA 1
ATOM 2545 C C . ALA A 1 324 ? 20.569 -15.290 -32.603 1.00 97.94 324 ALA A C 1
ATOM 2547 O O . ALA A 1 324 ? 19.742 -15.979 -32.010 1.00 97.94 324 ALA A O 1
ATOM 2548 N N . LEU A 1 325 ? 21.793 -15.740 -32.896 1.00 96.94 325 LEU A N 1
ATOM 2549 C CA . LEU A 1 325 ? 22.257 -17.077 -32.535 1.00 96.94 325 LEU A CA 1
ATOM 2550 C C . LEU A 1 325 ? 22.400 -17.257 -31.016 1.00 96.94 325 LEU A C 1
ATOM 2552 O O . LEU A 1 325 ? 21.959 -18.272 -30.482 1.00 96.94 325 LEU A O 1
ATOM 2556 N N . ALA A 1 326 ? 22.975 -16.278 -30.313 1.00 96.25 326 ALA A N 1
ATOM 2557 C CA . ALA A 1 326 ? 23.143 -16.315 -28.859 1.00 96.25 326 ALA A CA 1
ATOM 2558 C C . ALA A 1 326 ? 21.799 -16.377 -28.112 1.00 96.25 326 ALA A C 1
ATOM 2560 O O . ALA A 1 326 ? 21.731 -16.913 -27.011 1.00 96.25 326 ALA A O 1
ATOM 2561 N N . MET A 1 327 ? 20.732 -15.856 -28.722 1.00 96.56 327 MET A N 1
ATOM 2562 C CA . MET A 1 327 ? 19.374 -15.836 -28.172 1.00 96.56 327 MET A CA 1
ATOM 2563 C C . MET A 1 327 ? 18.489 -16.991 -28.679 1.00 96.56 327 MET A C 1
ATOM 2565 O O . MET A 1 327 ? 17.279 -16.966 -28.467 1.00 96.56 327 MET A O 1
ATOM 2569 N N . SER A 1 328 ? 19.057 -17.991 -29.364 1.00 95.06 328 SER A N 1
ATOM 2570 C CA . SER A 1 328 ? 18.279 -19.055 -30.027 1.00 95.06 328 SER A CA 1
ATOM 2571 C C . SER A 1 328 ? 17.571 -20.023 -29.071 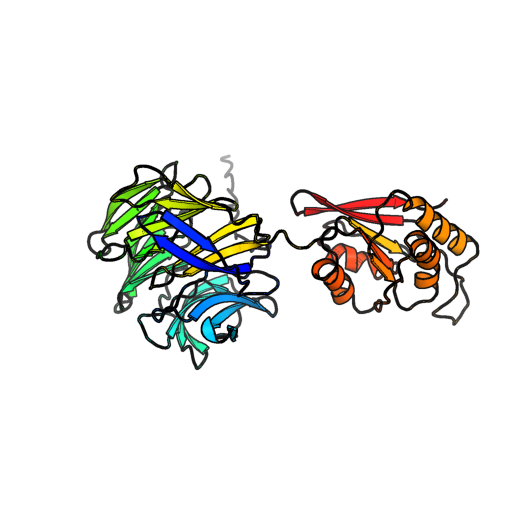1.00 95.06 328 SER A C 1
ATOM 2573 O O . SER A 1 328 ? 16.495 -20.512 -29.408 1.00 95.06 328 SER A O 1
ATOM 2575 N N . ASP A 1 329 ? 18.129 -20.250 -27.880 1.00 94.12 329 ASP A N 1
ATOM 2576 C CA . ASP A 1 329 ? 17.537 -21.107 -26.838 1.00 94.12 329 ASP A CA 1
ATOM 2577 C C . ASP A 1 329 ? 16.636 -20.330 -25.858 1.00 94.12 329 ASP A C 1
ATOM 2579 O O . ASP A 1 329 ? 16.114 -20.897 -24.896 1.00 94.12 329 ASP A O 1
ATOM 2583 N N . ILE A 1 330 ? 16.467 -19.022 -26.069 1.00 96.25 330 ILE A N 1
ATOM 2584 C CA . ILE A 1 330 ? 15.651 -18.156 -25.218 1.00 96.25 330 ILE A CA 1
ATOM 2585 C C . ILE A 1 330 ? 14.251 -18.067 -25.817 1.00 96.25 330 ILE A C 1
ATOM 2587 O O . ILE A 1 330 ? 14.089 -17.822 -27.012 1.00 96.25 330 ILE A O 1
ATOM 2591 N N . GLU A 1 331 ? 13.234 -18.252 -24.975 1.00 96.25 331 GLU A N 1
ATOM 2592 C CA . GLU A 1 331 ? 11.842 -18.076 -25.381 1.00 96.25 331 GLU A CA 1
ATOM 2593 C C . GLU A 1 331 ? 11.623 -16.655 -25.914 1.00 96.25 331 GLU A C 1
ATOM 2595 O O . GLU A 1 331 ? 11.974 -15.671 -25.258 1.00 96.25 331 GLU A O 1
ATOM 2600 N N . ALA A 1 332 ? 11.060 -16.559 -27.118 1.00 96.50 332 ALA A N 1
ATOM 2601 C CA . ALA A 1 332 ? 10.818 -15.284 -27.770 1.00 96.50 332 ALA A CA 1
ATOM 2602 C C . ALA A 1 332 ? 9.862 -14.410 -26.945 1.00 96.50 332 ALA A C 1
ATOM 2604 O O . ALA A 1 332 ? 8.851 -14.887 -26.434 1.00 96.50 332 ALA A O 1
ATOM 2605 N N . GLY A 1 333 ? 10.159 -13.116 -26.877 1.00 96.00 333 GLY A N 1
ATOM 2606 C CA . GLY A 1 333 ? 9.260 -12.116 -26.310 1.00 96.00 333 GLY A CA 1
ATOM 2607 C C . GLY A 1 333 ? 9.310 -10.826 -27.117 1.00 96.00 333 GLY A C 1
ATOM 2608 O O . GLY A 1 333 ? 9.196 -10.858 -28.342 1.00 96.00 333 GLY A O 1
ATOM 2609 N N . ALA A 1 334 ? 9.487 -9.683 -26.464 1.00 96.69 334 ALA A N 1
ATOM 2610 C CA . ALA A 1 334 ? 9.442 -8.387 -27.133 1.00 96.69 334 ALA A CA 1
ATOM 2611 C C . ALA A 1 334 ? 10.820 -7.885 -27.573 1.00 96.69 334 ALA A C 1
ATOM 2613 O O . ALA A 1 334 ? 11.839 -8.109 -26.917 1.00 96.69 334 ALA A O 1
ATOM 2614 N N . VAL A 1 335 ? 10.836 -7.144 -28.681 1.00 97.69 335 VAL A N 1
ATOM 2615 C CA . VAL A 1 335 ? 12.047 -6.546 -29.240 1.00 97.69 335 VAL A CA 1
ATOM 2616 C C . VAL A 1 335 ? 11.831 -5.051 -29.430 1.00 97.69 335 VAL A C 1
ATOM 2618 O O . VAL A 1 335 ? 10.904 -4.623 -30.113 1.00 97.69 335 VAL A O 1
ATOM 2621 N N . TYR A 1 336 ? 12.725 -4.257 -28.857 1.00 96.75 336 TYR A N 1
ATOM 2622 C CA . TYR A 1 336 ? 12.735 -2.807 -28.931 1.00 96.75 336 TYR A CA 1
ATOM 2623 C C . TYR A 1 336 ? 14.026 -2.301 -29.553 1.00 96.75 336 TYR A C 1
ATOM 2625 O O . TYR A 1 336 ? 15.111 -2.850 -29.356 1.00 96.75 336 TYR A O 1
ATOM 2633 N N . SER A 1 337 ? 13.914 -1.209 -30.297 1.00 96.25 337 SER A N 1
ATOM 2634 C CA . SER A 1 337 ? 15.055 -0.561 -30.929 1.00 96.25 337 SER A CA 1
ATOM 2635 C C . SER A 1 337 ? 14.885 0.947 -30.914 1.00 96.25 337 SER A C 1
ATOM 2637 O O . SER A 1 337 ? 13.768 1.457 -31.001 1.00 96.25 337 SER A O 1
ATOM 2639 N N . SER A 1 338 ? 15.995 1.676 -30.855 1.00 95.69 338 SER A N 1
ATOM 2640 C CA . SER A 1 338 ? 15.951 3.109 -31.130 1.00 95.69 338 SER A CA 1
ATOM 2641 C C . SER A 1 338 ? 15.687 3.410 -32.609 1.00 95.69 338 SER A C 1
ATOM 2643 O O . SER A 1 338 ? 15.755 2.547 -33.486 1.00 95.69 338 SER A O 1
ATOM 2645 N N . GLN A 1 339 ? 15.424 4.677 -32.911 1.00 95.56 339 GLN A N 1
ATOM 2646 C CA . GLN A 1 339 ? 15.096 5.167 -34.246 1.00 95.56 339 GLN A CA 1
ATOM 2647 C C . GLN A 1 339 ? 16.265 5.195 -35.247 1.00 95.56 339 GLN A C 1
ATOM 2649 O O . GLN A 1 339 ? 16.073 5.669 -36.366 1.00 95.56 339 GLN A O 1
ATOM 2654 N N . TYR A 1 340 ? 17.460 4.726 -34.897 1.00 96.69 340 TYR A N 1
ATOM 2655 C CA . TYR A 1 340 ? 18.627 4.773 -35.784 1.00 96.69 340 TYR A CA 1
ATOM 2656 C C . TYR A 1 340 ? 18.744 3.505 -36.647 1.00 96.69 340 TYR A C 1
ATOM 2658 O O . TYR A 1 340 ? 18.366 2.407 -36.238 1.00 96.69 340 TYR A O 1
ATOM 2666 N N . LYS A 1 341 ? 19.275 3.619 -37.869 1.00 97.44 341 LYS A N 1
ATOM 2667 C CA . LYS A 1 341 ? 19.531 2.479 -38.767 1.00 97.44 341 LYS A CA 1
ATOM 2668 C C . LYS A 1 341 ? 20.400 1.427 -38.102 1.00 97.44 341 LYS A C 1
ATOM 2670 O O . LYS A 1 341 ? 20.034 0.259 -38.130 1.00 97.44 341 LYS A O 1
ATOM 2675 N N . ARG A 1 342 ? 21.502 1.832 -37.470 1.00 96.62 342 ARG A N 1
ATOM 2676 C CA . ARG A 1 342 ? 22.444 0.912 -36.812 1.00 96.62 342 ARG A CA 1
ATOM 2677 C C . ARG A 1 342 ? 21.778 0.021 -35.757 1.00 96.62 342 ARG A C 1
ATOM 2679 O O . ARG A 1 342 ? 22.035 -1.179 -35.733 1.00 96.62 342 ARG A O 1
ATOM 2686 N N . THR A 1 343 ? 20.892 0.558 -34.917 1.00 97.12 343 THR A N 1
ATOM 2687 C CA . THR A 1 343 ? 20.166 -0.222 -33.897 1.00 97.12 343 THR A CA 1
ATOM 2688 C C . THR A 1 343 ? 19.121 -1.126 -34.538 1.00 97.12 343 THR A C 1
ATOM 2690 O O . THR A 1 343 ? 19.062 -2.309 -34.198 1.00 97.12 343 THR A O 1
ATOM 2693 N N . ARG A 1 344 ? 18.362 -0.627 -35.524 1.00 98.25 344 ARG A N 1
ATOM 2694 C CA . ARG A 1 344 ? 17.397 -1.448 -36.277 1.00 98.25 344 ARG A CA 1
ATOM 2695 C C . ARG A 1 344 ? 18.066 -2.609 -37.011 1.00 98.25 344 ARG A C 1
ATOM 2697 O O . ARG A 1 344 ? 17.587 -3.733 -36.948 1.00 98.25 344 ARG A O 1
ATOM 2704 N N . GLN A 1 345 ? 19.181 -2.350 -37.687 1.00 98.56 345 GLN A N 1
ATOM 2705 C CA . GLN A 1 345 ? 19.955 -3.364 -38.406 1.00 98.56 345 GLN A CA 1
ATOM 2706 C C . GLN A 1 345 ? 20.571 -4.388 -37.451 1.00 98.56 345 GLN A C 1
ATOM 2708 O O . GLN A 1 345 ? 20.623 -5.565 -37.791 1.00 98.56 345 GLN A O 1
ATOM 2713 N N . THR A 1 346 ? 20.974 -3.963 -36.248 1.00 98.50 346 THR A N 1
ATOM 2714 C CA . THR A 1 346 ? 21.513 -4.873 -35.225 1.00 98.50 346 THR A CA 1
ATOM 2715 C C . THR A 1 346 ? 20.462 -5.877 -34.759 1.00 98.50 346 THR A C 1
ATOM 2717 O O . THR A 1 346 ? 20.772 -7.045 -34.562 1.00 98.50 346 THR A O 1
ATOM 2720 N N . ILE A 1 347 ? 19.213 -5.434 -34.595 1.00 98.00 347 ILE A N 1
ATOM 2721 C CA . ILE A 1 347 ? 18.151 -6.268 -34.024 1.00 98.00 347 ILE A CA 1
ATOM 2722 C C . ILE A 1 347 ? 17.328 -7.029 -35.072 1.00 98.00 347 ILE A C 1
ATOM 2724 O O . ILE A 1 347 ? 16.555 -7.922 -34.724 1.00 98.00 347 ILE A O 1
ATOM 2728 N N . ALA A 1 348 ? 17.482 -6.698 -36.356 1.00 98.44 348 ALA A N 1
ATOM 2729 C CA . ALA A 1 348 ? 16.710 -7.299 -37.440 1.00 98.44 348 ALA A CA 1
ATOM 2730 C C . ALA A 1 348 ? 16.874 -8.832 -37.547 1.00 98.44 348 ALA A C 1
ATOM 2732 O O . ALA A 1 348 ? 15.849 -9.504 -37.696 1.00 98.44 348 ALA A O 1
ATOM 2733 N N . PRO A 1 349 ? 18.085 -9.421 -37.425 1.00 98.50 349 PRO A N 1
ATOM 2734 C CA . PRO A 1 349 ? 18.234 -10.877 -37.423 1.00 98.50 349 PRO A CA 1
ATOM 2735 C C . PRO A 1 349 ? 17.491 -11.545 -36.262 1.00 98.50 349 PRO A C 1
ATOM 2737 O O . PRO A 1 349 ? 16.781 -12.526 -36.478 1.00 98.50 349 PRO A O 1
ATOM 2740 N N . LEU A 1 350 ? 17.572 -10.970 -35.056 1.00 98.31 350 LEU A N 1
ATOM 2741 C CA . LEU A 1 350 ? 16.862 -11.471 -33.876 1.00 98.31 350 LEU A CA 1
ATOM 2742 C C . LEU A 1 350 ? 15.343 -11.393 -34.063 1.00 98.31 350 LEU A C 1
ATOM 2744 O O . LEU A 1 350 ? 14.646 -12.377 -33.850 1.00 98.31 350 LEU A O 1
ATOM 2748 N N . SER A 1 351 ? 14.844 -10.247 -34.528 1.00 97.81 351 SER A N 1
ATOM 2749 C CA . SER A 1 351 ? 13.418 -10.021 -34.810 1.00 97.81 351 SER A CA 1
ATOM 2750 C C . SER A 1 351 ? 12.874 -11.074 -35.780 1.00 97.81 351 SER A C 1
ATOM 2752 O O . SER A 1 351 ? 11.810 -11.653 -35.575 1.00 97.81 351 SER A O 1
ATOM 2754 N N . LYS A 1 352 ? 13.656 -11.393 -36.818 1.00 98.00 352 LYS A N 1
ATOM 2755 C CA . LYS A 1 352 ? 13.329 -12.451 -37.774 1.00 98.00 352 LYS A CA 1
ATOM 2756 C C . LYS A 1 352 ? 13.367 -13.844 -37.138 1.00 98.00 352 LYS A C 1
ATOM 2758 O O . LYS A 1 352 ? 12.467 -14.633 -37.403 1.00 98.00 352 LYS A O 1
ATOM 2763 N N . ALA A 1 353 ? 14.384 -14.150 -36.332 1.00 97.38 353 ALA A N 1
ATOM 2764 C CA . ALA A 1 353 ? 14.523 -15.445 -35.664 1.00 97.38 353 ALA A CA 1
ATOM 2765 C C . ALA A 1 353 ? 13.368 -15.711 -34.687 1.00 97.38 353 ALA A C 1
ATOM 2767 O O . ALA A 1 353 ? 12.796 -16.798 -34.686 1.00 97.38 353 ALA A O 1
ATOM 2768 N N . TRP A 1 354 ? 12.977 -14.696 -33.919 1.00 97.75 354 TRP A N 1
ATOM 2769 C CA . TRP A 1 354 ? 11.853 -14.750 -32.984 1.00 97.75 354 TRP A CA 1
ATOM 2770 C C . TRP A 1 354 ? 10.486 -14.578 -33.657 1.00 97.75 354 TRP A C 1
ATOM 2772 O O . TRP A 1 354 ? 9.465 -14.813 -33.022 1.00 97.75 354 TRP A O 1
ATOM 2782 N N . SER A 1 355 ? 10.442 -14.220 -34.946 1.00 97.44 355 SER A N 1
ATOM 2783 C CA . SER A 1 355 ? 9.206 -13.898 -35.678 1.00 97.44 355 SER A CA 1
ATOM 2784 C C . SER A 1 355 ? 8.380 -12.784 -35.014 1.00 97.44 355 SER A C 1
ATOM 2786 O O . SER A 1 355 ? 7.151 -12.829 -35.007 1.00 97.44 355 SER A O 1
ATOM 2788 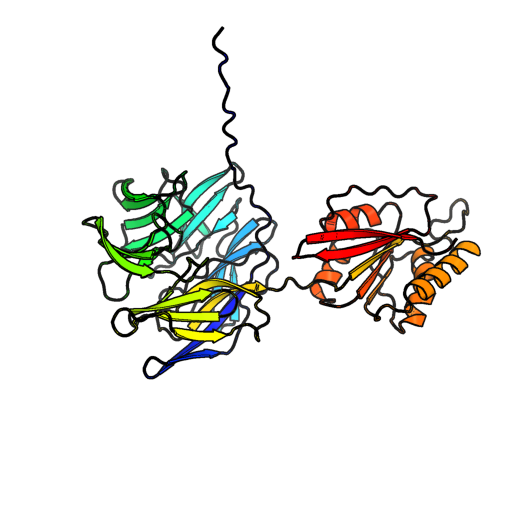N N . VAL A 1 356 ? 9.065 -11.770 -34.480 1.00 96.44 356 VAL A N 1
ATOM 2789 C CA . VAL A 1 356 ? 8.482 -10.610 -33.789 1.00 96.44 356 VAL A CA 1
ATOM 2790 C C . VAL A 1 356 ? 8.930 -9.330 -34.491 1.00 96.44 356 VAL A C 1
ATOM 2792 O O . VAL A 1 356 ? 10.073 -9.217 -34.929 1.00 96.44 356 VAL A O 1
ATOM 2795 N N . GLU A 1 357 ? 8.036 -8.352 -34.616 1.00 96.44 357 GLU A N 1
ATOM 2796 C CA . GLU A 1 357 ? 8.385 -7.035 -35.152 1.00 96.44 357 GLU A CA 1
ATOM 2797 C C . GLU A 1 357 ? 9.030 -6.164 -34.066 1.00 96.44 357 GLU A C 1
ATOM 2799 O O . GLU A 1 357 ? 8.502 -6.037 -32.962 1.00 96.44 357 GLU A O 1
ATOM 2804 N N . ALA A 1 358 ? 10.168 -5.540 -34.382 1.00 96.31 358 ALA A N 1
ATOM 2805 C CA . ALA A 1 358 ? 10.826 -4.628 -33.456 1.00 96.31 358 ALA A CA 1
ATOM 2806 C C . ALA A 1 358 ? 10.037 -3.319 -33.311 1.00 96.31 358 ALA A C 1
ATOM 2808 O O . ALA A 1 358 ? 9.831 -2.588 -34.283 1.00 96.31 358 ALA A O 1
ATOM 2809 N N . VAL A 1 359 ? 9.666 -2.977 -32.079 1.00 96.19 359 VAL A N 1
ATOM 2810 C CA . VAL A 1 359 ? 8.987 -1.721 -31.758 1.00 96.19 359 VAL A CA 1
ATOM 2811 C C . VAL A 1 359 ? 10.015 -0.603 -31.604 1.00 96.19 359 VAL A C 1
ATOM 2813 O O . VAL A 1 359 ? 10.992 -0.720 -30.861 1.00 96.19 359 VAL A O 1
ATOM 2816 N N . ILE A 1 360 ? 9.788 0.516 -32.294 1.00 95.88 360 ILE A N 1
ATOM 2817 C CA . ILE A 1 360 ? 10.688 1.669 -32.231 1.00 95.88 360 ILE A CA 1
ATOM 2818 C C . ILE A 1 360 ? 10.294 2.593 -31.079 1.00 95.88 360 ILE A C 1
ATOM 2820 O O . ILE A 1 360 ? 9.199 3.158 -31.081 1.00 95.88 360 ILE A O 1
ATOM 2824 N N . ILE A 1 361 ? 11.211 2.794 -30.129 1.00 91.56 361 ILE A N 1
ATOM 2825 C CA . ILE A 1 361 ? 11.094 3.819 -29.085 1.00 91.56 361 ILE A CA 1
ATOM 2826 C C . ILE A 1 361 ? 12.289 4.772 -29.204 1.00 91.56 361 ILE A C 1
ATOM 2828 O O . ILE A 1 361 ? 13.429 4.307 -29.186 1.00 91.56 361 ILE A O 1
ATOM 2832 N N . PRO A 1 362 ? 12.064 6.091 -29.344 1.00 91.69 362 PRO A N 1
ATOM 2833 C CA . PRO A 1 362 ? 13.144 7.066 -29.432 1.00 91.69 362 PRO A CA 1
ATOM 2834 C C . PRO A 1 362 ? 14.153 6.970 -28.280 1.00 91.69 362 PRO A C 1
ATOM 2836 O O . PRO A 1 362 ? 13.794 6.719 -27.130 1.00 91.69 362 PRO A O 1
ATOM 2839 N N . ALA A 1 363 ? 15.434 7.147 -28.606 1.00 87.88 363 ALA A N 1
ATOM 2840 C CA . ALA A 1 363 ? 16.543 7.037 -27.656 1.00 87.88 363 ALA A CA 1
ATOM 2841 C C . ALA A 1 363 ? 16.565 8.130 -26.566 1.00 87.88 363 ALA A C 1
ATOM 2843 O O . ALA A 1 363 ? 17.267 7.973 -25.572 1.00 87.88 363 ALA A O 1
ATOM 2844 N N . ASP A 1 364 ? 15.838 9.227 -26.768 1.00 88.50 364 ASP A N 1
ATOM 2845 C CA . ASP A 1 364 ? 15.741 10.393 -25.885 1.00 88.50 364 ASP A CA 1
ATOM 2846 C C . ASP A 1 364 ? 14.614 10.291 -24.840 1.00 88.50 364 ASP A C 1
ATOM 2848 O O . ASP A 1 364 ? 14.448 11.208 -24.040 1.00 88.50 364 ASP A O 1
ATOM 2852 N N . ASP A 1 365 ? 13.883 9.170 -24.804 1.00 84.50 365 ASP A N 1
ATOM 2853 C CA . ASP A 1 365 ? 12.802 8.901 -23.846 1.00 84.50 365 ASP A CA 1
ATOM 2854 C C . ASP A 1 365 ? 13.064 7.599 -23.049 1.00 84.50 365 ASP A C 1
ATOM 2856 O O . ASP A 1 365 ? 12.440 6.559 -23.299 1.00 84.50 365 ASP A O 1
ATOM 2860 N N . PRO A 1 366 ? 14.042 7.605 -22.120 1.00 83.06 366 PRO A N 1
ATOM 2861 C CA . PRO A 1 366 ? 14.431 6.413 -21.366 1.00 83.06 366 PRO A CA 1
ATOM 2862 C C . PRO A 1 366 ? 13.339 5.941 -20.396 1.00 83.06 366 PRO A C 1
ATOM 2864 O O . PRO A 1 366 ? 13.184 4.737 -20.193 1.00 83.06 366 PRO A O 1
ATOM 2867 N N . GLU A 1 367 ? 12.536 6.854 -19.842 1.00 79.12 367 GLU A N 1
ATOM 2868 C CA . GLU A 1 367 ? 11.422 6.497 -18.956 1.00 79.12 367 GLU A CA 1
ATOM 2869 C C . GLU A 1 367 ? 10.385 5.659 -19.694 1.00 79.12 367 GLU A C 1
ATOM 2871 O O . GLU A 1 367 ? 9.998 4.597 -19.209 1.00 79.12 367 GLU A O 1
ATOM 2876 N N . LYS A 1 368 ? 9.996 6.058 -20.912 1.00 81.50 368 LYS A N 1
ATOM 2877 C CA . LYS A 1 368 ? 9.062 5.276 -21.726 1.00 81.50 368 LYS A CA 1
ATOM 2878 C C . LYS A 1 368 ? 9.605 3.896 -22.085 1.00 81.50 368 LYS A C 1
ATOM 2880 O O . LYS A 1 368 ? 8.827 2.942 -22.120 1.00 81.50 368 LYS A O 1
ATOM 2885 N N . GLN A 1 369 ? 10.909 3.777 -22.349 1.00 82.81 369 GLN A N 1
ATOM 2886 C CA . GLN A 1 369 ? 11.549 2.488 -22.639 1.00 82.81 369 GLN A CA 1
ATOM 2887 C C . GLN A 1 369 ? 11.478 1.527 -21.454 1.00 82.81 369 GLN A C 1
ATOM 2889 O O . GLN A 1 369 ? 11.298 0.335 -21.669 1.00 82.81 369 GLN A O 1
ATOM 2894 N N . ILE A 1 370 ? 11.570 2.030 -20.223 1.00 85.69 370 ILE A N 1
ATOM 2895 C CA . ILE A 1 370 ? 11.406 1.224 -19.009 1.00 85.69 370 ILE A CA 1
ATOM 2896 C C . ILE A 1 370 ? 9.929 0.956 -18.712 1.00 85.69 370 ILE A C 1
ATOM 2898 O O . ILE A 1 370 ? 9.547 -0.153 -18.336 1.00 85.69 370 ILE A O 1
ATOM 2902 N N . ASP A 1 371 ? 9.073 1.948 -18.934 1.00 82.31 371 ASP A N 1
ATOM 2903 C CA . ASP A 1 371 ? 7.650 1.857 -18.642 1.00 82.31 371 ASP A CA 1
ATOM 2904 C C . ASP A 1 371 ? 6.974 0.720 -19.400 1.00 82.31 371 ASP A C 1
ATOM 2906 O O . ASP A 1 371 ? 6.187 -0.019 -18.804 1.00 82.31 371 ASP A O 1
ATOM 2910 N N . VAL A 1 372 ? 7.291 0.554 -20.690 1.00 83.06 372 VAL A N 1
ATOM 2911 C CA . VAL A 1 372 ? 6.711 -0.516 -21.515 1.00 83.06 372 VAL A CA 1
ATOM 2912 C C . VAL A 1 372 ? 7.058 -1.908 -20.989 1.00 83.06 372 VAL A C 1
ATOM 2914 O O . VAL A 1 372 ? 6.197 -2.784 -21.035 1.00 83.06 372 VAL A O 1
ATOM 2917 N N . LEU A 1 373 ? 8.252 -2.095 -20.412 1.00 85.69 373 LEU A N 1
ATOM 2918 C CA . LEU A 1 373 ? 8.700 -3.377 -19.851 1.00 85.69 373 LEU A CA 1
ATOM 2919 C C . LEU A 1 373 ? 7.759 -3.839 -18.744 1.00 85.69 373 LEU A C 1
ATOM 2921 O O . LEU A 1 373 ? 7.251 -4.955 -18.758 1.00 85.69 373 LEU A O 1
ATOM 2925 N N . PHE A 1 374 ? 7.485 -2.936 -17.808 1.00 81.38 374 PHE A N 1
ATOM 2926 C CA . PHE A 1 374 ? 6.699 -3.231 -16.617 1.00 81.38 374 PHE A CA 1
ATOM 2927 C C . PHE A 1 374 ? 5.186 -3.033 -16.819 1.00 81.38 374 PHE A C 1
ATOM 2929 O O . PHE A 1 374 ? 4.423 -3.230 -15.877 1.00 81.38 374 PHE A O 1
ATOM 2936 N N . LYS A 1 375 ? 4.725 -2.533 -17.979 1.00 77.44 375 LYS A N 1
ATOM 2937 C CA . LYS A 1 375 ? 3.281 -2.434 -18.305 1.00 77.44 375 LYS A CA 1
ATOM 2938 C C . LYS A 1 375 ? 2.812 -3.606 -19.152 1.00 77.44 375 LYS A C 1
ATOM 2940 O O . LYS A 1 375 ? 1.704 -4.085 -18.948 1.00 77.44 375 LYS A O 1
ATOM 2945 N N . ASN A 1 376 ? 3.635 -4.023 -20.113 1.00 83.19 376 ASN A N 1
ATOM 2946 C CA . ASN A 1 376 ? 3.165 -4.853 -21.218 1.00 83.19 376 ASN A CA 1
ATOM 2947 C C . ASN A 1 376 ? 3.828 -6.234 -21.280 1.00 83.19 376 ASN A C 1
ATOM 2949 O O . ASN A 1 376 ? 3.321 -7.082 -22.002 1.00 83.19 376 ASN A O 1
ATOM 2953 N N . HIS A 1 377 ? 4.927 -6.464 -20.553 1.00 89.50 377 HIS A N 1
ATOM 2954 C CA . HIS A 1 377 ? 5.783 -7.641 -20.746 1.00 89.50 377 HIS A CA 1
ATOM 2955 C C . HIS A 1 377 ? 6.015 -8.426 -19.452 1.00 89.50 377 HIS A C 1
ATOM 2957 O O . HIS A 1 377 ? 7.139 -8.814 -19.141 1.00 89.50 377 HIS A O 1
ATOM 2963 N N . CYS A 1 378 ? 4.960 -8.659 -18.666 1.00 84.50 378 CYS A N 1
ATOM 2964 C CA . CYS A 1 378 ? 5.064 -9.470 -17.452 1.00 84.50 378 CYS A CA 1
ATOM 2965 C C . CYS A 1 378 ? 5.407 -10.927 -17.815 1.00 84.50 378 CYS A C 1
ATOM 2967 O O . CYS A 1 378 ? 4.671 -11.565 -18.561 1.00 84.50 378 CYS A O 1
ATOM 2969 N N . GLY A 1 379 ? 6.503 -11.463 -17.277 1.00 86.62 379 GLY A N 1
ATOM 2970 C CA . GLY A 1 379 ? 6.953 -12.834 -17.533 1.00 86.62 379 GLY A CA 1
ATOM 2971 C C . GLY A 1 379 ? 7.549 -13.074 -18.924 1.00 86.62 379 GLY A C 1
ATOM 2972 O O . GLY A 1 379 ? 7.973 -14.189 -19.202 1.00 86.62 379 GLY A O 1
ATOM 2973 N N . GLU A 1 380 ? 7.632 -12.055 -19.782 1.00 94.00 380 GLU A N 1
ATOM 2974 C CA . GLU A 1 380 ? 8.233 -12.176 -21.113 1.00 94.00 380 GLU A CA 1
ATOM 2975 C C . GLU A 1 380 ? 9.728 -11.828 -21.090 1.00 94.00 380 GLU A C 1
ATOM 2977 O O . GLU A 1 380 ? 10.198 -11.067 -20.240 1.00 94.00 380 GLU A O 1
ATOM 2982 N N . ASN A 1 381 ? 10.487 -12.358 -22.050 1.00 96.69 381 ASN A N 1
ATOM 2983 C CA . ASN A 1 381 ? 11.853 -11.915 -22.322 1.00 96.69 381 ASN A CA 1
ATOM 2984 C C . ASN A 1 381 ? 11.815 -10.660 -23.196 1.00 96.69 381 ASN A C 1
ATOM 2986 O O . ASN A 1 381 ? 11.164 -10.655 -24.239 1.00 96.69 381 ASN A O 1
ATOM 2990 N N . VAL A 1 382 ? 12.521 -9.599 -22.808 1.00 97.31 382 VAL A N 1
ATOM 2991 C CA . VAL A 1 382 ? 12.519 -8.345 -23.575 1.00 97.31 382 VAL A CA 1
ATOM 2992 C C . VAL A 1 382 ? 13.924 -7.949 -23.982 1.00 97.31 382 VAL A C 1
ATOM 2994 O O . VAL A 1 382 ? 14.816 -7.894 -23.142 1.00 97.31 382 VAL A O 1
ATOM 2997 N N . VAL A 1 383 ? 14.123 -7.618 -25.258 1.00 97.81 383 VAL A N 1
ATOM 2998 C CA . VAL A 1 383 ? 15.403 -7.123 -25.779 1.00 97.81 383 VAL A CA 1
ATOM 2999 C C . VAL A 1 383 ? 15.289 -5.653 -26.158 1.00 97.81 383 VAL A C 1
ATOM 3001 O O . VAL A 1 383 ? 14.403 -5.291 -26.925 1.00 97.81 383 VAL A O 1
ATOM 3004 N N . ILE A 1 384 ? 16.195 -4.802 -25.669 1.00 97.19 384 ILE A N 1
ATOM 3005 C CA . ILE A 1 384 ? 16.291 -3.388 -26.062 1.00 97.19 384 ILE A CA 1
ATOM 3006 C C . ILE A 1 384 ? 17.652 -3.124 -26.712 1.00 97.19 384 ILE A C 1
ATOM 3008 O O . ILE A 1 384 ? 18.702 -3.269 -26.083 1.00 97.19 384 ILE A O 1
ATOM 3012 N N . ALA A 1 385 ? 17.629 -2.669 -27.968 1.00 96.94 385 ALA A N 1
ATOM 3013 C CA . ALA A 1 385 ? 18.811 -2.209 -28.687 1.00 96.94 385 ALA A CA 1
ATOM 3014 C C . ALA A 1 385 ? 19.018 -0.689 -28.541 1.00 96.94 385 ALA A C 1
ATOM 3016 O O . ALA A 1 385 ? 18.207 0.111 -29.021 1.00 96.94 385 ALA A O 1
ATOM 3017 N N . GLY A 1 386 ? 20.138 -0.287 -27.934 1.00 95.25 386 GLY A N 1
ATOM 3018 C CA . GLY A 1 386 ? 20.450 1.105 -27.590 1.00 95.25 386 GLY A CA 1
ATOM 3019 C C . GLY A 1 386 ? 21.854 1.569 -27.995 1.00 95.25 386 GLY A C 1
ATOM 3020 O O . GLY A 1 386 ? 22.453 1.078 -28.957 1.00 95.25 386 GLY A O 1
ATOM 3021 N N . HIS A 1 387 ? 22.377 2.550 -27.258 1.00 95.62 387 HIS A N 1
ATOM 3022 C CA . HIS A 1 387 ? 23.664 3.208 -27.505 1.00 95.62 387 HIS A CA 1
ATOM 3023 C C . HIS A 1 387 ? 24.556 3.205 -26.262 1.00 95.62 387 HIS A C 1
ATOM 3025 O O . HIS A 1 387 ? 24.070 3.013 -25.148 1.00 95.62 387 HIS A O 1
ATOM 3031 N N . SER A 1 388 ? 25.847 3.493 -26.454 1.00 94.81 388 SER A N 1
ATOM 3032 C CA . SER A 1 388 ? 26.839 3.629 -25.377 1.00 94.81 388 SER A CA 1
ATOM 3033 C C . SER A 1 388 ? 26.418 4.640 -24.305 1.00 94.81 388 SER A C 1
ATOM 3035 O O . SER A 1 388 ? 26.652 4.418 -23.123 1.00 94.81 388 SER A O 1
ATOM 3037 N N . ASN A 1 389 ? 25.738 5.719 -24.700 1.00 91.06 389 ASN A N 1
ATOM 3038 C CA . ASN A 1 389 ? 25.292 6.784 -23.803 1.00 91.06 389 ASN A CA 1
ATOM 3039 C C . ASN A 1 389 ? 23.861 6.620 -23.260 1.00 91.06 389 ASN A C 1
ATOM 3041 O O . ASN A 1 389 ? 23.493 7.352 -22.347 1.00 91.06 389 ASN A O 1
ATOM 3045 N N . THR A 1 390 ? 23.049 5.703 -23.799 1.00 93.31 390 THR A N 1
ATOM 3046 C CA . THR A 1 390 ? 21.662 5.502 -23.333 1.00 93.31 390 THR A CA 1
ATOM 3047 C C . THR A 1 390 ? 21.504 4.261 -22.469 1.00 93.31 390 THR A C 1
ATOM 3049 O O . THR A 1 390 ? 20.734 4.280 -21.515 1.00 93.31 390 THR A O 1
ATOM 3052 N N . LEU A 1 391 ? 22.237 3.185 -22.769 1.00 95.00 391 LEU A N 1
ATOM 3053 C CA . LEU A 1 391 ? 22.139 1.931 -22.023 1.00 95.00 391 LEU A CA 1
ATOM 3054 C C . LEU A 1 391 ? 22.496 2.068 -20.536 1.00 95.00 391 LEU A C 1
ATOM 3056 O O . LEU A 1 391 ? 21.734 1.531 -19.735 1.00 95.00 391 LEU A O 1
ATOM 3060 N N . PRO A 1 392 ? 23.551 2.810 -20.131 1.00 94.31 392 PRO A N 1
ATOM 3061 C CA . PRO A 1 392 ? 23.819 3.048 -18.713 1.00 94.31 392 PRO A CA 1
ATOM 3062 C C . PRO A 1 392 ? 22.625 3.649 -17.968 1.00 94.31 392 PRO A C 1
ATOM 3064 O O . PRO A 1 392 ? 22.255 3.155 -16.912 1.00 94.31 392 PRO A O 1
ATOM 3067 N N . GLY A 1 393 ? 21.951 4.641 -18.562 1.00 90.31 393 GLY A N 1
ATOM 3068 C CA . GLY A 1 393 ? 20.768 5.257 -17.957 1.00 90.31 393 GLY A CA 1
ATOM 3069 C C . GLY A 1 393 ? 19.587 4.292 -17.821 1.00 90.31 393 GLY A C 1
ATOM 3070 O O . GLY A 1 393 ? 18.870 4.345 -16.828 1.00 90.31 393 GLY A O 1
ATOM 3071 N N . LEU A 1 394 ? 19.395 3.371 -18.772 1.00 92.62 394 LEU A N 1
ATOM 3072 C CA . LEU A 1 394 ? 18.373 2.323 -18.647 1.00 92.62 394 LEU A CA 1
ATOM 3073 C C . LEU A 1 394 ? 18.718 1.318 -17.541 1.00 92.62 394 LEU A C 1
ATOM 3075 O O . LEU A 1 394 ? 17.831 0.909 -16.799 1.00 92.62 394 LEU A O 1
ATOM 3079 N N . ILE A 1 395 ? 19.991 0.931 -17.421 1.00 93.00 395 ILE A N 1
ATOM 3080 C CA . ILE A 1 395 ? 20.478 0.038 -16.357 1.00 93.00 395 ILE A CA 1
ATOM 3081 C C . ILE A 1 395 ? 20.250 0.681 -14.982 1.00 93.00 395 ILE A C 1
ATOM 3083 O O . ILE A 1 395 ? 19.727 0.023 -14.080 1.00 93.00 395 ILE A O 1
ATOM 3087 N N . ASP A 1 396 ? 20.550 1.975 -14.854 1.00 87.25 396 ASP A N 1
ATOM 3088 C CA . ASP A 1 396 ? 20.300 2.750 -13.637 1.00 87.25 396 ASP A CA 1
ATOM 3089 C C . ASP A 1 396 ? 18.794 2.803 -13.306 1.00 87.25 396 ASP A C 1
ATOM 3091 O O . ASP A 1 396 ? 18.395 2.560 -12.166 1.00 87.25 396 ASP A O 1
ATOM 3095 N N . LEU A 1 397 ? 17.932 3.048 -14.304 1.00 86.88 397 LEU A N 1
ATOM 3096 C CA . LEU A 1 397 ? 16.470 3.065 -14.130 1.00 86.88 397 LEU A CA 1
ATOM 3097 C C . LEU A 1 397 ? 15.874 1.688 -13.796 1.00 86.88 397 LEU A C 1
ATOM 3099 O O . LEU A 1 397 ? 14.815 1.612 -13.175 1.00 86.88 397 LEU A O 1
ATOM 3103 N N . LEU A 1 398 ? 16.555 0.596 -14.157 1.00 88.19 398 LEU A N 1
ATOM 3104 C CA . LEU A 1 398 ? 16.222 -0.760 -13.709 1.00 88.19 398 LEU A CA 1
ATOM 3105 C C . LEU A 1 398 ? 16.666 -1.035 -12.263 1.00 88.19 398 LEU A C 1
ATOM 3107 O O . LEU A 1 398 ? 16.515 -2.163 -11.801 1.00 88.19 398 LEU A O 1
ATOM 3111 N N . ALA A 1 399 ? 17.173 -0.025 -11.545 1.00 86.94 399 ALA A N 1
ATOM 3112 C CA . ALA A 1 399 ? 17.651 -0.095 -10.165 1.00 86.94 399 ALA A CA 1
ATOM 3113 C C . ALA A 1 399 ? 18.837 -1.055 -9.957 1.00 86.94 399 ALA A C 1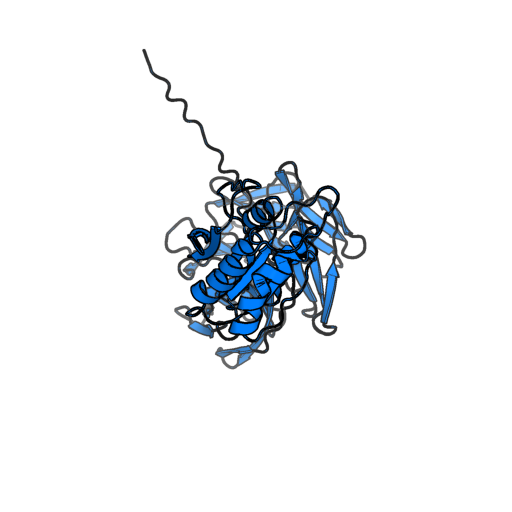
ATOM 3115 O O . ALA A 1 399 ? 18.997 -1.634 -8.879 1.00 86.94 399 ALA A O 1
ATOM 3116 N N . ILE A 1 400 ? 19.690 -1.213 -10.975 1.00 88.81 400 ILE A N 1
ATOM 3117 C CA . ILE A 1 400 ? 20.980 -1.888 -10.823 1.00 88.81 400 ILE A CA 1
ATOM 3118 C C . ILE A 1 400 ? 21.949 -0.943 -10.090 1.00 88.81 400 ILE A C 1
ATOM 3120 O O . ILE A 1 400 ? 22.146 0.186 -10.529 1.00 88.81 400 ILE A O 1
ATOM 3124 N N . PRO A 1 401 ? 22.575 -1.369 -8.976 1.00 77.62 401 PRO A N 1
ATOM 3125 C CA . PRO A 1 401 ? 23.447 -0.497 -8.183 1.00 77.62 401 PRO A CA 1
ATOM 3126 C C . PRO A 1 401 ? 24.833 -0.275 -8.811 1.00 77.62 401 PRO A C 1
ATOM 3128 O O . PRO A 1 401 ? 25.582 0.600 -8.375 1.00 77.62 401 PRO A O 1
ATOM 3131 N N . GLU A 1 402 ? 25.211 -1.100 -9.788 1.00 84.56 402 GLU A N 1
ATOM 3132 C CA . GLU A 1 402 ? 26.498 -1.025 -10.473 1.00 84.56 402 GLU A CA 1
ATOM 3133 C C . GLU A 1 402 ? 26.494 0.094 -11.514 1.00 84.56 402 GLU A C 1
ATOM 3135 O O . GLU A 1 402 ? 25.702 0.081 -12.452 1.00 84.56 402 GLU A O 1
ATOM 3140 N N . LYS A 1 403 ? 27.431 1.038 -11.391 1.00 87.62 403 LYS A N 1
ATOM 3141 C CA . LYS A 1 403 ? 27.608 2.088 -12.393 1.00 87.62 403 LYS A CA 1
ATOM 3142 C C . LYS A 1 403 ? 28.320 1.527 -13.622 1.00 87.62 403 LYS A C 1
ATOM 3144 O O . LYS A 1 403 ? 29.501 1.185 -13.549 1.00 87.62 403 LYS A O 1
ATOM 3149 N N . ILE A 1 404 ? 27.619 1.496 -14.750 1.00 91.44 404 ILE A N 1
ATOM 3150 C CA . ILE A 1 404 ? 28.148 1.012 -16.027 1.00 91.44 404 ILE A CA 1
ATOM 3151 C C . ILE A 1 404 ? 28.608 2.187 -16.896 1.00 91.44 404 ILE A C 1
ATOM 3153 O O . ILE A 1 404 ? 27.900 3.177 -17.057 1.00 91.44 404 ILE A O 1
ATOM 3157 N N . THR A 1 405 ? 29.788 2.053 -17.498 1.00 93.44 405 THR A N 1
ATOM 3158 C CA . THR A 1 405 ? 30.272 2.932 -18.571 1.00 93.44 405 THR A CA 1
ATOM 3159 C C . THR A 1 405 ? 30.519 2.071 -19.801 1.00 93.44 405 THR A C 1
ATOM 3161 O O . THR A 1 405 ? 31.098 0.993 -19.683 1.00 93.44 405 THR A O 1
ATOM 3164 N N . ILE A 1 406 ? 30.077 2.539 -20.968 1.00 94.88 406 ILE A N 1
ATOM 3165 C CA . ILE A 1 406 ? 30.270 1.850 -22.246 1.00 94.88 406 ILE A CA 1
ATOM 3166 C C . ILE A 1 406 ? 31.051 2.785 -23.160 1.00 94.88 406 ILE A C 1
ATOM 3168 O O . ILE A 1 406 ? 30.563 3.864 -23.496 1.00 94.88 406 ILE A O 1
ATOM 3172 N N . GLU A 1 407 ? 32.252 2.380 -23.565 1.00 94.62 407 GLU A N 1
ATOM 3173 C CA . GLU A 1 407 ? 33.079 3.186 -24.464 1.00 94.62 407 GLU A CA 1
ATOM 3174 C C . GLU A 1 407 ? 32.516 3.185 -25.894 1.00 94.62 407 GLU A C 1
ATOM 3176 O O . GLU A 1 407 ? 31.922 2.213 -26.368 1.00 94.62 407 GLU A O 1
ATOM 3181 N N . ASP A 1 408 ? 32.751 4.259 -26.648 1.00 88.12 408 ASP A N 1
ATOM 3182 C CA . ASP A 1 408 ? 32.227 4.380 -28.016 1.00 88.12 408 ASP A CA 1
ATOM 3183 C C . ASP A 1 408 ? 32.782 3.323 -28.984 1.00 88.12 408 ASP A C 1
ATOM 3185 O O . ASP A 1 408 ? 32.151 3.017 -30.001 1.00 88.12 408 ASP A O 1
ATOM 3189 N N . ASN A 1 409 ? 33.917 2.700 -28.675 1.00 90.19 409 ASN A N 1
ATOM 3190 C CA . ASN A 1 409 ? 34.497 1.597 -29.444 1.00 90.19 409 ASN A CA 1
ATOM 3191 C C . ASN A 1 409 ? 34.196 0.198 -28.863 1.00 90.19 409 ASN A C 1
ATOM 3193 O O . ASN A 1 409 ? 34.677 -0.785 -29.421 1.00 90.19 409 ASN A O 1
ATOM 3197 N N . GLN A 1 410 ? 33.407 0.097 -27.790 1.00 93.25 410 GLN A N 1
ATOM 3198 C CA . GLN A 1 410 ? 33.063 -1.163 -27.123 1.00 93.25 410 GLN A CA 1
ATOM 3199 C C . GLN A 1 410 ? 31.790 -1.784 -27.716 1.00 93.25 410 GLN A C 1
ATOM 3201 O O . GLN A 1 410 ? 30.702 -1.216 -27.614 1.00 93.25 410 GLN A O 1
ATOM 3206 N N . TYR A 1 411 ? 31.912 -2.958 -28.332 1.00 95.81 411 TYR A N 1
ATOM 3207 C CA . TYR A 1 411 ? 30.810 -3.677 -28.980 1.00 95.81 411 TYR A CA 1
ATOM 3208 C C . TYR A 1 411 ? 30.740 -5.119 -28.478 1.00 95.81 411 TYR A C 1
ATOM 3210 O O . TYR A 1 411 ? 31.754 -5.669 -28.064 1.00 95.81 411 TYR A O 1
ATOM 3218 N N . GLY A 1 412 ? 29.559 -5.736 -28.558 1.00 95.12 412 GLY A N 1
ATOM 3219 C CA . GLY A 1 412 ? 29.371 -7.161 -28.258 1.00 95.12 412 GLY A CA 1
ATOM 3220 C C . GLY A 1 412 ? 28.863 -7.478 -26.861 1.00 95.12 412 GLY A C 1
ATOM 3221 O O . GLY A 1 412 ? 28.413 -8.597 -26.651 1.00 95.12 412 GLY A O 1
ATOM 3222 N N . ASP A 1 413 ? 28.839 -6.523 -25.939 1.00 97.50 413 ASP A N 1
ATOM 3223 C CA . ASP A 1 413 ? 28.322 -6.792 -24.599 1.00 97.50 413 ASP A CA 1
ATOM 3224 C C . ASP A 1 413 ? 26.793 -6.884 -24.587 1.00 97.50 413 ASP A C 1
ATOM 3226 O O . ASP A 1 413 ? 26.080 -5.997 -25.069 1.00 97.50 413 ASP A O 1
ATOM 3230 N N . LEU A 1 414 ? 26.306 -7.977 -24.007 1.00 97.81 414 LEU A N 1
ATOM 3231 C CA . LEU A 1 414 ? 24.906 -8.258 -23.745 1.00 97.81 414 LEU A CA 1
ATOM 3232 C C . LEU A 1 414 ? 24.665 -8.177 -22.241 1.00 97.81 414 LEU A C 1
ATOM 3234 O O . LEU A 1 414 ? 25.062 -9.055 -21.475 1.00 97.81 414 LEU A O 1
ATOM 3238 N N . TYR A 1 415 ? 23.991 -7.116 -21.822 1.00 98.06 415 TYR A N 1
ATOM 3239 C CA . TYR A 1 415 ? 23.629 -6.891 -20.430 1.00 98.06 415 TYR A CA 1
ATOM 3240 C C . TYR A 1 415 ? 22.321 -7.623 -20.142 1.00 98.06 415 TYR A C 1
ATOM 3242 O O . TYR A 1 415 ? 21.282 -7.298 -20.711 1.00 98.06 415 TYR A O 1
ATOM 3250 N N . VAL A 1 416 ? 22.374 -8.619 -19.268 1.00 97.81 416 VAL A N 1
ATOM 3251 C CA . VAL A 1 416 ? 21.240 -9.458 -18.887 1.00 97.81 416 VAL A CA 1
ATOM 3252 C C . VAL A 1 416 ? 20.801 -9.081 -17.483 1.00 97.81 416 VAL A C 1
ATOM 3254 O O . VAL A 1 416 ? 21.527 -9.305 -16.513 1.00 97.81 416 VAL A O 1
ATOM 3257 N N . VAL A 1 417 ? 19.601 -8.523 -17.376 1.00 96.62 417 VAL A N 1
ATOM 3258 C CA . VAL A 1 417 ? 18.956 -8.192 -16.109 1.00 96.62 417 VAL A CA 1
ATOM 3259 C C . VAL A 1 417 ? 17.939 -9.274 -15.775 1.00 96.62 417 VAL A C 1
ATOM 3261 O O . VAL A 1 417 ? 17.012 -9.539 -16.541 1.00 96.62 417 VAL A O 1
ATOM 3264 N N . LEU A 1 418 ? 18.133 -9.892 -14.614 1.00 93.06 418 LEU A N 1
ATOM 3265 C CA . LEU A 1 418 ? 17.239 -10.881 -14.013 1.00 93.06 418 LEU A CA 1
ATOM 3266 C C . LEU A 1 418 ? 16.809 -10.396 -12.634 1.00 93.06 418 LEU A C 1
ATOM 3268 O O . LEU A 1 418 ? 17.519 -9.613 -12.008 1.00 93.06 418 LEU A O 1
ATOM 3272 N N . TRP A 1 419 ? 15.693 -10.905 -12.121 1.00 85.25 419 TRP A N 1
ATOM 3273 C CA . TRP A 1 419 ? 15.239 -10.604 -10.765 1.00 85.25 419 TRP A CA 1
ATOM 3274 C C . TRP A 1 419 ? 15.390 -11.819 -9.858 1.00 85.25 419 TRP A C 1
ATOM 3276 O O . TRP A 1 419 ? 14.911 -12.906 -10.172 1.00 85.25 419 TRP A O 1
ATOM 3286 N N . LYS A 1 420 ? 16.013 -11.619 -8.695 1.00 75.94 420 LYS A N 1
ATOM 3287 C CA . LYS A 1 420 ? 16.097 -12.607 -7.617 1.00 75.94 420 LYS A CA 1
ATOM 3288 C C . LYS A 1 420 ? 15.474 -12.021 -6.359 1.00 75.94 420 LYS A C 1
ATOM 3290 O O . LYS A 1 420 ? 15.913 -10.973 -5.898 1.00 75.94 420 LYS A O 1
ATOM 3295 N N . ASP A 1 421 ? 14.433 -12.666 -5.835 1.00 66.00 421 ASP A N 1
ATOM 3296 C CA . ASP A 1 421 ? 13.684 -12.199 -4.655 1.00 66.00 421 ASP A CA 1
ATOM 3297 C C . ASP A 1 421 ? 13.217 -10.734 -4.781 1.00 66.00 421 ASP A C 1
ATOM 3299 O O . ASP A 1 421 ? 13.214 -9.959 -3.828 1.00 66.00 421 ASP A O 1
ATOM 3303 N N . GLY A 1 422 ? 12.861 -10.325 -6.002 1.00 67.19 422 GLY A N 1
ATOM 3304 C CA . GLY A 1 422 ? 12.434 -8.962 -6.299 1.00 67.19 422 GLY A CA 1
ATOM 3305 C C . GLY A 1 422 ? 13.569 -7.940 -6.470 1.00 67.19 422 GLY A C 1
ATOM 3306 O O . GLY A 1 422 ? 13.279 -6.779 -6.764 1.00 67.19 422 GLY A O 1
ATOM 3307 N N . ILE A 1 423 ? 14.834 -8.340 -6.358 1.00 76.44 423 ILE A N 1
ATOM 3308 C CA . ILE A 1 423 ? 16.004 -7.473 -6.548 1.00 76.44 423 ILE A CA 1
ATOM 3309 C C . ILE A 1 423 ? 16.592 -7.725 -7.946 1.00 76.44 423 ILE A C 1
ATOM 3311 O O . ILE A 1 423 ? 16.852 -8.884 -8.283 1.00 76.44 423 ILE A O 1
ATOM 3315 N N . PRO A 1 424 ? 16.783 -6.686 -8.780 1.00 85.56 424 PRO A N 1
ATOM 3316 C CA . PRO A 1 424 ? 17.409 -6.838 -10.084 1.00 85.56 424 PRO A CA 1
ATOM 3317 C C . PRO A 1 424 ? 18.906 -7.125 -9.919 1.00 85.56 424 PRO A C 1
ATOM 3319 O O . PRO A 1 424 ? 19.603 -6.522 -9.105 1.00 85.56 424 PRO A O 1
ATOM 3322 N N . THR A 1 425 ? 19.401 -8.059 -10.714 1.00 91.50 425 THR A N 1
ATOM 3323 C CA . THR A 1 425 ? 20.809 -8.437 -10.808 1.00 91.50 425 THR A CA 1
ATOM 3324 C C . THR A 1 425 ? 21.247 -8.321 -12.255 1.00 91.50 425 THR A C 1
ATOM 3326 O O . THR A 1 425 ? 20.515 -8.754 -13.147 1.00 91.50 425 THR A O 1
ATOM 3329 N N . LEU A 1 426 ? 22.436 -7.770 -12.476 1.00 95.44 426 LEU A N 1
ATOM 3330 C CA . LEU A 1 426 ? 23.039 -7.654 -13.792 1.00 95.44 426 LEU A CA 1
ATOM 3331 C C . LEU A 1 426 ? 24.092 -8.749 -13.997 1.00 95.44 426 LEU A C 1
ATOM 3333 O O . LEU A 1 426 ? 24.919 -9.011 -13.127 1.00 95.44 426 LEU A O 1
ATOM 3337 N N . ARG A 1 427 ? 24.083 -9.362 -15.177 1.00 95.81 427 ARG A N 1
ATOM 3338 C CA . ARG A 1 427 ? 25.174 -10.187 -15.700 1.00 95.81 427 ARG A CA 1
ATOM 3339 C C . ARG A 1 427 ? 25.528 -9.687 -17.093 1.00 95.81 427 ARG A C 1
ATOM 3341 O O . ARG A 1 427 ? 24.632 -9.340 -17.852 1.00 95.81 427 ARG A O 1
ATOM 3348 N N . VAL A 1 428 ? 26.810 -9.666 -17.435 1.00 96.44 428 VAL A N 1
ATOM 3349 C CA . VAL A 1 428 ? 27.268 -9.263 -18.770 1.00 96.44 428 VAL A CA 1
ATOM 3350 C C . VAL A 1 428 ? 27.805 -10.485 -19.500 1.00 96.44 428 VAL A C 1
ATOM 3352 O O . VAL A 1 428 ? 28.724 -11.141 -19.013 1.00 96.44 428 VAL A O 1
ATOM 3355 N N . ASP A 1 429 ? 27.210 -10.777 -20.651 1.00 95.69 429 ASP A N 1
ATOM 3356 C CA . ASP A 1 429 ? 27.692 -11.755 -21.622 1.00 95.69 429 ASP A CA 1
ATOM 3357 C C . ASP A 1 429 ? 28.339 -11.045 -22.810 1.00 95.69 429 ASP A C 1
ATOM 3359 O O . ASP A 1 429 ? 28.157 -9.844 -23.002 1.00 95.69 429 ASP A O 1
ATOM 3363 N N . HIS A 1 430 ? 29.067 -11.795 -23.635 1.00 95.62 430 HIS A N 1
ATOM 3364 C CA . HIS A 1 430 ? 29.657 -11.276 -24.862 1.00 95.62 430 HIS A CA 1
ATOM 3365 C C . HIS A 1 430 ? 29.137 -12.038 -26.083 1.00 95.62 430 HIS A C 1
ATOM 3367 O O . HIS A 1 430 ? 29.067 -13.267 -26.089 1.00 95.62 430 HIS A O 1
ATOM 3373 N N . VAL A 1 431 ? 28.766 -11.293 -27.119 1.00 93.69 431 VAL A N 1
ATOM 3374 C CA . VAL A 1 431 ? 28.126 -11.773 -28.342 1.00 93.69 431 VAL A CA 1
ATOM 3375 C C . VAL A 1 431 ? 29.030 -11.492 -29.530 1.00 93.69 431 VAL A C 1
ATOM 3377 O O . VAL A 1 431 ? 29.285 -10.333 -29.863 1.00 93.69 431 VAL A O 1
ATOM 3380 N N . GLY A 1 432 ? 29.428 -12.555 -30.226 1.00 85.19 432 GLY A N 1
ATOM 3381 C CA . GLY A 1 432 ? 30.375 -12.494 -31.338 1.00 85.19 432 GLY A CA 1
ATOM 3382 C C . GLY A 1 432 ? 31.821 -12.707 -30.886 1.00 85.19 432 GLY A C 1
ATOM 3383 O O . GLY A 1 432 ? 32.064 -13.144 -29.762 1.00 85.19 432 GLY A O 1
ATOM 3384 N N . ASN A 1 433 ? 32.759 -12.441 -31.799 1.00 70.81 433 ASN A N 1
ATOM 3385 C CA . ASN A 1 433 ? 34.199 -12.486 -31.527 1.00 70.81 433 ASN A CA 1
ATOM 3386 C C . ASN A 1 433 ? 34.710 -11.191 -30.897 1.00 70.81 433 ASN A C 1
ATOM 3388 O O . ASN A 1 433 ? 34.112 -10.115 -31.184 1.00 70.81 433 ASN A O 1
#

Secondary structure (DSSP, 8-state):
------------------PPPEEEEEEEEEEETTEEEEEEEEESS--SSB-EEEEE-TTSSEEEEEEEETTEEEEEEEETTTTEEEE----SSEEEEEEE-TTSSEEEEEEE-TTS-EEEEEEETTT--EEEEETT--EEEEEEEETTEEEEEE-SSS-EEEEEETTT--EEEEEESEEEEEEEPTTSS-EEEEE-SSSSPEEEEE-TTT--EEEEEEPPTT---EEE-TTS-EEEEETTEEEEE-TTT-SS-EEEEE-GGGTEEEEEEEEE-TTSSEEEEEEEE-----SEEEEEE--PBP--TT-SSPPBPHHHHHHHHHHHHHTTTSPP-EEEE-SSHHHHHHHHHHHHHHT-PPEE--TT-HHHHHHHHHHH-TT-EEEEEE-TTTHHHHHHHTT--S-----TT---EEEEEEEETTEEEEEEEE---